Protein AF-0000000079817114 (afdb_homodimer)

Foldseek 3Di:
DPPDPPPPDPDPVVVVLVLLVLQVVLCVDPLLVLLLVVQVVHWDFLVVSCVVSVHDSVVVVVSQVSCVVSVAWDWDADPPPRPTITIHGPCVSVPCSDPDAFAAWLEEEEEEAAQAALRQLLQQLLVVPAPRHYDYAHQHHDPFHDPLRQVVCVVVPTDGDDPGHHHPVPDPDQTQEYEYQDDCCVPPNDDHPHHYHYHHQDDLVVVPDNVSSVVSNVVSNVVSVVRRVRYHYD/DPPDPPPPDPDPVVVVLVLLVLQVVLCVDPLLVLLLVVQVVHWDFLVVSCVVSVHDSVVVVVSQVSCVVSVAWDWDADPPPRPTITIHGPCVSVPCSDPDAFAAWLEEEEEEAAQAALRQLLQQLLVVPAPRHYYYAHQHHDPFHDPLRQVVCVVVPTDGDDPGHHHPVPDPDQTQEYEYQDDCCVPPNDDHPHHYHYHHQDDLVVVPDNVSSVVSNVVSNVVSVVRRVRYHYD

Sequence (468 aa):
MEPTPSTALPDPADASRADRARVHAALGDPIRLAIVEALLDSDLAPDEVAASLRMPPNGLAHHLKVLDQAGLVQRQRSHADGRRRYLVLDRSRLDGLIGARSWTASSVLFVCTANAARSQMAAAIWQSVSPVPATSAGHMPADAVPDATVALLRRHGLPEPADGPRGYADITTPPQLVVSVCDLAREAGPPFEAPRLHWSIPDPLADGRQEAFDHAFDELQRRIHALAPRVTAAMEPTPSTALPDPADASRADRARVHAALGDPIRLAIVEALLDSDLAPDEVAASLRMPPNGLAHHLKVLDQAGLVQRQRSHADGRRRYLVLDRSRLDGLIGARSWTASSVLFVCTANAARSQMAAAIWQSVSPVPATSAGHMPADAVPDATVALLRRHGLPEPADGPRGYADITTPPQLVVSVCDLAREAGPPFEAPRLHWSIPDPLADGRQEAFDHAFDELQRRIHALAPRVTAA

pLDDT: mean 92.28, std 11.08, range [29.98, 98.75]

Radius of gyration: 27.9 Å; Cα contacts (8 Å, |Δi|>4): 846; chains: 2; bounding box: 60×79×76 Å

Secondary structure (DSSP, 8-state):
-----------HHHHHHHHHHHHHHHHTSHHHHHHHHHHSS--B-HHHHHHHHT--HHHHHHHHHHHHHTTSEEEEE-SSSS--EEEEE-GGGGTT-S-PPPEE-S-EEEEESSSSSHHHHHHHHHHHH-SS-EEEEESS--SS--HHHHHHHHHTTPPPPSS---BGGG--S--SEEEE-SHHHHHHSPP-SS-EEE-----HHHH-SHHHHHHHHHHHHHHHHHHGGGEE--/-----------HHHHHHHHHHHHHHHHTSHHHHHHHHHHSS--B-HHHHHHHHT--HHHHHHHHHHHHHTTSEEEEE-SSSS--EEEEE-GGGGTT-S-PPPEE-S-EEEEESSSSSHHHHHHHHHHHH-SS-EEEEESS--SS--HHHHHHHHHTTPPPPSS---BGGG--S--SEEEE-SHHHHHHSPP-SS-EEE-----HHHH-SHHHHHHHHHHHHHHHHHHGGGEE--

Structure (mmCIF, N/CA/C/O backbone):
data_AF-0000000079817114-model_v1
#
loop_
_entity.id
_entity.type
_entity.pdbx_description
1 polymer 'Arsenical resistance operon repressor / Arsenate reductase'
#
loop_
_atom_site.group_PDB
_atom_site.id
_atom_site.type_symbol
_atom_site.label_atom_id
_atom_site.label_alt_id
_atom_site.label_comp_id
_atom_site.label_asym_id
_atom_site.label_entity_id
_atom_site.label_seq_id
_atom_site.pdbx_PDB_ins_code
_atom_site.Cartn_x
_atom_site.Cartn_y
_atom_site.Cartn_z
_atom_site.occupancy
_atom_site.B_iso_or_equiv
_atom_site.auth_seq_id
_atom_site.auth_comp_id
_atom_site.auth_asym_id
_atom_site.auth_atom_id
_atom_site.pdbx_PDB_model_num
ATOM 1 N N . MET A 1 1 ? 36.031 29.172 -17.688 1 34.25 1 MET A N 1
ATOM 2 C CA . MET A 1 1 ? 35.969 27.828 -17.141 1 34.25 1 MET A CA 1
ATOM 3 C C . MET A 1 1 ? 34.562 27.516 -16.625 1 34.25 1 MET A C 1
ATOM 5 O O . MET A 1 1 ? 34.094 28.156 -15.688 1 34.25 1 MET A O 1
ATOM 9 N N . GLU A 1 2 ? 33.688 26.938 -17.422 1 43.94 2 GLU A N 1
ATOM 10 C CA . GLU A 1 2 ? 32.281 26.625 -17.156 1 43.94 2 GLU A CA 1
ATOM 11 C C . GLU A 1 2 ? 32.156 25.672 -15.977 1 43.94 2 GLU A C 1
ATOM 13 O O . GLU A 1 2 ? 32.906 24.703 -15.867 1 43.94 2 GLU A O 1
ATOM 18 N N . PRO A 1 3 ? 31.594 26.125 -14.852 1 48 3 PRO A N 1
ATOM 19 C CA . PRO A 1 3 ? 31.547 25.219 -13.703 1 48 3 PRO A CA 1
ATOM 20 C C . PRO A 1 3 ? 31.047 23.812 -14.078 1 48 3 PRO A C 1
ATOM 22 O O . PRO A 1 3 ? 30.266 23.672 -15.016 1 48 3 PRO A O 1
ATOM 25 N N . THR A 1 4 ? 31.891 22.797 -14 1 43 4 THR A N 1
ATOM 26 C CA . THR A 1 4 ? 31.547 21.391 -14.227 1 43 4 THR A CA 1
ATOM 27 C C . THR A 1 4 ? 30.281 21.016 -13.461 1 43 4 THR A C 1
ATOM 29 O O . THR A 1 4 ? 30.156 21.312 -12.266 1 43 4 THR A O 1
ATOM 32 N N . PRO A 1 5 ? 29.156 20.766 -14.125 1 42.34 5 PRO A N 1
ATOM 33 C CA . PRO A 1 5 ? 27.969 20.297 -13.398 1 42.34 5 PRO A CA 1
ATOM 34 C C . PRO A 1 5 ? 28.297 19.25 -12.336 1 42.34 5 PRO A C 1
ATOM 36 O O . PRO A 1 5 ? 29.188 18.422 -12.531 1 42.34 5 PRO A O 1
ATOM 39 N N . SER A 1 6 ? 28.422 19.672 -11.078 1 44.09 6 SER A N 1
ATOM 40 C CA . SER A 1 6 ? 28.734 18.734 -10 1 44.09 6 SER A CA 1
ATOM 41 C C . SER A 1 6 ? 28.016 17.406 -10.203 1 44.09 6 SER A C 1
ATOM 43 O O . SER A 1 6 ? 26.812 17.375 -10.414 1 44.09 6 SER A O 1
ATOM 45 N N . THR A 1 7 ? 28.547 16.453 -10.852 1 43.25 7 THR A N 1
ATOM 46 C CA . THR A 1 7 ? 28.125 15.062 -11.016 1 43.25 7 THR A CA 1
ATOM 47 C C . THR A 1 7 ? 27.75 14.445 -9.664 1 43.25 7 THR A C 1
ATOM 49 O O . THR A 1 7 ? 28.391 13.484 -9.227 1 43.25 7 THR A O 1
ATOM 52 N N . ALA A 1 8 ? 27.406 15.312 -8.672 1 47.81 8 ALA A N 1
ATOM 53 C CA . ALA A 1 8 ? 27.156 14.734 -7.352 1 47.81 8 ALA A CA 1
ATOM 54 C C . ALA A 1 8 ? 26.141 13.602 -7.434 1 47.81 8 ALA A C 1
ATOM 56 O O . ALA A 1 8 ? 25.141 13.703 -8.141 1 47.81 8 ALA A O 1
ATOM 57 N N . LEU A 1 9 ? 26.562 12.43 -7.18 1 51.88 9 LEU A N 1
ATOM 58 C CA . LEU A 1 9 ? 25.719 11.242 -7.039 1 51.88 9 LEU A CA 1
ATOM 59 C C . LEU A 1 9 ? 24.422 11.586 -6.324 1 51.88 9 LEU A C 1
ATOM 61 O O . LEU A 1 9 ? 24.422 12.336 -5.348 1 51.88 9 LEU A O 1
ATOM 65 N N . PRO A 1 10 ? 23.359 11.367 -7.043 1 61.34 10 PRO A N 1
ATOM 66 C CA . PRO A 1 10 ? 22.078 11.68 -6.395 1 61.34 10 PRO A CA 1
ATOM 67 C C . PRO A 1 10 ? 22.016 11.172 -4.953 1 61.34 10 PRO A C 1
ATOM 69 O O . PRO A 1 10 ? 22.625 10.148 -4.629 1 61.34 10 PRO A O 1
ATOM 72 N N . ASP A 1 11 ? 21.578 11.945 -3.967 1 76.31 11 ASP A N 1
ATOM 73 C CA . ASP A 1 11 ? 21.234 11.547 -2.607 1 76.31 11 ASP A CA 1
ATOM 74 C C . ASP A 1 11 ? 20.484 10.219 -2.602 1 76.31 11 ASP A C 1
ATOM 76 O O . ASP A 1 11 ? 19.656 9.953 -3.484 1 76.31 11 ASP A O 1
ATOM 80 N N . PRO A 1 12 ? 21.062 9.172 -1.97 1 79.06 12 PRO A N 1
ATOM 81 C CA . PRO A 1 12 ? 20.438 7.852 -1.929 1 79.06 12 PRO A CA 1
ATOM 82 C C . PRO A 1 12 ? 18.906 7.926 -1.823 1 79.06 12 PRO A C 1
ATOM 84 O O . PRO A 1 12 ? 18.203 7.117 -2.428 1 79.06 12 PRO A O 1
ATOM 87 N N . ALA A 1 13 ? 18.438 8.844 -1.136 1 84 13 ALA A N 1
ATOM 88 C CA . ALA A 1 13 ? 17 9.016 -1.039 1 84 13 ALA A CA 1
ATOM 89 C C . ALA A 1 13 ? 16.391 9.406 -2.387 1 84 13 ALA A C 1
ATOM 91 O O . ALA A 1 13 ? 15.305 8.953 -2.744 1 84 13 ALA A O 1
ATOM 92 N N . ASP A 1 14 ? 17.141 10.141 -3.094 1 86.88 14 ASP A N 1
ATOM 93 C CA . ASP A 1 14 ? 16.672 10.57 -4.406 1 86.88 14 ASP A CA 1
ATOM 94 C C . ASP A 1 14 ? 16.703 9.406 -5.402 1 86.88 14 ASP A C 1
ATOM 96 O O . ASP A 1 14 ? 15.789 9.273 -6.227 1 86.88 14 ASP A O 1
ATOM 100 N N . ALA A 1 15 ? 17.719 8.602 -5.215 1 87.31 15 ALA A N 1
ATOM 101 C CA . ALA A 1 15 ? 17.812 7.453 -6.109 1 87.31 15 ALA A CA 1
ATOM 102 C C . ALA A 1 15 ? 16.688 6.461 -5.848 1 87.31 15 ALA A C 1
ATOM 104 O O . ALA A 1 15 ? 16.125 5.887 -6.785 1 87.31 15 ALA A O 1
ATOM 105 N N . SER A 1 16 ? 16.453 6.273 -4.621 1 93.75 16 SER A N 1
ATOM 106 C CA . SER A 1 16 ? 15.352 5.387 -4.246 1 93.75 16 SER A CA 1
ATOM 107 C C . SER A 1 16 ? 14.016 5.918 -4.758 1 93.75 16 SER A C 1
ATOM 109 O O . SER A 1 16 ? 13.203 5.16 -5.293 1 93.75 16 SER A O 1
ATOM 111 N N . ARG A 1 17 ? 13.859 7.211 -4.664 1 96 17 ARG A N 1
ATOM 112 C CA . ARG A 1 17 ? 12.617 7.816 -5.133 1 96 17 ARG A CA 1
ATOM 113 C C . ARG A 1 17 ? 12.492 7.719 -6.648 1 96 17 ARG A C 1
ATOM 115 O O . ARG A 1 17 ? 11.414 7.449 -7.172 1 96 17 ARG A O 1
ATOM 122 N N . ALA A 1 18 ? 13.617 7.949 -7.332 1 97.19 18 ALA A N 1
ATOM 123 C CA . ALA A 1 18 ? 13.602 7.828 -8.789 1 97.19 18 ALA A CA 1
ATOM 124 C C . ALA A 1 18 ? 13.234 6.414 -9.219 1 97.19 18 ALA A C 1
ATOM 126 O O . ALA A 1 18 ? 12.5 6.227 -10.195 1 97.19 18 ALA A O 1
ATOM 127 N N . ASP A 1 19 ? 13.734 5.488 -8.523 1 97.56 19 ASP A N 1
ATOM 128 C CA . ASP A 1 19 ? 13.422 4.098 -8.828 1 97.56 19 ASP A CA 1
ATOM 129 C C . ASP A 1 19 ? 11.938 3.805 -8.586 1 97.56 19 ASP A C 1
ATOM 131 O O . ASP A 1 19 ? 11.289 3.166 -9.414 1 97.56 19 ASP A O 1
ATOM 135 N N . ARG A 1 20 ? 11.398 4.246 -7.434 1 98 20 ARG A N 1
ATOM 136 C CA . ARG A 1 20 ? 9.977 4.074 -7.152 1 98 20 ARG A CA 1
ATOM 137 C C . ARG A 1 20 ? 9.125 4.781 -8.203 1 98 20 ARG A C 1
ATOM 139 O O . ARG A 1 20 ? 8.102 4.25 -8.633 1 98 20 ARG A O 1
ATOM 146 N N . ALA A 1 21 ? 9.57 5.957 -8.641 1 98.5 21 ALA A N 1
ATOM 147 C CA . ALA A 1 21 ? 8.844 6.691 -9.68 1 98.5 21 ALA A CA 1
ATOM 148 C C . ALA A 1 21 ? 8.82 5.906 -10.984 1 98.5 21 ALA A C 1
ATOM 150 O O . ALA A 1 21 ? 7.816 5.922 -11.703 1 98.5 21 ALA A O 1
ATOM 151 N N . ARG A 1 22 ? 9.906 5.23 -11.258 1 98.25 22 ARG A N 1
ATOM 152 C CA . ARG A 1 22 ? 9.961 4.41 -12.469 1 98.25 22 ARG A CA 1
ATOM 153 C C . ARG A 1 22 ? 8.922 3.293 -12.414 1 98.25 22 ARG A C 1
ATOM 155 O O . ARG A 1 22 ? 8.297 2.973 -13.43 1 98.25 22 ARG A O 1
ATOM 162 N N . VAL A 1 23 ? 8.758 2.689 -11.289 1 98.69 23 VAL A N 1
ATOM 163 C CA . VAL A 1 23 ? 7.75 1.649 -11.109 1 98.69 23 VAL A CA 1
ATOM 164 C C . VAL A 1 23 ? 6.355 2.24 -11.32 1 98.69 23 VAL A C 1
ATOM 166 O O . VAL A 1 23 ? 5.543 1.686 -12.062 1 98.69 23 VAL A O 1
ATOM 169 N N . HIS A 1 24 ? 6.125 3.416 -10.695 1 98.75 24 HIS A N 1
ATOM 170 C CA . HIS A 1 24 ? 4.855 4.094 -10.922 1 98.75 24 HIS A CA 1
ATOM 171 C C . HIS A 1 24 ? 4.625 4.359 -12.406 1 98.75 24 HIS A C 1
ATOM 173 O O . HIS A 1 24 ? 3.529 4.129 -12.914 1 98.75 24 HIS A O 1
ATOM 179 N N . ALA A 1 25 ? 5.625 4.828 -13.086 1 98.69 25 ALA A N 1
ATOM 180 C CA . ALA A 1 25 ? 5.5 5.152 -14.5 1 98.69 25 ALA A CA 1
ATOM 181 C C . ALA A 1 25 ? 5.117 3.918 -15.312 1 98.69 25 ALA A C 1
ATOM 183 O O . ALA A 1 25 ? 4.27 3.992 -16.203 1 98.69 25 ALA A O 1
ATOM 184 N N . ALA A 1 26 ? 5.754 2.834 -14.977 1 98.69 26 ALA A N 1
ATOM 185 C CA . ALA A 1 26 ? 5.453 1.585 -15.672 1 98.69 26 ALA A CA 1
ATOM 186 C C . ALA A 1 26 ? 4 1.172 -15.453 1 98.69 26 ALA A C 1
ATOM 188 O O . ALA A 1 26 ? 3.359 0.635 -16.359 1 98.69 26 ALA A O 1
ATOM 189 N N . LEU A 1 27 ? 3.455 1.465 -14.312 1 98.62 27 LEU A N 1
ATOM 190 C CA . LEU A 1 27 ? 2.1 1.068 -13.953 1 98.62 27 LEU A CA 1
ATOM 191 C C . LEU A 1 27 ? 1.086 2.109 -14.414 1 98.62 27 LEU A C 1
ATOM 193 O O . LEU A 1 27 ? -0.123 1.916 -14.266 1 98.62 27 LEU A O 1
ATOM 197 N N . GLY A 1 28 ? 1.614 3.232 -14.984 1 98.56 28 GLY A N 1
ATOM 198 C CA . GLY A 1 28 ? 0.757 4.336 -15.391 1 98.56 28 GLY A CA 1
ATOM 199 C C . GLY A 1 28 ? -0.031 4.043 -16.656 1 98.56 28 GLY A C 1
ATOM 200 O O . GLY A 1 28 ? -0.75 4.91 -17.156 1 98.56 28 GLY A O 1
ATOM 201 N N . ASP A 1 29 ? 0.068 2.883 -17.219 1 97.75 29 ASP A N 1
ATOM 202 C CA . ASP A 1 29 ? -0.69 2.371 -18.359 1 97.75 29 ASP A CA 1
ATOM 203 C C . ASP A 1 29 ? -1.675 1.289 -17.906 1 97.75 29 ASP A C 1
ATOM 205 O O . ASP A 1 29 ? -1.288 0.32 -17.25 1 97.75 29 ASP A O 1
ATOM 209 N N . PRO A 1 30 ? -2.977 1.499 -18.312 1 96.88 30 PRO A N 1
ATOM 210 C CA . PRO A 1 30 ? -3.982 0.558 -17.812 1 96.88 30 PRO A CA 1
ATOM 211 C C . PRO A 1 30 ? -3.711 -0.881 -18.25 1 96.88 30 PRO A C 1
ATOM 213 O O . PRO A 1 30 ? -4.043 -1.821 -17.531 1 96.88 30 PRO A O 1
ATOM 216 N N . ILE A 1 31 ? -3.104 -1.099 -19.344 1 96.69 31 ILE A N 1
ATOM 217 C CA . ILE A 1 31 ? -2.803 -2.447 -19.812 1 96.69 31 ILE A CA 1
ATOM 218 C C . ILE A 1 31 ? -1.69 -3.055 -18.969 1 96.69 31 ILE A C 1
ATOM 220 O O . ILE A 1 31 ? -1.787 -4.207 -18.531 1 96.69 31 ILE A O 1
ATOM 224 N N . ARG A 1 32 ? -0.625 -2.316 -18.688 1 98 32 ARG A N 1
ATOM 225 C CA . ARG A 1 32 ? 0.464 -2.814 -17.844 1 98 32 ARG A CA 1
ATOM 226 C C . ARG A 1 32 ? -0.016 -3.082 -16.422 1 98 32 ARG A C 1
ATOM 228 O O . ARG A 1 32 ? 0.397 -4.059 -15.805 1 98 32 ARG A O 1
ATOM 235 N N . LEU A 1 33 ? -0.869 -2.156 -15.953 1 98.25 33 LEU A N 1
ATOM 236 C CA . LEU A 1 33 ? -1.457 -2.408 -14.641 1 98.25 33 LEU A CA 1
ATOM 237 C C . LEU A 1 33 ? -2.258 -3.705 -14.641 1 98.25 33 LEU A C 1
ATOM 239 O O . LEU A 1 33 ? -2.168 -4.496 -13.703 1 98.25 33 LEU A O 1
ATOM 243 N N . ALA A 1 34 ? -3.016 -3.965 -15.695 1 97.06 34 ALA A N 1
ATOM 244 C CA . ALA A 1 34 ? -3.795 -5.195 -15.82 1 97.06 34 ALA A CA 1
ATOM 245 C C . ALA A 1 34 ? -2.883 -6.418 -15.867 1 97.06 34 ALA A C 1
ATOM 247 O O . ALA A 1 34 ? -3.203 -7.457 -15.289 1 97.06 34 ALA A O 1
ATOM 248 N N . ILE A 1 35 ? -1.796 -6.312 -16.578 1 97.5 35 ILE A N 1
ATOM 249 C CA . ILE A 1 35 ? -0.834 -7.406 -16.672 1 97.5 35 ILE A CA 1
ATOM 250 C C . ILE A 1 35 ? -0.304 -7.746 -15.281 1 97.5 35 ILE A C 1
ATOM 252 O O . ILE A 1 35 ? -0.299 -8.914 -14.875 1 97.5 35 ILE A O 1
ATOM 256 N N . VAL A 1 36 ? 0.147 -6.703 -14.562 1 98.38 36 VAL A N 1
ATOM 257 C CA . VAL A 1 36 ? 0.704 -6.891 -13.227 1 98.38 36 VAL A CA 1
ATOM 258 C C . VAL A 1 36 ? -0.349 -7.512 -12.312 1 98.38 36 VAL A C 1
ATOM 260 O O . VAL A 1 36 ? -0.052 -8.438 -11.555 1 98.38 36 VAL A O 1
ATOM 263 N N . GLU A 1 37 ? -1.59 -7.016 -12.406 1 97.12 37 GLU A N 1
ATOM 264 C CA . GLU A 1 37 ? -2.668 -7.547 -11.578 1 97.12 37 GLU A CA 1
ATOM 265 C C . GLU A 1 37 ? -2.943 -9.016 -11.906 1 97.12 37 GLU A C 1
ATOM 267 O O . GLU A 1 37 ? -3.242 -9.805 -11.008 1 97.12 37 GLU A O 1
ATOM 272 N N . ALA A 1 38 ? -2.822 -9.406 -13.148 1 96 38 ALA A N 1
ATOM 273 C CA . ALA A 1 38 ? -3.008 -10.797 -13.562 1 96 38 ALA A CA 1
ATOM 274 C C . ALA A 1 38 ? -1.907 -11.688 -12.992 1 96 38 ALA A C 1
ATOM 276 O O . ALA A 1 38 ? -2.133 -12.875 -12.727 1 96 38 ALA A O 1
ATOM 277 N N . LEU A 1 39 ? -0.749 -11.117 -12.766 1 97.69 39 LEU A N 1
ATOM 278 C CA . LEU A 1 39 ? 0.419 -11.883 -12.352 1 97.69 39 LEU A CA 1
ATOM 279 C C . LEU A 1 39 ? 0.56 -11.898 -10.836 1 97.69 39 LEU A C 1
ATOM 281 O O . LEU A 1 39 ? 1.451 -12.555 -10.297 1 97.69 39 LEU A O 1
ATOM 285 N N . LEU A 1 40 ? -0.309 -11.172 -10.109 1 96.81 40 LEU A N 1
ATOM 286 C CA . LEU A 1 40 ? -0.177 -11.031 -8.664 1 96.81 40 LEU A CA 1
ATOM 287 C C . LEU A 1 40 ? -0.201 -12.391 -7.977 1 96.81 40 LEU A C 1
ATOM 289 O O . LEU A 1 40 ? 0.588 -12.648 -7.062 1 96.81 40 LEU A O 1
ATOM 293 N N . ASP A 1 41 ? -1.086 -13.297 -8.508 1 96.44 41 ASP A N 1
ATOM 294 C CA . ASP A 1 41 ? -1.287 -14.547 -7.777 1 96.44 41 ASP A CA 1
ATOM 295 C C . ASP A 1 41 ? -0.755 -15.734 -8.57 1 96.44 41 ASP A C 1
ATOM 297 O O . ASP A 1 41 ? -0.726 -16.859 -8.07 1 96.44 41 ASP A O 1
ATOM 301 N N . SER A 1 42 ? -0.305 -15.516 -9.852 1 97.56 42 SER A N 1
ATOM 302 C CA . SER A 1 42 ? 0.033 -16.641 -10.711 1 97.56 42 SER A CA 1
ATOM 303 C C . SER A 1 42 ? 1.108 -16.266 -11.727 1 97.56 42 SER A C 1
ATOM 305 O O . SER A 1 42 ? 1.073 -15.164 -12.289 1 97.56 42 SER A O 1
ATOM 307 N N . ASP A 1 43 ? 2.082 -17.156 -11.844 1 98 43 ASP A N 1
ATOM 308 C CA . ASP A 1 43 ? 2.961 -17.062 -13.008 1 98 43 ASP A CA 1
ATOM 309 C C . ASP A 1 43 ? 2.242 -17.516 -14.281 1 98 43 ASP A C 1
ATOM 311 O O . ASP A 1 43 ? 1.566 -18.547 -14.281 1 98 43 ASP A O 1
ATOM 315 N N . LEU A 1 44 ? 2.338 -16.734 -15.305 1 97.12 44 LEU A N 1
ATOM 316 C CA . LEU A 1 44 ? 1.605 -17.031 -16.531 1 97.12 44 LEU A CA 1
ATOM 317 C C . LEU A 1 44 ? 2.527 -16.953 -17.75 1 97.12 44 LEU A C 1
ATOM 319 O O . LEU A 1 44 ? 3.467 -16.156 -17.766 1 97.12 44 LEU A O 1
ATOM 323 N N . ALA A 1 45 ? 2.258 -17.797 -18.688 1 95.38 45 ALA A N 1
ATOM 324 C CA . ALA A 1 45 ? 2.908 -17.625 -19.984 1 95.38 45 ALA A CA 1
ATOM 325 C C . ALA A 1 45 ? 2.357 -16.406 -20.719 1 95.38 45 ALA A C 1
ATOM 327 O O . ALA A 1 45 ? 1.22 -15.992 -20.484 1 95.38 45 ALA A O 1
ATOM 328 N N . PRO A 1 46 ? 3.205 -15.758 -21.594 1 94.94 46 PRO A N 1
ATOM 329 C CA . PRO A 1 46 ? 2.75 -14.57 -22.328 1 94.94 46 PRO A CA 1
ATOM 330 C C . PRO A 1 46 ? 1.428 -14.797 -23.047 1 94.94 46 PRO A C 1
ATOM 332 O O . PRO A 1 46 ? 0.575 -13.906 -23.078 1 94.94 46 PRO A O 1
ATOM 335 N N . ASP A 1 47 ? 1.221 -16 -23.609 1 92.94 47 ASP A N 1
ATOM 336 C CA . ASP A 1 47 ? -0.016 -16.281 -24.344 1 92.94 47 ASP A CA 1
ATOM 337 C C . ASP A 1 47 ? -1.209 -16.344 -23.391 1 92.94 47 ASP A C 1
ATOM 339 O O . ASP A 1 47 ? -2.326 -15.977 -23.766 1 92.94 47 ASP A O 1
ATOM 343 N N . GLU A 1 48 ? -1.021 -16.766 -22.172 1 93.88 48 GLU A N 1
ATOM 344 C CA . GLU A 1 48 ? -2.08 -16.781 -21.172 1 93.88 48 GLU A CA 1
ATOM 345 C C . GLU A 1 48 ? -2.463 -15.367 -20.75 1 93.88 48 GLU A C 1
ATOM 347 O O . GLU A 1 48 ? -3.643 -15.07 -20.547 1 93.88 48 GLU A O 1
ATOM 352 N N . VAL A 1 49 ? -1.447 -14.5 -20.562 1 95.69 49 VAL A N 1
ATOM 353 C 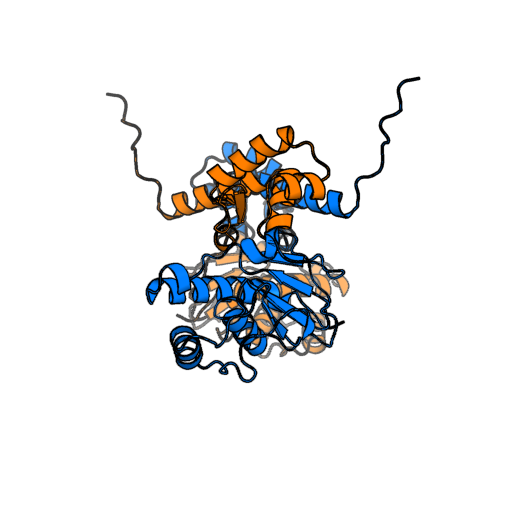CA . VAL A 1 49 ? -1.704 -13.102 -20.25 1 95.69 49 VAL A CA 1
ATOM 354 C C . VAL A 1 49 ? -2.5 -12.445 -21.375 1 95.69 49 VAL A C 1
ATOM 356 O O . VAL A 1 49 ? -3.494 -11.766 -21.125 1 95.69 49 VAL A O 1
ATOM 359 N N . ALA A 1 50 ? -2.082 -12.727 -22.609 1 94.25 50 ALA A N 1
ATOM 360 C CA . ALA A 1 50 ? -2.77 -12.172 -23.781 1 94.25 50 ALA A CA 1
ATOM 361 C C . ALA A 1 50 ? -4.23 -12.609 -23.812 1 94.25 50 ALA A C 1
ATOM 363 O O . ALA A 1 50 ? -5.121 -11.797 -24.062 1 94.25 50 ALA A O 1
ATOM 364 N N . ALA A 1 51 ? -4.473 -13.844 -23.516 1 91.75 51 ALA A N 1
ATOM 365 C CA . ALA A 1 51 ? -5.828 -14.391 -23.516 1 91.75 51 ALA A CA 1
ATOM 366 C C . ALA A 1 51 ? -6.676 -13.758 -22.422 1 91.75 51 ALA A C 1
ATOM 368 O O . ALA A 1 51 ? -7.832 -13.398 -22.656 1 91.75 51 ALA A O 1
ATOM 369 N N . SER A 1 52 ? -6.086 -13.578 -21.297 1 90.25 52 SER A N 1
ATOM 370 C CA . SER A 1 52 ? -6.809 -13.031 -20.156 1 90.25 52 SER A CA 1
ATOM 371 C C . SER A 1 52 ? -7.191 -11.57 -20.391 1 90.25 52 SER A C 1
ATOM 373 O O . SER A 1 52 ? -8.242 -11.117 -19.938 1 90.25 52 SER A O 1
ATOM 375 N N . LEU A 1 53 ? -6.375 -10.836 -21.094 1 90.81 53 LEU A N 1
ATOM 376 C CA . LEU A 1 53 ? -6.602 -9.414 -21.312 1 90.81 53 LEU A CA 1
ATOM 377 C C . LEU A 1 53 ? -7.234 -9.156 -22.672 1 90.81 53 LEU A C 1
ATOM 379 O O . LEU A 1 53 ? -7.484 -8.008 -23.031 1 90.81 53 LEU A O 1
ATOM 383 N N . ARG A 1 54 ? -7.512 -10.266 -23.406 1 90.12 54 ARG A N 1
ATOM 384 C CA . ARG A 1 54 ? -8.109 -10.172 -24.734 1 90.12 54 ARG A CA 1
ATOM 385 C C . ARG A 1 54 ? -7.328 -9.203 -25.625 1 90.12 54 ARG A C 1
ATOM 387 O O . ARG A 1 54 ? -7.914 -8.344 -26.281 1 90.12 54 ARG A O 1
ATOM 394 N N . MET A 1 55 ? -6.062 -9.344 -25.547 1 87 55 MET A N 1
ATOM 395 C CA . MET A 1 55 ? -5.16 -8.5 -26.328 1 87 55 MET A CA 1
ATOM 396 C C . MET A 1 55 ? -4.352 -9.344 -27.312 1 87 55 MET A C 1
ATOM 398 O O . MET A 1 55 ? -4.074 -10.516 -27.047 1 87 55 MET A O 1
ATOM 402 N N . PRO A 1 56 ? -4.023 -8.711 -28.438 1 84.56 56 PRO A N 1
ATOM 403 C CA . PRO A 1 56 ? -3.125 -9.414 -29.359 1 84.56 56 PRO A CA 1
ATOM 404 C C . PRO A 1 56 ? -1.714 -9.578 -28.797 1 84.56 56 PRO A C 1
ATOM 406 O O . PRO A 1 56 ? -1.245 -8.719 -28.047 1 84.56 56 PRO A O 1
ATOM 409 N N . PRO A 1 57 ? -1.077 -10.695 -29.156 1 76.75 57 PRO A N 1
ATOM 410 C CA . PRO A 1 57 ? 0.272 -10.953 -28.641 1 76.75 57 PRO A CA 1
ATOM 411 C C . PRO A 1 57 ? 1.257 -9.836 -28.984 1 76.75 57 PRO A C 1
ATOM 413 O O . PRO A 1 57 ? 2.105 -9.492 -28.156 1 76.75 57 PRO A O 1
ATOM 416 N N . ASN A 1 58 ? 1.208 -9.273 -30.125 1 79.38 58 ASN A N 1
ATOM 417 C CA . ASN A 1 58 ? 2.145 -8.234 -30.547 1 79.38 58 ASN A CA 1
ATOM 418 C C . ASN A 1 58 ? 2.014 -6.988 -29.672 1 79.38 58 ASN A C 1
ATOM 420 O O . ASN A 1 58 ? 3.004 -6.301 -29.406 1 79.38 58 ASN A O 1
ATOM 424 N N . GLY A 1 59 ? 0.891 -6.75 -29.141 1 86.19 59 GLY A N 1
ATOM 425 C CA . GLY A 1 59 ? 0.682 -5.594 -28.281 1 86.19 59 GLY A CA 1
ATOM 426 C C . GLY A 1 59 ? 1.21 -5.785 -26.875 1 86.19 59 GLY A C 1
ATOM 427 O O . GLY A 1 59 ? 1.465 -4.812 -26.172 1 86.19 59 GLY A O 1
ATOM 428 N N . LEU A 1 60 ? 1.502 -7.012 -26.562 1 92.56 60 LEU A N 1
ATOM 429 C CA . LEU A 1 60 ? 1.92 -7.348 -25.203 1 92.56 60 LEU A CA 1
ATOM 430 C C . LEU A 1 60 ? 3.422 -7.145 -25.031 1 92.56 60 LEU A C 1
ATOM 432 O O . LEU A 1 60 ? 3.885 -6.801 -23.953 1 92.56 60 LEU A O 1
ATOM 436 N N . ALA A 1 61 ? 4.211 -7.336 -26.125 1 93.69 61 ALA A N 1
ATOM 437 C CA . ALA A 1 61 ? 5.668 -7.355 -26.062 1 93.69 61 ALA A CA 1
ATOM 438 C C . ALA A 1 61 ? 6.211 -6.027 -25.547 1 93.69 61 ALA A C 1
ATOM 440 O O . ALA A 1 61 ? 7.098 -6.004 -24.688 1 93.69 61 ALA A O 1
ATOM 441 N N . HIS A 1 62 ? 5.668 -4.965 -26.031 1 95.19 62 HIS A N 1
ATOM 442 C CA . HIS A 1 62 ? 6.125 -3.646 -25.609 1 95.19 62 HIS A CA 1
ATOM 443 C C . HIS A 1 62 ? 5.84 -3.412 -24.141 1 95.19 62 HIS A C 1
ATOM 445 O O . HIS A 1 62 ? 6.695 -2.896 -23.406 1 95.19 62 HIS A O 1
ATOM 451 N N . HIS A 1 63 ? 4.664 -3.787 -23.688 1 97.25 63 HIS A N 1
ATOM 452 C CA . HIS A 1 63 ? 4.293 -3.623 -22.281 1 97.25 63 HIS A CA 1
ATOM 453 C C . HIS A 1 63 ? 5.184 -4.469 -21.375 1 97.25 63 HIS A C 1
ATOM 455 O O . HIS A 1 63 ? 5.633 -4 -20.328 1 97.25 63 HIS A O 1
ATOM 461 N N . LEU A 1 64 ? 5.445 -5.66 -21.797 1 97.44 64 LEU A N 1
ATOM 462 C CA . LEU A 1 64 ? 6.297 -6.551 -21.016 1 97.44 64 LEU A CA 1
ATOM 463 C C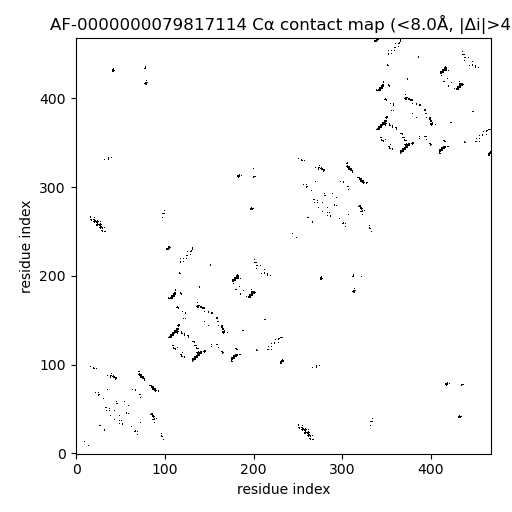 . LEU A 1 64 ? 7.723 -6.016 -20.938 1 97.44 64 LEU A C 1
ATOM 465 O O . LEU A 1 64 ? 8.391 -6.16 -19.922 1 97.44 64 LEU A O 1
ATOM 469 N N . LYS A 1 65 ? 8.18 -5.414 -22.031 1 97.06 65 LYS A N 1
ATOM 470 C CA . LYS A 1 65 ? 9.508 -4.801 -22.031 1 97.06 65 LYS A CA 1
ATOM 471 C C . LYS A 1 65 ? 9.594 -3.67 -21.016 1 97.06 65 LYS A C 1
ATOM 473 O O . LYS A 1 65 ? 10.562 -3.58 -20.266 1 97.06 65 LYS A O 1
ATOM 478 N N . VAL A 1 66 ? 8.602 -2.811 -20.969 1 97.81 66 VAL A N 1
ATOM 479 C CA . VAL A 1 66 ? 8.57 -1.696 -20.031 1 97.81 66 VAL A CA 1
ATOM 480 C C . VAL A 1 66 ? 8.539 -2.23 -18.594 1 97.81 66 VAL A C 1
ATOM 482 O O . VAL A 1 66 ? 9.266 -1.735 -17.734 1 97.81 66 VAL A O 1
ATOM 485 N N . LEU A 1 67 ? 7.727 -3.236 -18.344 1 98.62 67 LEU A N 1
ATOM 486 C CA . LEU A 1 67 ? 7.613 -3.83 -17.016 1 98.62 67 LEU A CA 1
ATOM 487 C C . LEU A 1 67 ? 8.914 -4.508 -16.609 1 98.62 67 LEU A C 1
ATOM 489 O O . LEU A 1 67 ? 9.305 -4.465 -15.445 1 98.62 67 LEU A O 1
ATOM 493 N N . ASP A 1 68 ? 9.586 -5.109 -17.562 1 98.25 68 ASP A N 1
ATOM 494 C CA . ASP A 1 68 ? 10.883 -5.723 -17.312 1 98.25 68 ASP A CA 1
ATOM 495 C C . ASP A 1 68 ? 11.93 -4.668 -16.969 1 98.25 68 ASP A C 1
ATOM 497 O O . ASP A 1 68 ? 12.688 -4.828 -16 1 98.25 68 ASP A O 1
ATOM 501 N N . GLN A 1 69 ? 11.977 -3.561 -17.688 1 97.81 69 GLN A N 1
ATOM 502 C CA . GLN A 1 69 ? 12.922 -2.477 -17.453 1 97.81 69 GLN A CA 1
ATOM 503 C C . GLN A 1 69 ? 12.719 -1.845 -16.078 1 97.81 69 GLN A C 1
ATOM 505 O O . GLN A 1 69 ? 13.68 -1.392 -15.453 1 97.81 69 GLN A O 1
ATOM 510 N N . ALA A 1 70 ? 11.492 -1.861 -15.609 1 98.12 70 ALA A N 1
ATOM 511 C CA . ALA A 1 70 ? 11.188 -1.314 -14.289 1 98.12 70 ALA A CA 1
ATOM 512 C C . ALA A 1 70 ? 11.461 -2.338 -13.195 1 98.12 70 ALA A C 1
ATOM 514 O O . ALA A 1 70 ? 11.281 -2.051 -12.008 1 98.12 70 ALA A O 1
ATOM 515 N N . GLY A 1 71 ? 11.875 -3.566 -13.586 1 97.94 71 GLY A N 1
ATOM 516 C CA . GLY A 1 71 ? 12.211 -4.609 -12.633 1 97.94 71 GLY A CA 1
ATOM 517 C C . GLY A 1 71 ? 10.992 -5.344 -12.094 1 97.94 71 GLY A C 1
ATOM 518 O O . GLY A 1 71 ? 11.086 -6.082 -11.117 1 97.94 71 GLY A O 1
ATOM 519 N N . LEU A 1 72 ? 9.805 -5.211 -12.688 1 98.5 72 LEU A N 1
ATOM 520 C CA . LEU A 1 72 ? 8.555 -5.742 -12.156 1 98.5 72 LEU A CA 1
ATOM 521 C C . LEU A 1 72 ? 8.328 -7.172 -12.641 1 98.5 72 LEU A C 1
ATOM 523 O O . LEU A 1 72 ? 7.891 -8.031 -11.867 1 98.5 72 LEU A O 1
ATOM 527 N N . VAL A 1 73 ? 8.562 -7.457 -13.922 1 98.56 73 VAL A N 1
ATOM 528 C CA . VAL A 1 73 ? 8.227 -8.75 -14.508 1 98.56 73 VAL A CA 1
ATOM 529 C C . VAL A 1 73 ? 9.453 -9.336 -15.195 1 98.56 73 VAL A C 1
ATOM 531 O O . VAL A 1 73 ? 10.133 -8.648 -15.961 1 98.56 73 VAL A O 1
ATOM 534 N N . GLN A 1 74 ? 9.719 -10.516 -14.938 1 97.38 74 GLN A N 1
ATOM 535 C CA . GLN A 1 74 ? 10.805 -11.234 -15.586 1 97.38 74 GLN A CA 1
ATOM 536 C C . GLN A 1 74 ? 10.297 -12.508 -16.266 1 97.38 74 GLN A C 1
ATOM 538 O O . GLN A 1 74 ? 9.258 -13.047 -15.875 1 97.38 74 GLN A O 1
ATOM 543 N N . ARG A 1 75 ? 11.039 -12.938 -17.25 1 96.06 75 ARG A N 1
ATOM 544 C CA . ARG A 1 75 ? 10.742 -14.203 -17.906 1 96.06 75 ARG A CA 1
ATOM 545 C C . ARG A 1 75 ? 11.641 -15.312 -17.391 1 96.06 75 ARG A C 1
ATOM 547 O O . ARG A 1 75 ? 12.836 -15.109 -17.188 1 96.06 75 ARG A O 1
ATOM 554 N N . GLN A 1 76 ? 11 -16.344 -17.094 1 94.69 76 GLN A N 1
ATOM 555 C CA . GLN A 1 76 ? 11.727 -17.531 -16.641 1 94.69 76 GLN A CA 1
ATOM 556 C C . GLN A 1 76 ? 11.391 -18.75 -17.484 1 94.69 76 GLN A C 1
ATOM 558 O O . GLN A 1 76 ? 10.219 -19 -17.766 1 94.69 76 GLN A O 1
ATOM 563 N N . ARG A 1 77 ? 12.438 -19.469 -17.891 1 93.94 77 ARG A N 1
ATOM 564 C CA . ARG A 1 77 ? 12.219 -20.688 -18.641 1 93.94 77 ARG A CA 1
ATOM 565 C C . ARG A 1 77 ? 11.586 -21.766 -17.766 1 93.94 77 ARG A C 1
ATOM 567 O O . ARG A 1 77 ? 11.969 -21.938 -16.609 1 93.94 77 ARG A O 1
ATOM 574 N N . SER A 1 78 ? 10.664 -22.438 -18.359 1 93.12 78 SER A N 1
ATOM 575 C CA . SER A 1 78 ? 10.023 -23.547 -17.641 1 93.12 78 SER A CA 1
ATOM 576 C C . SER A 1 78 ? 11.055 -24.578 -17.188 1 93.12 78 SER A C 1
ATOM 578 O O . SER A 1 78 ? 11.977 -24.906 -17.938 1 93.12 78 SER A O 1
ATOM 580 N N . HIS A 1 79 ? 10.891 -25 -15.93 1 86.94 79 HIS A N 1
ATOM 581 C CA . HIS A 1 79 ? 11.766 -26.016 -15.383 1 86.94 79 HIS A CA 1
ATOM 582 C C . HIS A 1 79 ? 11.32 -27.422 -15.812 1 86.94 79 HIS A C 1
ATOM 584 O O . HIS A 1 79 ? 11.977 -28.406 -15.484 1 86.94 79 HIS A O 1
ATOM 590 N N . ALA A 1 80 ? 10.203 -27.562 -16.547 1 86.5 80 ALA A N 1
ATOM 591 C CA . ALA A 1 80 ? 9.766 -28.844 -17.078 1 86.5 80 ALA A CA 1
ATOM 592 C C . ALA A 1 80 ? 10.586 -29.234 -18.312 1 86.5 80 ALA A C 1
ATOM 594 O O . ALA A 1 80 ? 11.695 -29.75 -18.188 1 86.5 80 ALA A O 1
ATOM 595 N N . ASP A 1 81 ? 10.094 -28.859 -19.531 1 80.38 81 ASP A N 1
ATOM 596 C CA . ASP A 1 81 ? 10.859 -29.203 -20.734 1 80.38 81 ASP A CA 1
ATOM 597 C C . ASP A 1 81 ? 11.492 -27.953 -21.344 1 80.38 81 ASP A C 1
ATOM 599 O O . ASP A 1 81 ? 12.125 -28.031 -22.391 1 80.38 81 ASP A O 1
ATOM 603 N N . GLY A 1 82 ? 11.391 -26.906 -20.688 1 81.56 82 GLY A N 1
ATOM 604 C CA . GLY A 1 82 ? 12.047 -25.656 -21.078 1 81.56 82 GLY A CA 1
ATOM 605 C C . GLY A 1 82 ? 11.43 -25.031 -22.312 1 81.56 82 GLY A C 1
ATOM 606 O O . GLY A 1 82 ? 11.906 -24 -22.797 1 81.56 82 GLY A O 1
ATOM 607 N N . ARG A 1 83 ? 10.391 -25.484 -22.812 1 83.88 83 ARG A N 1
ATOM 608 C CA . ARG A 1 83 ? 9.805 -24.984 -24.047 1 83.88 83 ARG A CA 1
ATOM 609 C C . ARG A 1 83 ? 8.938 -23.766 -23.797 1 83.88 83 ARG A C 1
ATOM 611 O O . ARG A 1 83 ? 8.75 -22.922 -24.688 1 83.88 83 ARG A O 1
ATOM 618 N N . ARG A 1 84 ? 8.492 -23.672 -22.625 1 91 84 ARG A N 1
ATOM 619 C CA . ARG A 1 84 ? 7.637 -22.547 -22.281 1 91 84 ARG A CA 1
ATOM 620 C C . ARG A 1 84 ? 8.383 -21.547 -21.391 1 91 84 ARG A C 1
ATOM 622 O O . ARG A 1 84 ? 9.414 -21.891 -20.797 1 91 84 ARG A O 1
ATOM 629 N N . ARG A 1 85 ? 7.98 -20.312 -21.438 1 94.94 85 ARG A N 1
ATOM 630 C CA . ARG A 1 85 ? 8.445 -19.266 -20.516 1 94.94 85 ARG A CA 1
ATOM 631 C C . ARG A 1 85 ? 7.301 -18.734 -19.672 1 94.94 85 ARG A C 1
ATOM 633 O O . ARG A 1 85 ? 6.172 -18.609 -20.156 1 94.94 85 ARG A O 1
ATOM 640 N N . TYR A 1 86 ? 7.668 -18.484 -18.469 1 97.19 86 TYR A N 1
ATOM 641 C CA . TYR A 1 86 ? 6.672 -17.906 -17.578 1 97.19 86 TYR A CA 1
ATOM 642 C C . TYR A 1 86 ? 7.074 -16.5 -17.141 1 97.19 86 TYR A C 1
ATOM 644 O O . TYR A 1 86 ? 8.25 -16.234 -16.891 1 97.19 86 TYR A O 1
ATOM 652 N N . LEU A 1 87 ? 6.066 -15.617 -17.125 1 97.94 87 LEU A N 1
ATOM 653 C CA . LEU A 1 87 ? 6.219 -14.289 -16.531 1 97.94 87 LEU A CA 1
ATOM 654 C C . LEU A 1 87 ? 6.082 -14.352 -15.016 1 97.94 87 LEU A C 1
ATOM 656 O O . LEU A 1 87 ? 5.086 -14.867 -14.5 1 97.94 87 LEU A O 1
ATOM 660 N N . VAL A 1 88 ? 7.098 -13.836 -14.367 1 98.06 88 VAL A N 1
ATOM 661 C CA . VAL A 1 88 ? 7.125 -13.836 -12.906 1 98.06 88 VAL A CA 1
ATOM 662 C C . VAL A 1 88 ? 7.191 -12.406 -12.391 1 98.06 88 VAL A C 1
ATOM 664 O O . VAL A 1 88 ? 8.055 -11.625 -12.812 1 98.06 88 VAL A O 1
ATOM 667 N N . LEU A 1 89 ? 6.273 -12.102 -11.508 1 98.19 89 LEU A N 1
ATOM 668 C CA . LEU A 1 89 ? 6.215 -10.773 -10.906 1 98.19 89 LEU A CA 1
ATOM 669 C C . LEU A 1 89 ? 7.129 -10.695 -9.688 1 98.19 89 LEU A C 1
ATOM 671 O O . LEU A 1 89 ? 7.133 -11.594 -8.852 1 98.19 89 LEU A O 1
ATOM 675 N N . ASP A 1 90 ? 7.938 -9.664 -9.656 1 97.38 90 ASP A N 1
ATOM 676 C CA . ASP A 1 90 ? 8.609 -9.336 -8.398 1 97.38 90 ASP A CA 1
ATOM 677 C C . ASP A 1 90 ? 7.707 -8.484 -7.504 1 97.38 90 ASP A C 1
ATOM 679 O O . ASP A 1 90 ? 7.734 -7.254 -7.578 1 97.38 90 ASP A O 1
ATOM 683 N N . ARG A 1 91 ? 7.031 -9.078 -6.609 1 94.88 91 ARG A N 1
ATOM 684 C CA . ARG A 1 91 ? 6.023 -8.43 -5.777 1 94.88 91 ARG A CA 1
ATOM 685 C C . ARG A 1 91 ? 6.664 -7.398 -4.855 1 94.88 91 ARG A C 1
ATOM 687 O O . ARG A 1 91 ? 6.012 -6.434 -4.441 1 94.88 91 ARG A O 1
ATOM 694 N N . SER A 1 92 ? 7.93 -7.66 -4.473 1 94.81 92 SER A N 1
ATOM 695 C CA . SER A 1 92 ? 8.586 -6.75 -3.545 1 94.81 92 SER A CA 1
ATOM 696 C C . SER A 1 92 ? 8.711 -5.348 -4.137 1 94.81 92 SER A C 1
ATOM 698 O O . SER A 1 92 ? 8.797 -4.363 -3.402 1 94.81 92 SER A O 1
ATOM 700 N N . ARG A 1 93 ? 8.664 -5.254 -5.477 1 96.69 93 ARG A N 1
ATOM 701 C CA . ARG A 1 93 ? 8.781 -3.979 -6.176 1 96.69 93 ARG A CA 1
ATOM 702 C C . ARG A 1 93 ? 7.512 -3.145 -6.012 1 96.69 93 ARG A C 1
ATOM 704 O O . ARG A 1 93 ? 7.508 -1.947 -6.305 1 96.69 93 ARG A O 1
ATOM 711 N N . LEU A 1 94 ? 6.441 -3.785 -5.586 1 96.62 94 LEU A N 1
ATOM 712 C CA . LEU A 1 94 ? 5.172 -3.09 -5.406 1 96.62 94 LEU A CA 1
ATOM 713 C C . LEU A 1 94 ? 5.047 -2.543 -3.988 1 96.62 94 LEU A C 1
ATOM 715 O O . LEU A 1 94 ? 4.113 -1.794 -3.689 1 96.62 94 LEU A O 1
ATOM 719 N N . ASP A 1 95 ? 5.961 -2.936 -3.125 1 92.94 95 ASP A N 1
ATOM 720 C CA . ASP A 1 95 ? 5.906 -2.523 -1.727 1 92.94 95 ASP A CA 1
ATOM 721 C C . ASP A 1 95 ? 6.551 -1.152 -1.532 1 92.94 95 ASP A C 1
ATOM 723 O O . ASP A 1 95 ? 7.582 -0.853 -2.143 1 92.94 95 ASP A O 1
ATOM 727 N N . GLY A 1 96 ? 5.969 -0.329 -0.749 1 93.12 96 GLY A N 1
ATOM 728 C CA . GLY A 1 96 ? 6.605 0.917 -0.354 1 93.12 96 GLY A CA 1
ATOM 729 C C . GLY A 1 96 ? 6.77 1.896 -1.501 1 93.12 96 GLY A C 1
ATOM 730 O O . GLY A 1 96 ? 7.785 2.586 -1.597 1 93.12 96 GLY A O 1
ATOM 731 N N . LEU A 1 97 ? 5.809 1.916 -2.395 1 96.12 97 LEU A N 1
ATOM 732 C CA . LEU A 1 97 ? 5.902 2.773 -3.57 1 96.12 97 LEU A CA 1
ATOM 733 C C . LEU A 1 97 ? 5.793 4.246 -3.18 1 96.12 97 LEU A C 1
ATOM 735 O O . LEU A 1 97 ? 6.227 5.125 -3.928 1 96.12 97 LEU A O 1
ATOM 739 N N . ILE A 1 98 ? 5.184 4.461 -2.057 1 95.88 98 ILE A N 1
ATOM 740 C CA . ILE A 1 98 ? 5.152 5.801 -1.479 1 95.88 98 ILE A CA 1
ATOM 741 C C . ILE A 1 98 ? 6 5.836 -0.21 1 95.88 98 ILE A C 1
ATOM 743 O O . ILE A 1 98 ? 5.746 5.09 0.738 1 95.88 98 ILE A O 1
ATOM 747 N N . GLY A 1 99 ? 6.984 6.625 -0.186 1 94.12 99 GLY A N 1
ATOM 748 C CA . GLY A 1 99 ? 7.867 6.707 0.964 1 94.12 99 GLY A CA 1
ATOM 749 C C . GLY A 1 99 ? 7.332 7.605 2.066 1 94.12 99 GLY A C 1
ATOM 750 O O . GLY A 1 99 ? 7.562 8.812 2.055 1 94.12 99 GLY A O 1
ATOM 751 N N . ALA A 1 100 ? 6.676 6.969 2.969 1 92.56 100 ALA A N 1
ATOM 752 C CA . ALA A 1 100 ? 6.172 7.711 4.121 1 92.56 100 ALA A CA 1
ATOM 753 C C . ALA A 1 100 ? 7.258 7.883 5.18 1 92.56 100 ALA A C 1
ATOM 755 O O . ALA A 1 100 ? 8.008 6.949 5.469 1 92.56 100 ALA A O 1
ATOM 756 N N . ARG A 1 101 ? 7.309 9.047 5.73 1 91.88 101 ARG A N 1
ATOM 757 C CA . ARG A 1 101 ? 8.297 9.359 6.754 1 91.88 101 ARG A CA 1
ATOM 758 C C . ARG A 1 101 ? 7.836 8.875 8.125 1 91.88 101 ARG A C 1
ATOM 760 O O . ARG A 1 101 ? 6.652 8.969 8.461 1 91.88 101 ARG A O 1
ATOM 767 N N . SER A 1 102 ? 8.797 8.391 8.875 1 95.69 102 SER A N 1
ATOM 768 C CA . SER A 1 102 ? 8.562 8.125 10.289 1 95.69 102 SER A CA 1
ATOM 769 C C . SER A 1 102 ? 9.055 9.273 11.164 1 95.69 102 SER A C 1
ATOM 771 O O . SER A 1 102 ? 10.023 9.953 10.812 1 95.69 102 SER A O 1
ATOM 773 N N . TRP A 1 103 ? 8.32 9.445 12.273 1 95.81 103 TRP A N 1
ATOM 774 C CA . TRP A 1 103 ? 8.648 10.516 13.211 1 95.81 103 TRP A CA 1
ATOM 775 C C . TRP A 1 103 ? 9.039 9.953 14.57 1 95.81 103 TRP A C 1
ATOM 777 O O . TRP A 1 103 ? 8.484 8.945 15.016 1 95.81 103 TRP A O 1
ATOM 787 N N . THR A 1 104 ? 10.016 10.578 15.141 1 95.88 104 THR A N 1
ATOM 788 C CA . THR A 1 104 ? 10.344 10.297 16.531 1 95.88 104 THR A CA 1
ATOM 789 C C . THR A 1 104 ? 10 11.492 17.422 1 95.88 104 THR A C 1
ATOM 791 O O . THR A 1 104 ? 10.477 12.602 17.188 1 95.88 104 THR A O 1
ATOM 794 N N . ALA A 1 105 ? 9.148 11.289 18.406 1 96.56 105 ALA A N 1
ATOM 795 C CA . ALA A 1 105 ? 8.688 12.359 19.297 1 96.56 105 ALA A CA 1
ATOM 796 C C . ALA A 1 105 ? 8.219 11.805 20.641 1 96.56 105 ALA A C 1
ATOM 798 O O . ALA A 1 105 ? 7.445 10.844 20.672 1 96.56 105 ALA A O 1
ATOM 799 N N . SER A 1 106 ? 8.648 12.43 21.688 1 95.06 106 SER A N 1
ATOM 800 C CA . SER A 1 106 ? 8.219 12.008 23.016 1 95.06 106 SER A CA 1
ATOM 801 C C . SER A 1 106 ? 6.852 12.578 23.375 1 95.06 106 SER A C 1
ATOM 803 O O . SER A 1 106 ? 6.203 12.125 24.312 1 95.06 106 SER A O 1
ATOM 805 N N . SER A 1 107 ? 6.488 13.586 22.594 1 95.81 107 SER A N 1
ATOM 806 C CA . SER A 1 107 ? 5.176 14.188 22.797 1 95.81 107 SER A CA 1
ATOM 807 C C . SER A 1 107 ? 4.719 14.953 21.547 1 95.81 107 SER A C 1
ATOM 809 O O . SER A 1 107 ? 5.547 15.398 20.75 1 95.81 107 SER A O 1
ATOM 811 N N . VAL A 1 108 ? 3.389 15.031 21.453 1 97.31 108 VAL A N 1
ATOM 812 C CA . VAL A 1 108 ? 2.785 15.766 20.344 1 97.31 108 VAL A CA 1
ATOM 813 C C . VAL A 1 108 ? 1.918 16.906 20.891 1 97.31 108 VAL A C 1
ATOM 815 O O . VAL A 1 108 ? 1.184 16.719 21.859 1 97.31 108 VAL A O 1
ATOM 818 N N . LEU A 1 109 ? 2.033 18.047 20.297 1 97.19 109 LEU A N 1
ATOM 819 C CA . LEU A 1 109 ? 1.211 19.203 20.641 1 97.19 109 LEU A CA 1
ATOM 820 C C . LEU A 1 109 ? 0.283 19.578 19.484 1 97.19 109 LEU A C 1
ATOM 822 O O . LEU A 1 109 ? 0.746 19.875 18.391 1 97.19 109 LEU A O 1
ATOM 826 N N . PHE A 1 110 ? -1.023 19.516 19.75 1 97.94 110 PHE A N 1
ATOM 827 C CA . PHE A 1 110 ? -1.999 19.969 18.766 1 97.94 110 PHE A CA 1
ATOM 828 C C . PHE A 1 110 ? -2.408 21.422 19.047 1 97.94 110 PHE A C 1
ATOM 830 O O . PHE A 1 110 ? -2.812 21.734 20.172 1 97.94 110 PHE A O 1
ATOM 837 N N . VAL A 1 111 ? -2.334 22.281 17.984 1 97.44 111 VAL A N 1
ATOM 838 C CA . VAL A 1 111 ? -2.59 23.688 18.266 1 97.44 111 VAL A CA 1
ATOM 839 C C . VAL A 1 111 ? -3.67 24.203 17.312 1 97.44 111 VAL A C 1
ATOM 841 O O . VAL A 1 111 ? -3.715 23.828 16.141 1 97.44 111 VAL A O 1
ATOM 844 N N . CYS A 1 112 ? -4.547 24.969 17.797 1 97.19 112 CYS A N 1
ATOM 845 C CA . CYS A 1 112 ? -5.48 25.781 17.016 1 97.19 112 CYS A CA 1
ATOM 846 C C . CYS A 1 112 ? -5.594 27.188 17.609 1 97.19 112 CYS A C 1
ATOM 848 O O . CYS A 1 112 ? -4.719 27.625 18.359 1 97.19 112 CYS A O 1
ATOM 850 N N . THR A 1 113 ? -6.57 27.906 17.156 1 94.88 113 THR A N 1
ATOM 851 C CA . THR A 1 113 ? -6.625 29.297 17.562 1 94.88 113 THR A CA 1
ATOM 852 C C . THR A 1 113 ? -7.062 29.406 19.016 1 94.88 113 THR A C 1
ATOM 854 O O . THR A 1 113 ? -6.336 29.969 19.859 1 94.88 113 THR A O 1
ATOM 857 N N . ALA A 1 114 ? -8.156 28.781 19.422 1 96.31 114 ALA A N 1
ATOM 858 C CA . ALA A 1 114 ? -8.766 29.062 20.719 1 96.31 114 ALA A CA 1
ATOM 859 C C . ALA A 1 114 ? -8.602 27.875 21.672 1 96.31 114 ALA A C 1
ATOM 861 O O . ALA A 1 114 ? -8.984 27.953 22.844 1 96.31 114 ALA A O 1
ATOM 862 N N . ASN A 1 115 ? -8.039 26.719 21.125 1 97.38 115 ASN A N 1
ATOM 863 C CA . ASN A 1 115 ? -7.992 25.5 21.922 1 97.38 115 ASN A CA 1
ATOM 864 C C . ASN A 1 115 ? -9.367 25.141 22.469 1 97.38 115 ASN A C 1
ATOM 866 O O . ASN A 1 115 ? -9.508 24.781 23.641 1 97.38 115 ASN A O 1
ATOM 870 N N . ALA A 1 116 ? -10.352 25.188 21.594 1 96.44 116 ALA A N 1
ATOM 871 C CA . ALA A 1 116 ? -11.734 25.031 22.047 1 96.44 116 ALA A CA 1
ATOM 872 C C . ALA A 1 116 ? -12.414 23.859 21.328 1 96.44 116 ALA A C 1
ATOM 874 O O . ALA A 1 116 ? -13.359 23.266 21.859 1 96.44 116 ALA A O 1
ATOM 875 N N . ALA A 1 117 ? -11.961 23.547 20.094 1 96.44 117 ALA A N 1
ATOM 876 C CA . ALA A 1 117 ? -12.648 22.484 19.375 1 96.44 117 ALA A CA 1
ATOM 877 C C . ALA A 1 117 ? -11.656 21.547 18.688 1 96.44 117 ALA A C 1
ATOM 879 O O . ALA A 1 117 ? -11.336 20.469 19.219 1 96.44 117 ALA A O 1
ATOM 880 N N . ARG A 1 118 ? -11 21.984 17.594 1 97.25 118 ARG A N 1
ATOM 881 C CA . ARG A 1 118 ? -10.195 21.109 16.734 1 97.25 118 ARG A CA 1
ATOM 882 C C . ARG A 1 118 ? -9.008 20.547 17.5 1 97.25 118 ARG A C 1
ATOM 884 O O . ARG A 1 118 ? -8.742 19.344 17.438 1 97.25 118 ARG A O 1
ATOM 891 N N . SER A 1 119 ? -8.273 21.438 18.203 1 97.94 119 SER A N 1
ATOM 892 C CA . SER A 1 119 ? -7.09 20.953 18.906 1 97.94 119 SER A CA 1
ATOM 893 C C . SER A 1 119 ? -7.469 20.047 20.078 1 97.94 119 SER A C 1
ATOM 895 O O . SER A 1 119 ? -6.77 19.094 20.375 1 97.94 119 SER A O 1
ATOM 897 N N . GLN A 1 120 ? -8.562 20.344 20.766 1 97.38 120 GLN A N 1
ATOM 898 C CA . GLN A 1 120 ? -9.078 19.484 21.812 1 97.38 120 GLN A CA 1
ATOM 899 C C . GLN A 1 120 ? -9.453 18.109 21.266 1 97.38 120 GLN A C 1
ATOM 901 O O . GLN A 1 120 ? -9.078 17.078 21.844 1 97.38 120 GLN A O 1
ATOM 906 N N . MET A 1 121 ? -10.203 18.125 20.141 1 97.75 121 MET A N 1
ATOM 907 C CA . MET A 1 121 ? -10.594 16.875 19.484 1 97.75 121 MET A CA 1
ATOM 908 C C . MET A 1 121 ? -9.359 16.062 19.078 1 97.75 121 MET A C 1
ATOM 910 O O . MET A 1 121 ? -9.297 14.867 19.328 1 97.75 121 MET A O 1
ATOM 914 N N . ALA A 1 122 ? -8.391 16.734 18.5 1 98.44 122 ALA A N 1
ATOM 915 C CA . ALA A 1 122 ? -7.195 16.078 18 1 98.44 122 ALA A CA 1
ATOM 916 C C . ALA A 1 122 ? -6.43 15.391 19.125 1 98.44 122 ALA A C 1
ATOM 918 O O . ALA A 1 122 ? -6.035 14.227 19 1 98.44 122 ALA A O 1
ATOM 919 N N . ALA A 1 123 ? -6.23 16.094 20.219 1 97.31 123 ALA A N 1
ATOM 920 C CA . ALA A 1 123 ? -5.508 15.516 21.344 1 97.31 123 ALA A CA 1
ATOM 921 C C . ALA A 1 123 ? -6.234 14.289 21.891 1 97.31 123 ALA A C 1
ATOM 923 O O . ALA A 1 123 ? -5.605 13.273 22.203 1 97.31 123 ALA A O 1
ATOM 924 N N . ALA A 1 124 ? -7.527 14.359 22 1 97.56 124 ALA A N 1
ATOM 925 C CA . ALA A 1 124 ? -8.328 13.25 22.531 1 97.56 124 ALA A CA 1
ATOM 926 C C . ALA A 1 124 ? -8.25 12.039 21.609 1 97.56 124 ALA A C 1
ATOM 928 O O . ALA A 1 124 ? -8.055 10.914 22.078 1 97.56 124 ALA A O 1
ATOM 929 N N . ILE A 1 125 ? -8.438 12.289 20.297 1 98.31 125 ILE A N 1
ATOM 930 C CA . ILE A 1 125 ? -8.367 11.203 19.328 1 98.31 125 ILE A CA 1
ATOM 931 C C . ILE A 1 125 ? -6.984 10.555 19.375 1 98.31 125 ILE A C 1
ATOM 933 O O . ILE A 1 125 ? -6.867 9.328 19.422 1 98.31 125 ILE A O 1
ATOM 937 N N . TRP A 1 126 ? -5.969 11.344 19.406 1 98.12 126 TRP A N 1
ATOM 938 C CA . TRP A 1 126 ? -4.594 10.859 19.422 1 98.12 126 TRP A CA 1
ATOM 939 C C . TRP A 1 126 ? -4.355 9.945 20.625 1 98.12 126 TRP A C 1
ATOM 941 O O . TRP A 1 126 ? -3.787 8.859 20.484 1 98.12 126 TRP A O 1
ATOM 951 N N . GLN A 1 127 ? -4.746 10.352 21.75 1 95.94 127 GLN A N 1
ATOM 952 C CA . GLN A 1 127 ? -4.512 9.602 22.969 1 95.94 127 GLN A CA 1
ATOM 953 C C . GLN A 1 127 ? -5.184 8.234 22.922 1 95.94 127 GLN A C 1
ATOM 955 O O . GLN A 1 127 ? -4.75 7.301 23.609 1 95.94 127 GLN A O 1
ATOM 960 N N . SER A 1 128 ? -6.199 8.086 22.141 1 97.12 128 SER A N 1
ATOM 961 C CA . SER A 1 128 ? -6.926 6.828 22.062 1 97.12 128 SER A CA 1
ATOM 962 C C . SER A 1 128 ? -6.211 5.84 21.141 1 97.12 128 SER A C 1
ATOM 964 O O . SER A 1 128 ? -6.516 4.645 21.141 1 97.12 128 SER A O 1
ATOM 966 N N . VAL A 1 129 ? -5.234 6.285 20.375 1 97.62 129 VAL A N 1
ATOM 967 C CA . VAL A 1 129 ? -4.707 5.375 19.375 1 97.62 129 VAL A CA 1
ATOM 968 C C . VAL A 1 129 ? -3.186 5.309 19.484 1 97.62 129 VAL A C 1
ATOM 970 O O . VAL A 1 129 ? -2.547 4.477 18.828 1 97.62 129 VAL A O 1
ATOM 973 N N . SER A 1 130 ? -2.594 6.164 20.25 1 97.81 130 SER A N 1
ATOM 974 C CA . SER A 1 130 ? -1.139 6.215 20.328 1 97.81 130 SER A CA 1
ATOM 975 C C . SER A 1 130 ? -0.665 6.238 21.781 1 97.81 130 SER A C 1
ATOM 977 O O . SER A 1 130 ? -1.267 6.906 22.625 1 97.81 130 SER A O 1
ATOM 979 N N . PRO A 1 131 ? 0.448 5.598 22.062 1 96.81 131 PRO A N 1
ATOM 980 C CA . PRO A 1 131 ? 1.026 5.691 23.406 1 96.81 131 PRO A CA 1
ATOM 981 C C . PRO A 1 131 ? 1.833 6.973 23.609 1 96.81 131 PRO A C 1
ATOM 983 O O . PRO A 1 131 ? 2.197 7.301 24.75 1 96.81 131 PRO A O 1
ATOM 986 N N . VAL A 1 132 ? 2.256 7.676 22.562 1 96.81 132 VAL A N 1
ATOM 987 C CA . VAL A 1 132 ? 2.959 8.953 22.672 1 96.81 132 VAL A CA 1
ATOM 988 C C . VAL A 1 132 ? 2.021 10.016 23.234 1 96.81 132 VAL A C 1
ATOM 990 O O . VAL A 1 132 ? 0.951 10.266 22.672 1 96.81 132 VAL A O 1
ATOM 993 N N . PRO A 1 133 ? 2.377 10.625 24.312 1 95.31 133 PRO A N 1
ATOM 994 C CA . PRO A 1 133 ? 1.476 11.602 24.922 1 95.31 133 PRO A CA 1
ATOM 995 C C . PRO A 1 133 ? 1.189 12.797 24.016 1 95.31 133 PRO A C 1
ATOM 997 O O . PRO A 1 133 ? 2.033 13.164 23.188 1 95.31 133 PRO A O 1
ATOM 1000 N N . ALA A 1 134 ? -0.002 13.352 24.203 1 95.69 134 ALA A N 1
ATOM 1001 C CA . ALA A 1 134 ? -0.391 14.531 23.438 1 95.69 134 ALA A CA 1
ATOM 1002 C C . ALA A 1 134 ? -1.066 15.57 24.328 1 95.69 134 ALA A C 1
ATOM 1004 O O . ALA A 1 134 ? -1.722 15.211 25.312 1 95.69 134 ALA A O 1
ATOM 1005 N N . THR A 1 135 ? -0.869 16.781 24.047 1 95 135 THR A N 1
ATOM 1006 C CA . THR A 1 135 ? -1.552 17.922 24.656 1 95 135 THR A CA 1
ATOM 1007 C C . THR A 1 135 ? -2.049 18.891 23.578 1 95 135 THR A C 1
ATOM 1009 O O . THR A 1 135 ? -1.802 18.688 22.391 1 95 135 THR A O 1
ATOM 1012 N N . SER A 1 136 ? -2.854 19.844 24 1 96.38 136 SER A N 1
ATOM 1013 C CA . SER A 1 136 ? -3.336 20.844 23.062 1 96.38 136 SER A CA 1
ATOM 1014 C C . SER A 1 136 ? -3.23 22.25 23.656 1 96.38 136 SER A C 1
ATOM 1016 O O . SER A 1 136 ? -3.145 22.406 24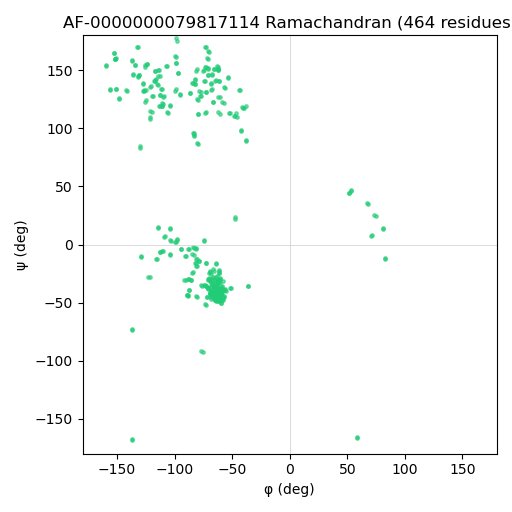.875 1 96.38 136 SER A O 1
ATOM 1018 N N . ALA A 1 137 ? -3.123 23.188 22.734 1 96.44 137 ALA A N 1
ATOM 1019 C CA . ALA A 1 137 ? -3.037 24.594 23.125 1 96.44 137 ALA A CA 1
ATOM 1020 C C . ALA A 1 137 ? -3.59 25.5 22.031 1 96.44 137 ALA A C 1
ATOM 1022 O O . ALA A 1 137 ? -3.807 25.062 20.906 1 96.44 137 ALA A O 1
ATOM 1023 N N . GLY A 1 138 ? -3.84 26.734 22.453 1 96.12 138 GLY A N 1
ATOM 1024 C CA . GLY A 1 138 ? -4.312 27.719 21.5 1 96.12 138 GLY A CA 1
ATOM 1025 C C . GLY A 1 138 ? -3.461 28.984 21.469 1 96.12 138 GLY A C 1
ATOM 1026 O O . GLY A 1 138 ? -2.82 29.328 22.453 1 96.12 138 GLY A O 1
ATOM 1027 N N . HIS A 1 139 ? -3.525 29.578 20.281 1 93.25 139 HIS A N 1
ATOM 1028 C CA . HIS A 1 139 ? -2.859 30.859 20.109 1 93.25 139 HIS A CA 1
ATOM 1029 C C . HIS A 1 139 ? -3.535 31.953 20.938 1 93.25 139 HIS A C 1
ATOM 1031 O O . HIS A 1 139 ? -2.861 32.781 21.562 1 93.25 139 HIS A O 1
ATOM 1037 N N . MET A 1 140 ? -4.836 31.984 20.922 1 94.44 140 MET A N 1
ATOM 1038 C CA . MET A 1 140 ? -5.715 32.844 21.719 1 94.44 140 MET A CA 1
ATOM 1039 C C . MET A 1 140 ? -6.801 32.031 22.406 1 94.44 140 MET A C 1
ATOM 1041 O O . MET A 1 140 ? -7.961 32.031 21.984 1 94.44 140 MET A O 1
ATOM 1045 N N . PRO A 1 141 ? -6.48 31.438 23.547 1 96.31 141 PRO A N 1
ATOM 1046 C CA . PRO A 1 141 ? -7.379 30.453 24.172 1 96.31 141 PRO A CA 1
ATOM 1047 C C . PRO A 1 141 ? -8.734 31.062 24.547 1 96.31 141 PRO A C 1
ATOM 1049 O O . PRO A 1 141 ? -8.797 32.219 24.969 1 96.31 141 PRO A O 1
ATOM 1052 N N . ALA A 1 142 ? -9.734 30.297 24.328 1 96.5 142 ALA A N 1
ATOM 1053 C CA . ALA A 1 142 ? -11.086 30.656 24.766 1 96.5 142 ALA A CA 1
ATOM 1054 C C . ALA A 1 142 ? -11.227 30.516 26.281 1 96.5 142 ALA A C 1
ATOM 1056 O O . ALA A 1 142 ? -10.312 30.047 26.953 1 96.5 142 ALA A O 1
ATOM 1057 N N . ASP A 1 143 ? -12.336 31.016 26.688 1 95.19 143 ASP A N 1
ATOM 1058 C CA . ASP A 1 143 ? -12.586 30.969 28.125 1 95.19 143 ASP A CA 1
ATOM 1059 C C . ASP A 1 143 ? -12.945 29.547 28.578 1 95.19 143 ASP A C 1
ATOM 1061 O O . ASP A 1 143 ? -12.641 29.141 29.703 1 95.19 143 ASP A O 1
ATOM 1065 N N . ALA A 1 144 ? -13.648 28.844 27.688 1 95.62 144 ALA A N 1
ATOM 1066 C CA . ALA A 1 144 ? -14.102 27.484 28 1 95.62 144 ALA A CA 1
ATOM 1067 C C . ALA A 1 144 ? -14.242 26.656 26.719 1 95.62 144 ALA A C 1
ATOM 1069 O O . ALA A 1 144 ? -14.344 27.203 25.625 1 95.62 144 ALA A O 1
ATOM 1070 N N . VAL A 1 145 ? -14.234 25.344 26.906 1 96.56 145 VAL A N 1
ATOM 1071 C CA . VAL A 1 145 ? -14.555 24.453 25.797 1 96.56 145 VAL A CA 1
ATOM 1072 C C . VAL A 1 145 ? -16.062 24.422 25.578 1 96.56 145 VAL A C 1
ATOM 1074 O O . VAL A 1 145 ? -16.828 24.156 26.5 1 96.56 145 VAL A O 1
ATOM 1077 N N . PRO A 1 146 ? -16.453 24.656 24.375 1 95.31 146 PRO A N 1
ATOM 1078 C CA . PRO A 1 146 ? -17.891 24.688 24.078 1 95.31 146 PRO A CA 1
ATOM 1079 C C . PRO A 1 146 ? -18.578 23.359 24.344 1 95.31 146 PRO A C 1
ATOM 1081 O O . PRO A 1 146 ? -17.969 22.297 24.141 1 95.31 146 PRO A O 1
ATOM 1084 N N . ASP A 1 147 ? -19.844 23.406 24.641 1 94.81 147 ASP A N 1
ATOM 1085 C CA . ASP A 1 147 ? -20.656 22.203 24.906 1 94.81 147 ASP A CA 1
ATOM 1086 C C . ASP A 1 147 ? -20.672 21.297 23.688 1 94.81 147 ASP A C 1
ATOM 1088 O O . ASP A 1 147 ? -20.703 20.062 23.828 1 94.81 147 ASP A O 1
ATOM 1092 N N . ALA A 1 148 ? -20.719 21.906 22.562 1 95.38 148 ALA A N 1
ATOM 1093 C CA . ALA A 1 148 ? -20.766 21.125 21.328 1 95.38 148 ALA A CA 1
ATOM 1094 C C . ALA A 1 148 ? -19.547 20.234 21.203 1 95.38 148 ALA A C 1
ATOM 1096 O O . ALA A 1 148 ? -19.656 19.078 20.766 1 95.38 148 ALA A O 1
ATOM 1097 N N . THR A 1 149 ? -18.391 20.734 21.609 1 96.62 149 THR A N 1
ATOM 1098 C CA . THR A 1 149 ? -17.156 19.953 21.578 1 96.62 149 THR A CA 1
ATOM 1099 C C . THR A 1 149 ? -17.219 18.828 22.594 1 96.62 149 THR A C 1
ATOM 1101 O O . THR A 1 149 ? -16.891 17.688 22.281 1 96.62 149 THR A O 1
ATOM 1104 N N . VAL A 1 150 ? -17.656 19.125 23.766 1 96.44 150 VAL A N 1
ATOM 1105 C CA . VAL A 1 150 ? -17.75 18.156 24.844 1 96.44 150 VAL A CA 1
ATOM 1106 C C . VAL A 1 150 ? -18.719 17.031 24.438 1 96.44 150 VAL A C 1
ATOM 1108 O O . VAL A 1 150 ? -18.406 15.852 24.578 1 96.44 150 VAL A O 1
ATOM 1111 N N . ALA A 1 151 ? -19.859 17.406 23.859 1 95.75 151 ALA A N 1
ATOM 1112 C CA . ALA A 1 151 ? -20.875 16.453 23.438 1 95.75 151 ALA A CA 1
ATOM 1113 C C . ALA A 1 151 ? -20.328 15.523 22.344 1 95.75 151 ALA A C 1
ATOM 1115 O O . ALA A 1 151 ? -20.609 14.328 22.344 1 95.75 151 ALA A O 1
ATOM 1116 N N . LEU A 1 152 ? -19.609 16.125 21.438 1 96.88 152 LEU A N 1
ATOM 1117 C CA . LEU A 1 152 ? -19.016 15.344 20.344 1 96.88 152 LEU A CA 1
ATOM 1118 C C . LEU A 1 152 ? -18.047 14.305 20.891 1 96.88 152 LEU A C 1
ATOM 1120 O O . LEU A 1 152 ? -18.094 13.141 20.484 1 96.88 152 LEU A O 1
ATOM 1124 N N . LEU A 1 153 ? -17.172 14.688 21.797 1 97.06 153 LEU A N 1
ATOM 1125 C CA . LEU A 1 153 ? -16.203 13.773 22.391 1 97.06 153 LEU A CA 1
ATOM 1126 C C . LEU A 1 153 ? -16.906 12.656 23.156 1 97.06 153 LEU A C 1
ATOM 1128 O O . LEU A 1 153 ? -16.547 11.484 23.031 1 97.06 153 LEU A O 1
ATOM 1132 N N . ARG A 1 154 ? -17.906 12.992 23.844 1 96.25 154 ARG A N 1
ATOM 1133 C CA . ARG A 1 154 ? -18.672 12.023 24.609 1 96.25 154 ARG A CA 1
ATOM 1134 C C . ARG A 1 154 ? -19.328 11 23.688 1 96.25 154 ARG A C 1
ATOM 1136 O O . ARG A 1 154 ? -19.297 9.797 23.953 1 96.25 154 ARG A O 1
ATOM 1143 N N . ARG A 1 155 ? -19.906 11.461 22.625 1 96.38 155 ARG A N 1
ATOM 1144 C CA . ARG A 1 155 ? -20.578 10.602 21.641 1 96.38 155 ARG A CA 1
ATOM 1145 C C . ARG A 1 155 ? -19.625 9.57 21.062 1 96.38 155 ARG A C 1
ATOM 1147 O O . ARG A 1 155 ? -20.047 8.469 20.703 1 96.38 155 ARG A O 1
ATOM 1154 N N . HIS A 1 156 ? -18.406 9.953 20.984 1 97.25 156 HIS A N 1
ATOM 1155 C CA . HIS A 1 156 ? -17.422 9.055 20.375 1 97.25 156 HIS A CA 1
ATOM 1156 C C . HIS A 1 156 ? -16.656 8.289 21.453 1 97.25 156 HIS A C 1
ATOM 1158 O O . HIS A 1 156 ? -15.656 7.625 21.141 1 97.25 156 HIS A O 1
ATOM 1164 N N . GLY A 1 157 ? -17.047 8.477 22.734 1 97.5 157 GLY A N 1
ATOM 1165 C CA . GLY A 1 157 ? -16.438 7.738 23.828 1 97.5 157 GLY A CA 1
ATOM 1166 C C . GLY A 1 157 ? -15.047 8.219 24.188 1 97.5 157 GLY A C 1
ATOM 1167 O O . GLY A 1 157 ? -14.219 7.445 24.672 1 97.5 157 GLY A O 1
ATOM 1168 N N . LEU A 1 158 ? -14.75 9.398 23.906 1 97.56 158 LEU A N 1
ATOM 1169 C CA . LEU A 1 158 ? -13.438 9.969 24.188 1 97.56 158 LEU A CA 1
ATOM 1170 C C . LEU A 1 158 ? -13.469 10.797 25.469 1 97.56 158 LEU A C 1
ATOM 1172 O O . LEU A 1 158 ? -14.523 11.281 25.875 1 97.56 158 LEU A O 1
ATOM 1176 N N . PRO A 1 159 ? -12.312 10.945 26.078 1 92.94 159 PRO A N 1
ATOM 1177 C CA . PRO A 1 159 ? -12.281 11.727 27.312 1 92.94 159 PRO A CA 1
ATOM 1178 C C . PRO A 1 159 ? -12.625 13.195 27.094 1 92.94 159 PRO A C 1
ATOM 1180 O O . PRO A 1 159 ? -12.234 13.781 26.078 1 92.94 159 PRO A O 1
ATOM 1183 N N . GLU A 1 160 ? -13.32 13.68 27.984 1 90.75 160 GLU A N 1
ATOM 1184 C CA . GLU A 1 160 ? -13.625 15.109 27.969 1 90.75 160 GLU A CA 1
ATOM 1185 C C . GLU A 1 160 ? -12.406 15.93 28.406 1 90.75 160 GLU A C 1
ATOM 1187 O O . GLU A 1 160 ? -11.57 15.453 29.172 1 90.75 160 GLU A O 1
ATOM 1192 N N . PRO A 1 161 ? -12.367 17.172 27.812 1 87.75 161 PRO A N 1
ATOM 1193 C CA . PRO A 1 161 ? -11.258 18.016 28.25 1 87.75 161 PRO A CA 1
ATOM 1194 C C . PRO A 1 161 ? -11.297 18.312 29.75 1 87.75 161 PRO A C 1
ATOM 1196 O O . PRO A 1 161 ? -12.328 18.734 30.281 1 87.75 161 PRO A O 1
ATOM 1199 N N . ALA A 1 162 ? -10.18 18.047 30.453 1 78.31 162 ALA A N 1
ATOM 1200 C CA . ALA A 1 162 ? -10.133 18.203 31.906 1 78.31 162 ALA A CA 1
ATOM 1201 C C . ALA A 1 162 ? -9.711 19.625 32.281 1 78.31 162 ALA A C 1
ATOM 1203 O O . ALA A 1 162 ? -10.227 20.188 33.25 1 78.31 162 ALA A O 1
ATOM 1204 N N . ASP A 1 163 ? -8.711 20.281 31.672 1 80 163 ASP A N 1
ATOM 1205 C CA . ASP A 1 163 ? -8.078 21.516 32.125 1 80 163 ASP A CA 1
ATOM 1206 C C . ASP A 1 163 ? -8.57 22.703 31.281 1 80 163 ASP A C 1
ATOM 1208 O O . ASP A 1 163 ? -8.188 23.844 31.547 1 80 163 ASP A O 1
ATOM 1212 N N . GLY A 1 164 ? -9.672 22.578 30.484 1 88.81 164 GLY A N 1
ATOM 1213 C CA . GLY A 1 164 ? -10.141 23.656 29.641 1 88.81 164 GLY A CA 1
ATOM 1214 C C . GLY A 1 164 ? -9.102 24.125 28.641 1 88.81 164 GLY A C 1
ATOM 1215 O O . GLY A 1 164 ? -8.008 23.547 28.547 1 88.81 164 GLY A O 1
ATOM 1216 N N . PRO A 1 165 ? -9.375 25.359 27.984 1 97 165 PRO A N 1
ATOM 1217 C CA . PRO A 1 165 ? -8.445 25.906 27 1 97 165 PRO A CA 1
ATOM 1218 C C . PRO A 1 165 ? -7.188 26.484 27.625 1 97 165 PRO A C 1
ATOM 1220 O O . PRO A 1 165 ? -7.262 27.109 28.703 1 97 165 PRO A O 1
ATOM 1223 N N . ARG A 1 166 ? -6.066 26.297 27.031 1 95.12 166 ARG A N 1
ATOM 1224 C CA . ARG A 1 166 ? -4.785 26.781 27.531 1 95.12 166 ARG A CA 1
ATOM 1225 C C . ARG A 1 166 ? -3.949 27.375 26.406 1 95.12 166 ARG A C 1
ATOM 1227 O O . ARG A 1 166 ? -4.184 27.094 25.234 1 95.12 166 ARG A O 1
ATOM 1234 N N . GLY A 1 167 ? -3.002 28.219 26.812 1 95.12 167 GLY A N 1
ATOM 1235 C CA . GLY A 1 167 ? -2.105 28.828 25.844 1 95.12 167 GLY A CA 1
ATOM 1236 C C . GLY A 1 167 ? -0.759 28.141 25.75 1 95.12 167 GLY A C 1
ATOM 1237 O O . GLY A 1 167 ? -0.515 27.156 26.453 1 95.12 167 GLY A O 1
ATOM 1238 N N . TYR A 1 168 ? 0.071 28.625 24.844 1 91.56 168 TYR A N 1
ATOM 1239 C CA . TYR A 1 168 ? 1.389 28.047 24.594 1 91.56 168 TYR A CA 1
ATOM 1240 C C . TYR A 1 168 ? 2.258 28.141 25.844 1 91.56 168 TYR A C 1
ATOM 1242 O O . TYR A 1 168 ? 3.061 27.25 26.125 1 91.56 168 TYR A O 1
ATOM 1250 N N . ALA A 1 169 ? 2.039 29.188 26.562 1 89.75 169 ALA A N 1
ATOM 1251 C CA . ALA A 1 169 ? 2.832 29.438 27.766 1 89.75 169 ALA A CA 1
ATOM 1252 C C . ALA A 1 169 ? 2.557 28.391 28.844 1 89.75 169 ALA A C 1
ATOM 1254 O O . ALA A 1 169 ? 3.363 28.203 29.75 1 89.75 169 ALA A O 1
ATOM 1255 N N . ASP A 1 170 ? 1.441 27.734 28.75 1 90.44 170 ASP A N 1
ATOM 1256 C CA . ASP A 1 170 ? 1.029 26.766 29.75 1 90.44 170 ASP A CA 1
ATOM 1257 C C . ASP A 1 170 ? 1.647 25.391 29.469 1 90.44 170 ASP A C 1
ATOM 1259 O O . ASP A 1 170 ? 1.521 24.469 30.281 1 90.44 170 ASP A O 1
ATOM 1263 N N . ILE A 1 171 ? 2.283 25.281 28.312 1 87.19 171 ILE A N 1
ATOM 1264 C CA . ILE A 1 171 ? 2.91 24 27.953 1 87.19 171 ILE A CA 1
ATOM 1265 C C . ILE A 1 171 ? 4.254 23.875 28.672 1 87.19 171 ILE A C 1
ATOM 1267 O O . ILE A 1 171 ? 5.199 24.609 28.359 1 87.19 171 ILE A O 1
ATOM 1271 N N . THR A 1 172 ? 4.418 23 29.594 1 84.38 172 THR A N 1
ATOM 1272 C CA . THR A 1 172 ? 5.578 22.891 30.469 1 84.38 172 THR A CA 1
ATOM 1273 C C . THR A 1 172 ? 6.633 21.984 29.875 1 84.38 172 THR A C 1
ATOM 1275 O O . THR A 1 172 ? 7.82 22.094 30.172 1 84.38 172 THR A O 1
ATOM 1278 N N . THR A 1 173 ? 6.266 21.047 29.141 1 85.5 173 THR A N 1
ATOM 1279 C CA . THR A 1 173 ? 7.188 20.141 28.453 1 85.5 173 THR A CA 1
ATOM 1280 C C . THR A 1 173 ? 7.281 20.469 26.969 1 85.5 173 THR A C 1
ATOM 1282 O O . THR A 1 173 ? 6.27 20.469 26.266 1 85.5 173 THR A O 1
ATOM 1285 N N . PRO A 1 174 ? 8.492 20.797 26.57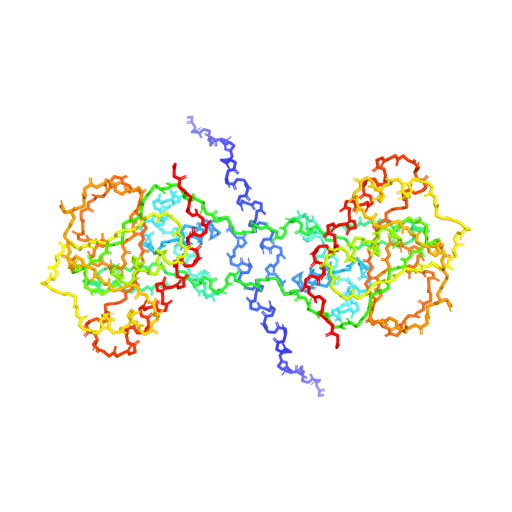8 1 87 174 PRO A N 1
ATOM 1286 C CA . PRO A 1 174 ? 8.625 21.125 25.156 1 87 174 PRO A CA 1
ATOM 1287 C C . PRO A 1 174 ? 8.164 20 24.234 1 87 174 PRO A C 1
ATOM 1289 O O . PRO A 1 174 ? 8.633 18.859 24.375 1 87 174 PRO A O 1
ATOM 1292 N N . PRO A 1 175 ? 7.207 20.344 23.406 1 87.69 175 PRO A N 1
ATOM 1293 C CA . PRO A 1 175 ? 6.777 19.297 22.469 1 87.69 175 PRO A CA 1
ATOM 1294 C C . PRO A 1 175 ? 7.863 18.906 21.469 1 87.69 175 PRO A C 1
ATOM 1296 O O . PRO A 1 175 ? 8.719 19.734 21.141 1 87.69 175 PRO A O 1
ATOM 1299 N N . GLN A 1 176 ? 7.812 17.641 21.031 1 93.44 176 GLN A N 1
ATOM 1300 C CA . GLN A 1 176 ? 8.797 17.188 20.062 1 93.44 176 GLN A CA 1
ATOM 1301 C C . GLN A 1 176 ? 8.188 17.094 18.672 1 93.44 176 GLN A C 1
ATOM 1303 O O . GLN A 1 176 ? 8.906 16.891 17.688 1 93.44 176 GLN A O 1
ATOM 1308 N N . LEU A 1 177 ? 6.898 17.234 18.562 1 97.31 177 LEU A N 1
ATOM 1309 C CA . LEU A 1 177 ? 6.156 17.344 17.312 1 97.31 177 LEU A CA 1
ATOM 1310 C C . LEU A 1 177 ? 4.922 18.219 17.484 1 97.31 177 LEU A C 1
ATOM 1312 O O . LEU A 1 177 ? 4.156 18.047 18.438 1 97.31 177 LEU A O 1
ATOM 1316 N N . VAL A 1 178 ? 4.836 19.219 16.656 1 97.75 178 VAL A N 1
ATOM 1317 C CA . VAL A 1 178 ? 3.703 20.125 16.719 1 97.75 178 VAL A CA 1
ATOM 1318 C C . VAL A 1 178 ? 2.818 19.953 15.492 1 97.75 178 VAL A C 1
ATOM 1320 O O . VAL A 1 178 ? 3.318 19.859 14.367 1 97.75 178 VAL A O 1
ATOM 1323 N N . VAL A 1 179 ? 1.496 19.859 15.672 1 98.5 179 VAL A N 1
ATOM 1324 C CA . VAL A 1 179 ? 0.535 19.797 14.578 1 98.5 179 VAL A CA 1
ATOM 1325 C C . VAL A 1 179 ? -0.454 20.953 14.695 1 98.5 179 VAL A C 1
ATOM 1327 O O . VAL A 1 179 ? -1.296 20.984 15.594 1 98.5 179 VAL A O 1
ATOM 1330 N N . SER A 1 180 ? -0.337 21.922 13.805 1 97.94 180 SER A N 1
ATOM 1331 C CA . SER A 1 180 ? -1.375 22.938 13.719 1 97.94 180 SER A CA 1
ATOM 1332 C C . SER A 1 180 ? -2.607 22.422 12.984 1 97.94 180 SER A C 1
ATOM 1334 O O . SER A 1 180 ? -2.5 21.875 11.883 1 97.94 180 SER A O 1
ATOM 1336 N N . VAL A 1 181 ? -3.838 22.625 13.562 1 98.25 181 VAL A N 1
ATOM 1337 C CA . VAL A 1 181 ? -5.039 22.031 12.992 1 98.25 181 VAL A CA 1
ATOM 1338 C C . VAL A 1 181 ? -5.969 23.125 12.477 1 98.25 181 VAL A C 1
ATOM 1340 O O . VAL A 1 181 ? -7.156 22.891 12.258 1 98.25 181 VAL A O 1
ATOM 1343 N N . CYS A 1 182 ? -5.465 24.312 12.344 1 95.69 182 CYS A N 1
ATOM 1344 C CA . CYS A 1 182 ? -6.156 25.406 11.648 1 95.69 182 CYS A CA 1
ATOM 1345 C C . CYS A 1 182 ? -5.16 26.391 11.047 1 95.69 182 CYS A C 1
ATOM 1347 O O . CYS A 1 182 ? -4.031 26.5 11.523 1 95.69 182 CYS A O 1
ATOM 1349 N N . ASP A 1 183 ? -5.664 27.125 10.086 1 95.88 183 ASP A N 1
ATOM 1350 C CA . ASP A 1 183 ? -4.789 27.984 9.297 1 95.88 183 ASP A CA 1
ATOM 1351 C C . ASP A 1 183 ? -4.301 29.188 10.117 1 95.88 183 ASP A C 1
ATOM 1353 O O . ASP A 1 183 ? -3.141 29.578 10.016 1 95.88 183 ASP A O 1
ATOM 1357 N N . LEU A 1 184 ? -5.117 29.703 10.93 1 93.69 184 LEU A N 1
ATOM 1358 C CA . LEU A 1 184 ? -4.742 30.875 11.719 1 93.69 184 LEU A CA 1
ATOM 1359 C C . LEU A 1 184 ? -3.611 30.547 12.688 1 93.69 184 LEU A C 1
ATOM 1361 O O . LEU A 1 184 ? -2.666 31.312 12.836 1 93.69 184 LEU A O 1
ATOM 1365 N N . ALA A 1 185 ? -3.717 29.422 13.352 1 94 185 ALA A N 1
ATOM 1366 C CA . ALA A 1 185 ? -2.646 29 14.25 1 94 185 ALA A CA 1
ATOM 1367 C C . ALA A 1 185 ? -1.335 28.812 13.5 1 94 185 ALA A C 1
ATOM 1369 O O . ALA A 1 185 ? -0.262 29.141 14.008 1 94 185 ALA A O 1
ATOM 1370 N N . ARG A 1 186 ? -1.427 28.266 12.312 1 94.06 186 ARG A N 1
ATOM 1371 C CA . ARG A 1 186 ? -0.253 28.062 11.469 1 94.06 186 ARG A CA 1
ATOM 1372 C C . ARG A 1 186 ? 0.358 29.391 11.047 1 94.06 186 ARG A C 1
ATOM 1374 O O . ARG A 1 186 ? 1.577 29.562 11.102 1 94.06 186 ARG A O 1
ATOM 1381 N N . GLU A 1 187 ? -0.467 30.391 10.68 1 94.06 187 GLU A N 1
ATOM 1382 C CA . GLU A 1 187 ? -0.029 31.625 10.031 1 94.06 187 GLU A CA 1
ATOM 1383 C C . GLU A 1 187 ? 0.352 32.688 11.062 1 94.06 187 GLU A C 1
ATOM 1385 O O . GLU A 1 187 ? 1.236 33.5 10.82 1 94.06 187 GLU A O 1
ATOM 1390 N N . ALA A 1 188 ? -0.298 32.625 12.211 1 90.69 188 ALA A N 1
ATOM 1391 C CA . ALA A 1 188 ? -0.127 33.719 13.18 1 90.69 188 ALA A CA 1
ATOM 1392 C C . ALA A 1 188 ? 0.534 33.188 14.453 1 90.69 188 ALA A C 1
ATOM 1394 O O . ALA A 1 188 ? 0.912 34 15.32 1 90.69 188 ALA A O 1
ATOM 1395 N N . GLY A 1 189 ? 0.602 31.891 14.594 1 87.5 189 GLY A N 1
ATOM 1396 C CA . GLY A 1 189 ? 1.196 31.344 15.805 1 87.5 189 GLY A CA 1
ATOM 1397 C C . GLY A 1 189 ? 2.697 31.547 15.875 1 87.5 189 GLY A C 1
ATOM 1398 O O . GLY A 1 189 ? 3.332 31.875 14.875 1 87.5 189 GLY A O 1
ATOM 1399 N N . PRO A 1 190 ? 3.23 31.344 17 1 87.88 190 PRO A N 1
ATOM 1400 C CA . PRO A 1 190 ? 4.676 31.484 17.188 1 87.88 190 PRO A CA 1
ATOM 1401 C C . PRO A 1 190 ? 5.469 30.359 16.5 1 87.88 190 PRO A C 1
ATOM 1403 O O . PRO A 1 190 ? 4.906 29.312 16.172 1 87.88 190 PRO A O 1
ATOM 1406 N N . PRO A 1 191 ? 6.754 30.641 16.266 1 88 191 PRO A N 1
ATOM 1407 C CA . PRO A 1 191 ? 7.605 29.547 15.805 1 88 191 PRO A CA 1
ATOM 1408 C C . PRO A 1 191 ? 7.883 28.516 16.891 1 88 191 PRO A C 1
ATOM 1410 O O . PRO A 1 191 ? 7.879 28.844 18.078 1 88 191 PRO A O 1
ATOM 1413 N N . PHE A 1 192 ? 7.988 27.266 16.453 1 89.81 192 PHE A N 1
ATOM 1414 C CA . PHE A 1 192 ? 8.391 26.188 17.344 1 89.81 192 PHE A CA 1
ATOM 1415 C C . PHE A 1 192 ? 9.75 25.625 16.922 1 89.81 192 PHE A C 1
ATOM 1417 O O . PHE A 1 192 ? 10.109 25.656 15.75 1 89.81 192 PHE A O 1
ATOM 1424 N N . GLU A 1 193 ? 10.547 25.219 17.953 1 89.62 193 GLU A N 1
ATOM 1425 C CA . GLU A 1 193 ? 11.797 24.531 17.641 1 89.62 193 GLU A CA 1
ATOM 1426 C C . GLU A 1 193 ? 11.539 23.125 17.094 1 89.62 193 GLU A C 1
ATOM 1428 O O . GLU A 1 193 ? 12.289 22.641 16.234 1 89.62 193 GLU A O 1
ATOM 1433 N N . ALA A 1 194 ? 10.445 22.562 17.531 1 93.5 194 ALA A N 1
ATOM 1434 C CA . ALA A 1 194 ? 10.047 21.234 17.094 1 93.5 194 ALA A CA 1
ATOM 1435 C C . ALA A 1 194 ? 9.531 21.25 15.656 1 93.5 194 ALA A C 1
ATOM 1437 O O . ALA A 1 194 ? 9.047 22.281 15.18 1 93.5 194 ALA A O 1
ATOM 1438 N N . PRO A 1 195 ? 9.68 20.094 14.953 1 95.06 195 PRO A N 1
ATOM 1439 C CA . PRO A 1 195 ? 9 20 13.656 1 95.06 195 PRO A CA 1
ATOM 1440 C C . PRO A 1 195 ? 7.504 20.297 13.758 1 95.06 195 PRO A C 1
ATOM 1442 O O . PRO A 1 195 ? 6.859 19.922 14.742 1 95.06 195 PRO A O 1
ATOM 1445 N N . ARG A 1 196 ? 7.078 20.938 12.695 1 96 196 ARG A N 1
ATOM 1446 C CA . ARG A 1 196 ? 5.68 21.359 12.695 1 96 196 ARG A CA 1
ATOM 1447 C C . ARG A 1 196 ? 4.961 20.844 11.453 1 96 196 ARG A C 1
ATOM 1449 O O . ARG A 1 196 ? 5.422 21.047 10.328 1 96 196 ARG A O 1
ATOM 1456 N N . LEU A 1 197 ? 3.895 20.094 11.68 1 97.75 197 LEU A N 1
ATOM 1457 C CA . LEU A 1 197 ? 2.943 19.719 10.641 1 97.75 197 LEU A CA 1
ATOM 1458 C C . LEU A 1 197 ? 1.718 20.625 10.664 1 97.75 197 LEU A C 1
ATOM 1460 O O . LEU A 1 197 ? 1.476 21.328 11.648 1 97.75 197 LEU A O 1
ATOM 1464 N N . HIS A 1 198 ? 0.975 20.625 9.539 1 97.94 198 HIS A N 1
ATOM 1465 C CA . HIS A 1 198 ? -0.199 21.484 9.469 1 97.94 198 HIS A CA 1
ATOM 1466 C C . HIS A 1 198 ? -1.351 20.797 8.75 1 97.94 198 HIS A C 1
ATOM 1468 O O . HIS A 1 198 ? -1.154 20.188 7.691 1 97.94 198 HIS A O 1
ATOM 1474 N N . TRP A 1 199 ? -2.477 20.875 9.359 1 98.31 199 TRP A N 1
ATOM 1475 C CA . TRP A 1 199 ? -3.725 20.406 8.766 1 98.31 199 TRP A CA 1
ATOM 1476 C C . TRP A 1 199 ? -4.727 21.562 8.641 1 98.31 199 TRP A C 1
ATOM 1478 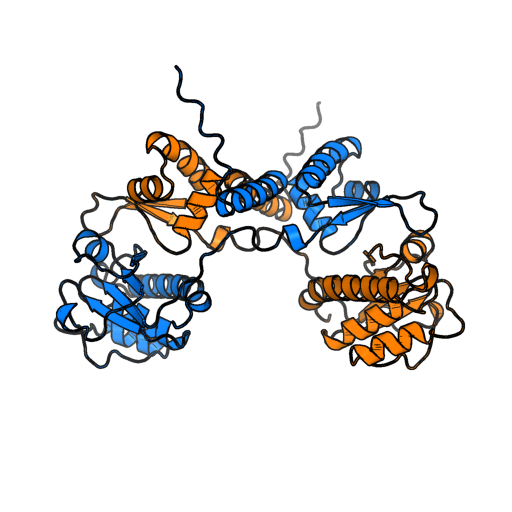O O . TRP A 1 199 ? -5.188 22.094 9.648 1 98.31 199 TRP A O 1
ATOM 1488 N N . SER A 1 200 ? -5.066 21.938 7.398 1 97.06 200 SER A N 1
ATOM 1489 C CA . SER A 1 200 ? -6.012 23.016 7.129 1 97.06 200 SER A CA 1
ATOM 1490 C C . SER A 1 200 ? -7.453 22.547 7.277 1 97.06 200 SER A C 1
ATOM 1492 O O . SER A 1 200 ? -8.086 22.141 6.301 1 97.06 200 SER A O 1
ATOM 1494 N N . ILE A 1 201 ? -7.953 22.609 8.492 1 96.81 201 ILE A N 1
ATOM 1495 C CA . ILE A 1 201 ? -9.305 22.156 8.812 1 96.81 201 ILE A CA 1
ATOM 1496 C C . ILE A 1 201 ? -10.172 23.359 9.195 1 96.81 201 ILE A C 1
ATOM 1498 O O . ILE A 1 201 ? -9.797 24.141 10.07 1 96.81 201 ILE A O 1
ATOM 1502 N N . PRO A 1 202 ? -11.32 23.469 8.562 1 94.06 202 PRO A N 1
ATOM 1503 C CA . PRO A 1 202 ? -12.195 24.594 8.875 1 94.06 202 PRO A CA 1
ATOM 1504 C C . PRO A 1 202 ? -12.68 24.594 10.32 1 94.06 202 PRO A C 1
ATOM 1506 O O . PRO A 1 202 ? -12.812 23.516 10.93 1 94.06 202 PRO A O 1
ATOM 1509 N N . ASP A 1 203 ? -12.93 25.766 10.828 1 93.44 203 ASP A N 1
ATOM 1510 C CA . ASP A 1 203 ? -13.43 25.922 12.188 1 93.44 203 ASP A CA 1
ATOM 1511 C C . ASP A 1 203 ? -14.898 25.516 12.281 1 93.44 203 ASP A C 1
ATOM 1513 O O . ASP A 1 203 ? -15.773 26.172 11.711 1 93.44 203 ASP A O 1
ATOM 1517 N N . PRO A 1 204 ? -15.102 24.453 13 1 95.12 204 PRO A N 1
ATOM 1518 C CA . PRO A 1 204 ? -16.5 24.047 13.109 1 95.12 204 PRO A CA 1
ATOM 1519 C C . PRO A 1 204 ? -17.344 25.031 13.93 1 95.12 204 PRO A C 1
ATOM 1521 O O . PRO A 1 204 ? -18.562 25.078 13.789 1 95.12 204 PRO A O 1
ATOM 1524 N N . LEU A 1 205 ? -16.734 25.75 14.797 1 92.75 205 LEU A N 1
ATOM 1525 C CA . LEU A 1 205 ? -17.453 26.703 15.648 1 92.75 205 LEU A CA 1
ATOM 1526 C C . LEU A 1 205 ? -17.953 27.875 14.828 1 92.75 205 LEU A C 1
ATOM 1528 O O . LEU A 1 205 ? -18.938 28.531 15.211 1 92.75 205 LEU A O 1
ATOM 1532 N N . ALA A 1 206 ? -17.25 28.234 13.711 1 88.12 206 ALA A N 1
ATOM 1533 C CA . ALA A 1 206 ? -17.703 29.297 12.828 1 88.12 206 ALA A CA 1
ATOM 1534 C C . ALA A 1 206 ? -19.016 28.953 12.164 1 88.12 206 ALA A C 1
ATOM 1536 O O . ALA A 1 206 ? -19.891 29.812 12 1 88.12 206 ALA A O 1
ATOM 1537 N N . ASP A 1 207 ? -19.188 27.734 11.789 1 83.81 207 ASP A N 1
ATOM 1538 C CA . ASP A 1 207 ? -20.422 27.25 11.188 1 83.81 207 ASP A CA 1
ATOM 1539 C C . ASP A 1 207 ? -21.469 26.938 12.25 1 83.81 207 ASP A C 1
ATOM 1541 O O . ASP A 1 207 ? -22.641 27.297 12.094 1 83.81 207 ASP A O 1
ATOM 1545 N N . GLY A 1 208 ? -21.078 26.281 13.312 1 85.88 208 GLY A N 1
ATOM 1546 C CA . GLY A 1 208 ? -21.906 26.031 14.469 1 85.88 208 GLY A CA 1
ATOM 1547 C C . GLY A 1 208 ? -22.828 24.828 14.289 1 85.88 208 GLY A C 1
ATOM 1548 O O . GLY A 1 208 ? -23.531 24.438 15.227 1 85.88 208 GLY A O 1
ATOM 1549 N N . ARG A 1 209 ? -22.984 24.266 13.031 1 89.56 209 ARG A N 1
ATOM 1550 C CA . ARG A 1 209 ? -23.828 23.109 12.781 1 89.56 209 ARG A CA 1
ATOM 1551 C C . ARG A 1 209 ? -23.109 21.812 13.133 1 89.56 209 ARG A C 1
ATOM 1553 O O . ARG A 1 209 ? -21.891 21.734 13.047 1 89.56 209 ARG A O 1
ATOM 1560 N N . GLN A 1 210 ? -23.891 20.906 13.516 1 93.06 210 GLN A N 1
ATOM 1561 C CA . GLN A 1 210 ? -23.375 19.609 13.898 1 93.06 210 GLN A CA 1
ATOM 1562 C C . GLN A 1 210 ? -22.562 18.984 12.766 1 93.06 210 GLN A C 1
ATOM 1564 O O . GLN A 1 210 ? -21.562 18.312 13.016 1 93.06 210 GLN A O 1
ATOM 1569 N N . GLU A 1 211 ? -23.047 19.203 11.641 1 95.38 211 GLU A N 1
ATOM 1570 C CA . GLU A 1 211 ? -22.359 18.641 10.477 1 95.38 211 GLU A CA 1
ATOM 1571 C C . GLU A 1 211 ? -20.922 19.141 10.383 1 95.38 211 GLU A C 1
ATOM 1573 O O . GLU A 1 211 ? -20.031 18.391 9.977 1 95.38 211 GLU A O 1
ATOM 1578 N N . ALA A 1 212 ? -20.703 20.359 10.734 1 95.81 212 ALA A N 1
ATOM 1579 C CA . ALA A 1 212 ? -19.359 20.938 10.695 1 95.81 212 ALA A CA 1
ATOM 1580 C C . ALA A 1 212 ? -18.453 20.297 11.734 1 95.81 212 ALA A C 1
ATOM 1582 O O . ALA A 1 212 ? -17.281 20.047 11.469 1 95.81 212 ALA A O 1
ATOM 1583 N N . PHE A 1 213 ? -19.016 20.047 12.875 1 96.56 213 PHE A N 1
ATOM 1584 C CA . PHE A 1 213 ? -18.266 19.359 13.922 1 96.56 213 PHE A CA 1
ATOM 1585 C C . PHE A 1 213 ? -17.938 17.938 13.508 1 96.56 213 PHE A C 1
ATOM 1587 O O . PHE A 1 213 ? -16.797 17.484 13.688 1 96.56 213 PHE A O 1
ATOM 1594 N N . ASP A 1 214 ? -18.938 17.312 12.898 1 97.12 214 ASP A N 1
ATOM 1595 C CA . ASP A 1 214 ? -18.719 15.945 12.438 1 97.12 214 ASP A CA 1
ATOM 1596 C C . ASP A 1 214 ? -17.641 15.891 11.367 1 97.12 214 ASP A C 1
ATOM 1598 O O . ASP A 1 214 ? -16.781 15 11.375 1 97.12 214 ASP A O 1
ATOM 1602 N N . HIS A 1 215 ? -17.688 16.828 10.508 1 96.69 215 HIS A N 1
ATOM 1603 C CA . HIS A 1 215 ? -16.703 16.875 9.438 1 96.69 215 HIS A CA 1
ATOM 1604 C C . HIS A 1 215 ? -15.297 17.094 10 1 96.69 215 HIS A C 1
ATOM 1606 O O . HIS A 1 215 ? -14.352 16.406 9.594 1 96.69 215 HIS A O 1
ATOM 1612 N N . ALA A 1 216 ? -15.141 18.016 10.891 1 97.44 216 ALA A N 1
ATOM 1613 C CA . ALA A 1 216 ? -13.852 18.281 11.523 1 97.44 216 ALA A CA 1
ATOM 1614 C C . ALA A 1 216 ? -13.344 17.031 12.25 1 97.44 216 ALA A C 1
ATOM 1616 O O . ALA A 1 216 ? -12.172 16.672 12.125 1 97.44 216 ALA A O 1
ATOM 1617 N N . PHE A 1 217 ? -14.266 16.391 12.906 1 98.25 217 PHE A N 1
ATOM 1618 C CA . PHE A 1 217 ? -13.914 15.18 13.648 1 98.25 217 PHE A CA 1
ATOM 1619 C C . PHE A 1 217 ? -13.43 14.086 12.703 1 98.25 217 PHE A C 1
ATOM 1621 O O . PHE A 1 217 ? -12.383 13.477 12.938 1 98.25 217 PHE A O 1
ATOM 1628 N N . ASP A 1 218 ? -14.148 13.898 11.648 1 97.81 218 ASP A N 1
ATOM 1629 C CA . ASP A 1 218 ? -13.812 12.859 10.68 1 97.81 218 ASP A CA 1
ATOM 1630 C C . ASP A 1 218 ? -12.453 13.125 10.031 1 97.81 218 ASP A C 1
ATOM 1632 O O . ASP A 1 218 ? -11.656 12.211 9.859 1 97.81 218 ASP A O 1
ATOM 1636 N N . GLU A 1 219 ? -12.25 14.367 9.711 1 97.5 219 GLU A N 1
ATOM 1637 C CA . GLU A 1 219 ? -10.992 14.742 9.086 1 97.5 219 GLU A CA 1
ATOM 1638 C C . GLU A 1 219 ? -9.812 14.547 10.039 1 97.5 219 GLU A C 1
ATOM 1640 O O . GLU A 1 219 ? -8.781 13.992 9.664 1 97.5 219 GLU A O 1
ATOM 1645 N N . LEU A 1 220 ? -9.977 14.953 11.242 1 98.44 220 LEU A N 1
ATOM 1646 C CA . LEU A 1 220 ? -8.945 14.773 12.258 1 98.44 220 LEU A CA 1
ATOM 1647 C C . LEU A 1 220 ? -8.664 13.289 12.484 1 98.44 220 LEU A C 1
ATOM 1649 O O . LEU A 1 220 ? -7.504 12.875 12.547 1 98.44 220 LEU A O 1
ATOM 1653 N N . GLN A 1 221 ? -9.719 12.555 12.578 1 98.25 221 GLN A N 1
ATOM 1654 C CA . GLN A 1 221 ? -9.578 11.125 12.836 1 98.25 221 GLN A CA 1
ATOM 1655 C C . GLN A 1 221 ? -8.797 10.445 11.711 1 98.25 221 GLN A C 1
ATOM 1657 O O . GLN A 1 221 ? -7.875 9.664 11.977 1 98.25 221 GLN A O 1
ATOM 1662 N N . ARG A 1 222 ? -9.188 10.734 10.531 1 97.38 222 ARG A N 1
ATOM 1663 C CA . ARG A 1 222 ? -8.516 10.141 9.383 1 97.38 222 ARG A CA 1
ATOM 1664 C C . ARG A 1 222 ? -7.027 10.477 9.383 1 97.38 222 ARG A C 1
ATOM 1666 O O . ARG A 1 222 ? -6.184 9.602 9.203 1 97.38 222 ARG A O 1
ATOM 1673 N N . ARG A 1 223 ? -6.707 11.688 9.617 1 98.19 223 ARG A N 1
ATOM 1674 C CA . ARG A 1 223 ? -5.324 12.148 9.555 1 98.19 223 ARG A CA 1
ATOM 1675 C C . ARG A 1 223 ? -4.512 11.609 10.727 1 98.19 223 ARG A C 1
ATOM 1677 O O . ARG A 1 223 ? -3.352 11.227 10.555 1 98.19 223 ARG A O 1
ATOM 1684 N N . ILE A 1 224 ? -5.078 11.523 11.836 1 98.5 224 ILE A N 1
ATOM 1685 C CA . ILE A 1 224 ? -4.387 11.016 13.016 1 98.5 224 ILE A CA 1
ATOM 1686 C C . ILE A 1 224 ? -4.129 9.523 12.867 1 98.5 224 ILE A C 1
ATOM 1688 O O . ILE A 1 224 ? -3.039 9.039 13.18 1 98.5 224 ILE A O 1
ATOM 1692 N N . HIS A 1 225 ? -5.117 8.812 12.359 1 97.62 225 HIS A N 1
ATOM 1693 C CA . HIS A 1 225 ? -4.938 7.383 12.156 1 97.62 225 HIS A CA 1
ATOM 1694 C C . HIS A 1 225 ? -3.822 7.105 11.148 1 97.62 225 HIS A C 1
ATOM 1696 O O . HIS A 1 225 ? -3.127 6.094 11.25 1 97.62 225 HIS A O 1
ATOM 1702 N N . ALA A 1 226 ? -3.658 7.98 10.234 1 96.81 226 ALA A N 1
ATOM 1703 C CA . ALA A 1 226 ? -2.6 7.82 9.234 1 96.81 226 ALA A CA 1
ATOM 1704 C C . ALA A 1 226 ? -1.236 8.164 9.828 1 96.81 226 ALA A C 1
ATOM 1706 O O . ALA A 1 226 ? -0.229 7.543 9.484 1 96.81 226 ALA A O 1
ATOM 1707 N N . LEU A 1 227 ? -1.13 9.125 10.711 1 97.81 227 LEU A N 1
ATOM 1708 C CA . LEU A 1 227 ? 0.127 9.656 11.227 1 97.81 227 LEU A CA 1
ATOM 1709 C C . LEU A 1 227 ? 0.602 8.859 12.438 1 97.81 227 LEU A C 1
ATOM 1711 O O . LEU A 1 227 ? 1.79 8.547 12.555 1 97.81 227 LEU A O 1
ATOM 1715 N N . ALA A 1 228 ? -0.264 8.422 13.336 1 98 228 ALA A N 1
ATOM 1716 C CA . ALA A 1 228 ? 0.049 7.91 14.664 1 98 228 ALA A CA 1
ATOM 1717 C C . ALA A 1 228 ? 0.957 6.688 14.586 1 98 228 ALA A C 1
ATOM 1719 O O . ALA A 1 228 ? 1.954 6.598 15.305 1 98 228 ALA A O 1
ATOM 1720 N N . PRO A 1 229 ? 0.67 5.707 13.633 1 96.81 229 PRO A N 1
ATOM 1721 C CA . PRO A 1 229 ? 1.518 4.516 13.578 1 96.81 229 PRO A CA 1
ATOM 1722 C C . PRO A 1 229 ? 2.959 4.832 13.188 1 96.81 229 PRO A C 1
ATOM 1724 O O . PRO A 1 229 ? 3.85 3.998 13.367 1 96.81 229 PRO A O 1
ATOM 1727 N N . ARG A 1 230 ? 3.234 5.957 12.656 1 96.94 230 ARG A N 1
ATOM 1728 C CA . ARG A 1 230 ? 4.562 6.305 12.164 1 96.94 230 ARG A CA 1
ATOM 1729 C C . ARG A 1 230 ? 5.277 7.242 13.125 1 96.94 230 ARG A C 1
ATOM 1731 O O . ARG A 1 230 ? 6.336 7.785 12.805 1 96.94 230 ARG A O 1
ATOM 1738 N N . VAL A 1 231 ? 4.664 7.559 14.281 1 97.25 231 VAL A N 1
ATOM 1739 C CA . VAL A 1 231 ? 5.289 8.359 15.32 1 97.25 231 VAL A CA 1
ATOM 1740 C C . VAL A 1 231 ? 5.688 7.469 16.5 1 97.25 231 VAL A C 1
ATOM 1742 O O . VAL A 1 231 ? 4.828 6.875 17.156 1 97.25 231 VAL A O 1
ATOM 1745 N N . THR A 1 232 ? 6.93 7.328 16.734 1 94.5 232 THR A N 1
ATOM 1746 C CA . THR A 1 232 ? 7.438 6.496 17.812 1 94.5 232 THR A CA 1
ATOM 1747 C C . THR A 1 232 ? 8.125 7.348 18.875 1 94.5 232 THR A C 1
ATOM 1749 O O . THR A 1 232 ? 8.688 8.398 18.562 1 94.5 232 THR A O 1
ATOM 1752 N N . ALA A 1 233 ? 8.055 6.852 20.094 1 88.94 233 ALA A N 1
ATOM 1753 C CA . ALA A 1 233 ? 8.625 7.598 21.219 1 88.94 233 ALA A CA 1
ATOM 1754 C C . ALA A 1 233 ? 10.148 7.645 21.125 1 88.94 233 ALA A C 1
ATOM 1756 O O . ALA A 1 233 ? 10.781 6.66 20.734 1 88.94 233 ALA A O 1
ATOM 1757 N N . ALA A 1 234 ? 10.641 8.883 21.328 1 74.56 234 ALA A N 1
ATOM 1758 C CA . ALA A 1 234 ? 12.086 9.07 21.391 1 74.56 234 ALA A CA 1
ATOM 1759 C C . ALA A 1 234 ? 12.688 8.32 22.578 1 74.56 234 ALA A C 1
ATOM 1761 O O . ALA A 1 234 ? 12.031 8.164 23.625 1 74.56 234 ALA A O 1
ATOM 1762 N N . MET B 1 1 ? -21.734 0.427 -44.938 1 29.98 1 MET B N 1
ATOM 1763 C CA . MET B 1 1 ? -22.109 0.833 -43.594 1 29.98 1 MET B CA 1
ATOM 1764 C C . MET B 1 1 ? -21.062 0.376 -42.562 1 29.98 1 MET B C 1
ATOM 1766 O O . MET B 1 1 ? -20.844 -0.825 -42.406 1 29.98 1 MET B O 1
ATOM 1770 N N . GLU B 1 2 ? -20.047 1.141 -42.25 1 40.5 2 GLU B N 1
ATOM 1771 C CA . GLU B 1 2 ? -18.875 0.865 -41.438 1 40.5 2 GLU B CA 1
ATOM 1772 C C . GLU B 1 2 ? -19.297 0.546 -40 1 40.5 2 GLU B C 1
ATOM 1774 O O . GLU B 1 2 ? -20.172 1.208 -39.438 1 40.5 2 GLU B O 1
ATOM 1779 N N . PRO B 1 3 ? -19.109 -0.663 -39.5 1 46.38 3 PRO B N 1
ATOM 1780 C CA . PRO B 1 3 ? -19.609 -0.977 -38.156 1 46.38 3 PRO B CA 1
ATOM 1781 C C . PRO B 1 3 ? -19.234 0.088 -37.125 1 46.38 3 PRO B C 1
ATOM 1783 O O . PRO B 1 3 ? -18.203 0.742 -37.25 1 46.38 3 PRO B O 1
ATOM 1786 N N . THR B 1 4 ? -20.172 0.853 -36.625 1 41.59 4 THR B N 1
ATOM 1787 C CA . THR B 1 4 ? -20 1.849 -35.562 1 41.59 4 THR B CA 1
ATOM 1788 C C . THR B 1 4 ? -19.188 1.277 -34.406 1 41.59 4 THR B C 1
ATOM 1790 O O . THR B 1 4 ? -19.469 0.167 -33.938 1 41.59 4 THR B O 1
ATOM 1793 N N . PRO B 1 5 ? -17.938 1.721 -34.188 1 42.25 5 PRO B N 1
ATOM 1794 C CA . PRO B 1 5 ? -17.203 1.235 -33.031 1 42.25 5 PRO B CA 1
ATOM 1795 C C . PRO B 1 5 ? -18.047 1.151 -31.766 1 42.25 5 PRO B C 1
ATOM 1797 O O . PRO B 1 5 ? -18.906 2.016 -31.547 1 42.25 5 PRO B O 1
ATOM 1800 N N . SER B 1 6 ? -18.547 -0.012 -31.422 1 43.09 6 SER B N 1
ATOM 1801 C CA . SER B 1 6 ? -19.375 -0.189 -30.234 1 43.09 6 SER B CA 1
ATOM 1802 C C . SER B 1 6 ? -18.875 0.677 -29.078 1 43.09 6 SER B C 1
ATOM 1804 O O . SER B 1 6 ? -17.703 0.639 -28.719 1 43.09 6 SER B O 1
ATOM 1806 N N . THR B 1 7 ? -19.266 1.872 -28.891 1 43.31 7 THR B N 1
ATOM 1807 C CA . THR B 1 7 ? -19.047 2.812 -27.797 1 43.31 7 THR B CA 1
ATOM 1808 C C . THR B 1 7 ? -19.297 2.146 -26.438 1 43.31 7 THR B C 1
ATOM 1810 O O . THR B 1 7 ? -20.266 2.48 -25.766 1 43.31 7 THR B O 1
ATOM 1813 N N . ALA B 1 8 ? -19.188 0.805 -26.375 1 48.75 8 ALA B N 1
ATOM 1814 C CA . ALA B 1 8 ? -19.531 0.138 -25.125 1 48.75 8 ALA B CA 1
ATOM 1815 C C . ALA B 1 8 ? -18.797 0.762 -23.938 1 48.75 8 ALA B C 1
ATOM 1817 O O . ALA B 1 8 ? -17.609 1.077 -24.047 1 48.75 8 ALA B O 1
ATOM 1818 N N . LEU B 1 9 ? -19.5 1.366 -23.078 1 51.66 9 LEU B N 1
ATOM 1819 C CA . LEU B 1 9 ? -19 1.876 -21.797 1 51.66 9 LEU B CA 1
ATOM 1820 C C . LEU B 1 9 ? -18.016 0.903 -21.172 1 51.66 9 LEU B C 1
ATOM 1822 O O . LEU B 1 9 ? -18.234 -0.309 -21.172 1 51.66 9 LEU B O 1
ATOM 1826 N N . PRO B 1 10 ? -16.812 1.416 -21.047 1 61.19 10 PRO B N 1
ATOM 1827 C CA . PRO B 1 10 ? -15.82 0.515 -20.438 1 61.19 10 PRO B CA 1
ATOM 1828 C C . PRO B 1 10 ? -16.359 -0.24 -19.234 1 61.19 10 PRO B C 1
ATOM 1830 O O . PRO B 1 10 ? -17.219 0.277 -18.516 1 61.19 10 PRO B O 1
ATOM 1833 N N . ASP B 1 11 ? -16.172 -1.535 -19.094 1 76.19 11 ASP B N 1
ATOM 1834 C CA . ASP B 1 11 ? -16.422 -2.357 -17.906 1 76.19 11 ASP B CA 1
ATOM 1835 C C . ASP B 1 11 ? -15.961 -1.639 -16.641 1 76.19 11 ASP B C 1
ATOM 1837 O O . ASP B 1 11 ? -14.938 -0.95 -16.656 1 76.19 11 ASP B O 1
ATOM 1841 N N . PRO B 1 12 ? -16.906 -1.346 -15.711 1 78.62 12 PRO B N 1
ATOM 1842 C CA . PRO B 1 12 ? -16.562 -0.639 -14.477 1 78.62 12 PRO B CA 1
ATOM 1843 C C . PRO B 1 12 ? -15.195 -1.028 -13.93 1 78.62 12 PRO B C 1
ATOM 1845 O O . PRO B 1 12 ? -14.469 -0.179 -13.406 1 78.62 12 PRO B O 1
ATOM 1848 N N . ALA B 1 13 ? -14.852 -2.209 -14.07 1 83.75 13 ALA B N 1
ATOM 1849 C CA . ALA B 1 13 ? -13.531 -2.637 -13.625 1 83.75 13 ALA B CA 1
ATOM 1850 C C . ALA B 1 13 ? -12.43 -1.981 -14.461 1 83.75 13 ALA B C 1
ATOM 1852 O O . ALA B 1 13 ? -11.383 -1.609 -13.93 1 83.75 13 ALA B O 1
ATOM 1853 N N . ASP B 1 14 ? -12.742 -1.801 -15.664 1 86.56 14 ASP B N 1
ATOM 1854 C CA . ASP B 1 14 ? -11.766 -1.171 -16.547 1 86.56 14 ASP B CA 1
ATOM 1855 C C . ASP B 1 14 ? -11.633 0.32 -16.25 1 86.56 14 ASP B C 1
ATOM 1857 O O . ASP B 1 14 ? -10.531 0.87 -16.281 1 86.56 14 ASP B O 1
ATOM 1861 N N . ALA B 1 15 ? -12.773 0.873 -15.898 1 86.81 15 ALA B N 1
ATOM 1862 C CA . ALA B 1 15 ? -12.742 2.295 -15.57 1 86.81 15 ALA B CA 1
ATOM 1863 C C . ALA B 1 15 ? -11.969 2.543 -14.281 1 86.81 15 ALA B C 1
ATOM 1865 O O . ALA B 1 15 ? -11.219 3.516 -14.172 1 86.81 15 ALA B O 1
ATOM 1866 N N . SER B 1 16 ? -12.219 1.711 -13.367 1 93.75 16 SER B N 1
ATOM 1867 C CA . SER B 1 16 ? -11.492 1.812 -12.109 1 93.75 16 SER B CA 1
ATOM 1868 C C . SER B 1 16 ? -9.992 1.622 -12.32 1 93.75 16 SER B C 1
ATOM 1870 O O . SER B 1 16 ? -9.188 2.369 -11.766 1 93.75 16 SER B O 1
ATOM 1872 N N . ARG B 1 17 ? -9.656 0.69 -13.18 1 95.94 17 ARG B N 1
ATOM 1873 C CA . ARG B 1 17 ? -8.242 0.437 -13.453 1 95.94 17 ARG B CA 1
ATOM 1874 C C . ARG B 1 17 ? -7.605 1.613 -14.188 1 95.94 17 ARG B C 1
ATOM 1876 O O . ARG B 1 17 ? -6.469 1.989 -13.891 1 95.94 17 ARG B O 1
ATOM 1883 N N . ALA B 1 18 ? -8.359 2.18 -15.141 1 97.12 18 ALA B N 1
ATOM 1884 C CA . ALA B 1 18 ? -7.844 3.344 -15.859 1 97.12 18 ALA B CA 1
ATOM 1885 C C . ALA B 1 18 ? -7.594 4.508 -14.906 1 97.12 18 ALA B C 1
ATOM 1887 O O . ALA B 1 18 ? -6.605 5.234 -15.047 1 97.12 18 ALA B O 1
ATOM 1888 N N . ASP B 1 19 ? -8.469 4.668 -14.008 1 97.56 19 ASP B N 1
ATOM 1889 C CA . ASP B 1 19 ? -8.305 5.734 -13.031 1 97.56 19 ASP B CA 1
ATOM 1890 C C . ASP B 1 19 ? -7.086 5.492 -12.141 1 97.56 19 ASP B C 1
ATOM 1892 O O . ASP B 1 19 ? -6.301 6.406 -11.891 1 97.56 19 ASP B O 1
ATOM 1896 N N . ARG B 1 20 ? -6.926 4.25 -11.633 1 97.94 20 ARG B N 1
ATOM 1897 C CA . ARG B 1 20 ? -5.75 3.908 -10.836 1 97.94 20 ARG B CA 1
ATOM 1898 C C . ARG B 1 20 ? -4.473 4.09 -11.648 1 97.94 20 ARG B C 1
ATOM 1900 O O . ARG B 1 20 ? -3.467 4.578 -11.125 1 97.94 20 ARG B O 1
ATOM 1907 N N . ALA B 1 21 ? -4.52 3.742 -12.938 1 98.5 21 ALA B N 1
ATOM 1908 C CA . ALA B 1 21 ? -3.361 3.922 -13.812 1 98.5 21 ALA B CA 1
ATOM 1909 C C . ALA B 1 21 ? -3.002 5.398 -13.945 1 98.5 21 ALA B C 1
ATOM 1911 O O . ALA B 1 21 ? -1.823 5.754 -14 1 98.5 21 ALA B O 1
ATOM 1912 N N . ARG B 1 22 ? -4.016 6.227 -13.977 1 98.25 22 ARG B N 1
ATOM 1913 C CA . ARG B 1 22 ? -3.775 7.664 -14.062 1 98.25 22 ARG B CA 1
ATOM 1914 C C . ARG B 1 22 ? -3.035 8.164 -12.828 1 98.25 22 ARG B C 1
ATOM 1916 O O . ARG B 1 22 ? -2.154 9.023 -12.93 1 98.25 22 ARG B O 1
ATOM 1923 N N . VAL B 1 23 ? -3.389 7.68 -11.688 1 98.69 23 VAL B N 1
ATOM 1924 C CA . VAL B 1 23 ? -2.705 8.039 -10.453 1 98.69 23 VAL B CA 1
ATOM 1925 C C . VAL B 1 23 ? -1.251 7.578 -10.516 1 98.69 23 VAL B C 1
ATOM 1927 O O . VAL B 1 23 ? -0.334 8.352 -10.227 1 98.69 23 VAL B O 1
ATOM 1930 N N . HIS B 1 24 ? -1.058 6.312 -10.961 1 98.75 24 HIS B N 1
ATOM 1931 C CA . HIS B 1 24 ? 0.306 5.828 -11.133 1 98.75 24 HIS B CA 1
ATOM 1932 C C . HIS B 1 24 ? 1.091 6.727 -12.086 1 98.75 24 HIS B C 1
ATOM 1934 O O . HIS B 1 24 ? 2.244 7.07 -11.812 1 98.75 24 HIS B O 1
ATOM 1940 N N . ALA B 1 25 ? 0.498 7.105 -13.172 1 98.75 25 ALA B N 1
ATOM 1941 C CA . ALA B 1 25 ? 1.173 7.938 -14.164 1 98.75 25 ALA B CA 1
ATOM 1942 C C . ALA B 1 25 ? 1.603 9.273 -13.555 1 98.75 25 ALA B C 1
ATOM 1944 O O . ALA B 1 25 ? 2.715 9.742 -13.805 1 98.75 25 ALA B O 1
ATOM 1945 N N . ALA B 1 26 ? 0.708 9.82 -12.781 1 98.69 26 ALA B N 1
ATOM 1946 C CA . ALA B 1 26 ? 1.02 11.094 -12.133 1 98.69 26 ALA B CA 1
ATOM 1947 C C . ALA B 1 26 ? 2.205 10.945 -11.18 1 98.69 26 ALA B C 1
ATOM 1949 O O . ALA B 1 26 ? 3.027 11.859 -11.062 1 98.69 26 ALA B O 1
ATOM 1950 N N . LEU B 1 27 ? 2.346 9.812 -10.562 1 98.62 27 LEU B N 1
ATOM 1951 C CA . LEU B 1 27 ? 3.393 9.562 -9.578 1 98.62 27 LEU B CA 1
ATOM 1952 C C . LEU B 1 27 ? 4.668 9.07 -10.25 1 98.62 27 LEU B C 1
ATOM 1954 O O . LEU B 1 27 ? 5.688 8.875 -9.594 1 98.62 27 LEU B O 1
ATOM 1958 N N . GLY B 1 28 ? 4.582 8.867 -11.602 1 98.56 28 GLY B N 1
ATOM 1959 C CA . GLY B 1 28 ? 5.703 8.312 -12.344 1 98.56 28 GLY B CA 1
ATOM 1960 C C . GLY B 1 28 ? 6.828 9.312 -12.555 1 98.56 28 GLY B C 1
ATOM 1961 O O . GLY B 1 28 ? 7.812 9.008 -13.234 1 98.56 28 GLY B O 1
ATOM 1962 N N . ASP B 1 29 ? 6.746 10.492 -12.031 1 97.81 29 ASP B N 1
ATOM 1963 C CA . ASP B 1 29 ? 7.758 11.539 -12.016 1 97.81 29 ASP B CA 1
ATOM 1964 C C . ASP B 1 29 ? 8.32 11.742 -10.609 1 97.81 29 ASP B C 1
ATOM 1966 O O . ASP B 1 29 ? 7.562 11.938 -9.656 1 97.81 29 ASP B O 1
ATOM 1970 N N . PRO B 1 30 ? 9.688 11.68 -10.539 1 96.94 30 PRO B N 1
ATOM 1971 C CA . PRO B 1 30 ? 10.273 11.742 -9.195 1 96.94 30 PRO B CA 1
ATOM 1972 C C . PRO B 1 30 ? 9.93 13.031 -8.461 1 96.94 30 PRO B C 1
ATOM 1974 O O . PRO B 1 30 ? 9.812 13.039 -7.23 1 96.94 30 PRO B O 1
ATOM 1977 N N . ILE B 1 31 ? 9.734 14.102 -9.125 1 96.75 31 ILE B N 1
ATOM 1978 C CA . ILE B 1 31 ? 9.398 15.367 -8.484 1 96.75 31 ILE B CA 1
ATOM 1979 C C . ILE B 1 31 ? 7.965 15.312 -7.949 1 96.75 31 ILE B C 1
ATOM 1981 O O . ILE B 1 31 ? 7.703 15.719 -6.816 1 96.75 31 ILE B O 1
ATOM 1985 N N . ARG B 1 32 ? 7.008 14.812 -8.734 1 98.06 32 ARG B N 1
ATOM 1986 C CA . ARG B 1 32 ? 5.625 14.695 -8.281 1 98.06 32 ARG B CA 1
ATOM 1987 C C . ARG B 1 32 ? 5.512 13.719 -7.113 1 98.06 32 ARG B C 1
ATOM 1989 O O . ARG B 1 32 ? 4.742 13.953 -6.18 1 98.06 32 ARG B O 1
ATOM 1996 N N . LEU B 1 33 ? 6.285 12.617 -7.23 1 98.25 33 LEU B N 1
ATOM 1997 C CA . LEU B 1 33 ? 6.312 11.703 -6.098 1 98.25 33 LEU B CA 1
ATOM 1998 C C . LEU B 1 33 ? 6.828 12.398 -4.844 1 98.25 33 LEU B C 1
ATOM 2000 O O . LEU B 1 33 ? 6.273 12.219 -3.756 1 98.25 33 LEU B O 1
ATOM 2004 N N . ALA B 1 34 ? 7.855 13.219 -4.965 1 97.12 34 ALA B N 1
ATOM 2005 C CA . ALA B 1 34 ? 8.406 13.977 -3.838 1 97.12 34 ALA B CA 1
ATOM 2006 C C . ALA B 1 34 ? 7.375 14.945 -3.275 1 97.12 34 ALA B C 1
ATOM 2008 O O . ALA B 1 34 ? 7.281 15.125 -2.059 1 97.12 34 ALA B O 1
ATOM 2009 N N . ILE B 1 35 ? 6.648 15.602 -4.141 1 97.5 35 ILE B N 1
ATOM 2010 C CA . ILE B 1 35 ? 5.609 16.531 -3.717 1 97.5 35 ILE B CA 1
ATOM 2011 C C . ILE B 1 35 ? 4.566 15.805 -2.875 1 97.5 35 ILE B C 1
ATOM 2013 O O . ILE B 1 35 ? 4.219 16.25 -1.78 1 97.5 35 ILE B O 1
ATOM 2017 N N . VAL B 1 36 ? 4.078 14.672 -3.424 1 98.38 36 VAL B N 1
ATOM 2018 C CA . VAL B 1 36 ? 3.057 13.891 -2.732 1 98.38 36 VAL B CA 1
ATOM 2019 C C . VAL B 1 36 ? 3.588 13.43 -1.379 1 98.38 36 VAL B C 1
ATOM 2021 O O . VAL B 1 36 ? 2.887 13.508 -0.368 1 98.38 36 VAL B O 1
ATOM 2024 N N . GLU B 1 37 ? 4.852 12.969 -1.355 1 97.19 37 GLU B N 1
ATOM 2025 C CA . GLU B 1 37 ? 5.453 12.508 -0.108 1 97.19 37 GLU B CA 1
ATOM 2026 C C . GLU B 1 37 ? 5.57 13.648 0.901 1 97.19 37 GLU B C 1
ATOM 2028 O O . GLU B 1 37 ? 5.395 13.438 2.104 1 97.19 37 GLU B O 1
ATOM 2033 N N . ALA B 1 38 ? 5.832 14.852 0.467 1 96.06 38 ALA B N 1
ATOM 2034 C CA . ALA B 1 38 ? 5.91 16.031 1.34 1 96.06 38 ALA B CA 1
ATOM 2035 C C . ALA B 1 38 ? 4.543 16.359 1.931 1 96.06 38 ALA B C 1
ATOM 2037 O O . ALA B 1 38 ? 4.453 16.891 3.043 1 96.06 38 ALA B O 1
ATOM 2038 N N . LEU B 1 39 ? 3.492 16.016 1.21 1 97.69 39 LEU B N 1
ATOM 2039 C CA . LEU B 1 39 ? 2.141 16.406 1.6 1 97.69 39 LEU B CA 1
ATOM 2040 C C . LEU B 1 39 ? 1.468 15.297 2.406 1 97.69 39 LEU B C 1
ATOM 2042 O O . LEU B 1 39 ? 0.345 15.469 2.885 1 97.69 39 LEU B O 1
ATOM 2046 N N . LEU B 1 40 ? 2.125 14.141 2.586 1 96.88 40 LEU B N 1
ATOM 2047 C CA . LEU B 1 40 ? 1.514 12.992 3.242 1 96.88 40 LEU B CA 1
ATOM 2048 C C . LEU B 1 40 ? 1.057 13.352 4.652 1 96.88 40 LEU B C 1
ATOM 2050 O O . LEU B 1 40 ? -0.035 12.961 5.074 1 96.88 40 LEU B O 1
ATOM 2054 N N . ASP B 1 41 ? 1.897 14.172 5.348 1 96.5 41 ASP B N 1
ATOM 2055 C CA . ASP B 1 41 ? 1.606 14.398 6.762 1 96.5 41 ASP B CA 1
ATOM 2056 C C . ASP B 1 41 ? 1.198 15.852 7.012 1 96.5 41 ASP B C 1
ATOM 2058 O O . ASP B 1 41 ? 0.798 16.203 8.125 1 96.5 41 ASP B O 1
ATOM 2062 N N . SER B 1 42 ? 1.282 16.734 5.973 1 97.62 42 SER B N 1
ATOM 2063 C CA . SER B 1 42 ? 1.087 18.172 6.207 1 97.62 42 SER B CA 1
ATOM 2064 C C . SER B 1 42 ? 0.529 18.859 4.969 1 97.62 42 SER B C 1
ATOM 2066 O O . SER B 1 42 ? 0.956 18.578 3.848 1 97.62 42 SER B O 1
ATOM 2068 N N . ASP B 1 43 ? -0.483 19.688 5.223 1 98.06 43 ASP B N 1
ATOM 2069 C CA . ASP B 1 43 ? -0.857 20.656 4.188 1 98.06 43 ASP B CA 1
ATOM 2070 C C . ASP B 1 43 ? 0.18 21.766 4.074 1 98.06 43 ASP B C 1
ATOM 2072 O O . ASP B 1 43 ? 0.621 22.312 5.082 1 98.06 43 ASP B O 1
ATOM 2076 N N . LEU B 1 44 ? 0.594 22.047 2.879 1 97.12 44 LEU B N 1
ATOM 2077 C CA . LEU B 1 44 ? 1.656 23.031 2.672 1 97.12 44 LEU B CA 1
ATOM 2078 C C . LEU B 1 44 ? 1.26 24.047 1.604 1 97.12 44 LEU B C 1
ATOM 2080 O O . LEU B 1 44 ? 0.542 23.703 0.659 1 97.12 44 LEU B O 1
ATOM 2084 N N . ALA B 1 45 ? 1.701 25.25 1.802 1 95.38 45 ALA B N 1
ATOM 2085 C CA . ALA B 1 45 ? 1.597 26.219 0.714 1 95.38 45 ALA B CA 1
ATOM 2086 C C . ALA B 1 45 ? 2.576 25.891 -0.409 1 95.38 45 ALA B C 1
ATOM 2088 O O . ALA B 1 45 ? 3.605 25.25 -0.177 1 95.38 45 ALA B O 1
ATOM 2089 N N . PRO B 1 46 ? 2.227 26.281 -1.689 1 94.94 46 PRO B N 1
ATOM 2090 C CA . PRO B 1 46 ? 3.109 25.984 -2.82 1 94.94 46 PRO B CA 1
ATOM 2091 C C . PRO B 1 46 ? 4.543 26.438 -2.584 1 94.94 46 PRO B C 1
ATOM 2093 O O . PRO B 1 46 ? 5.492 25.75 -2.961 1 94.94 46 PRO B O 1
ATOM 2096 N N . ASP B 1 47 ? 4.719 27.609 -1.922 1 92.94 47 ASP B N 1
ATOM 2097 C CA . ASP B 1 47 ? 6.066 28.109 -1.68 1 92.94 47 ASP B CA 1
ATOM 2098 C C . ASP B 1 47 ? 6.812 27.234 -0.672 1 92.94 47 ASP B C 1
ATOM 2100 O O . ASP B 1 47 ? 8.031 27.094 -0.75 1 92.94 47 ASP B O 1
ATOM 2104 N N . GLU B 1 48 ? 6.133 26.625 0.257 1 93.88 48 GLU B N 1
ATOM 2105 C CA . GLU B 1 48 ? 6.742 25.703 1.212 1 93.88 48 GLU B CA 1
ATOM 2106 C C . GLU B 1 48 ? 7.188 24.422 0.529 1 93.88 48 GLU B C 1
ATOM 2108 O O . GLU B 1 48 ? 8.258 23.891 0.837 1 93.88 48 GLU B O 1
ATOM 2113 N N . VAL B 1 49 ? 6.348 23.906 -0.385 1 95.69 49 VAL B N 1
ATOM 2114 C CA . VAL B 1 49 ? 6.711 22.719 -1.157 1 95.69 49 VAL B CA 1
ATOM 2115 C C . VAL B 1 49 ? 7.961 23.016 -1.989 1 95.69 49 VAL B C 1
ATOM 2117 O O . VAL B 1 49 ? 8.898 22.219 -2.004 1 95.69 49 VAL B O 1
ATOM 2120 N N . ALA B 1 50 ? 7.965 24.188 -2.621 1 94.25 50 ALA B N 1
ATOM 2121 C CA . ALA B 1 50 ? 9.109 24.578 -3.439 1 94.25 50 ALA B CA 1
ATOM 2122 C C . ALA B 1 50 ? 10.383 24.641 -2.607 1 94.25 50 ALA B C 1
ATOM 2124 O O . ALA B 1 50 ? 11.438 24.156 -3.039 1 94.25 50 ALA B O 1
ATOM 2125 N N . ALA B 1 51 ? 10.289 25.172 -1.435 1 91.81 51 ALA B N 1
ATOM 2126 C CA . ALA B 1 51 ? 11.438 25.297 -0.542 1 91.81 51 ALA B CA 1
ATOM 2127 C C . ALA B 1 51 ? 11.93 23.922 -0.098 1 91.81 51 ALA B C 1
ATOM 2129 O O . ALA B 1 51 ? 13.133 23.656 -0.078 1 91.81 51 ALA B O 1
ATOM 2130 N N . SER B 1 52 ? 11.023 23.062 0.177 1 90.38 52 SER B N 1
ATOM 2131 C CA . SER B 1 52 ? 11.375 21.734 0.664 1 90.38 52 SER B CA 1
ATOM 2132 C C . SER B 1 52 ? 12.062 20.906 -0.42 1 90.38 52 SER B C 1
ATOM 2134 O O . SER B 1 52 ? 12.938 20.094 -0.126 1 90.38 52 SER B O 1
ATOM 2136 N N . LEU B 1 53 ? 11.695 21.109 -1.65 1 90.94 53 LEU B N 1
ATOM 2137 C CA . LEU B 1 53 ? 12.219 20.312 -2.752 1 90.94 53 LEU B CA 1
ATOM 2138 C C . LEU B 1 53 ? 13.336 21.062 -3.482 1 90.94 53 LEU B C 1
ATOM 2140 O O . LEU B 1 53 ? 13.891 20.547 -4.457 1 90.94 53 LEU B O 1
ATOM 2144 N N . ARG B 1 54 ? 13.648 22.266 -2.967 1 90.25 54 ARG B N 1
ATOM 2145 C CA . ARG B 1 54 ? 14.688 23.109 -3.566 1 90.25 54 ARG B CA 1
ATOM 2146 C C . ARG B 1 54 ? 14.453 23.281 -5.062 1 90.25 54 ARG B C 1
ATOM 2148 O O . ARG B 1 54 ? 15.367 23.125 -5.867 1 90.25 54 ARG B O 1
ATOM 2155 N N . MET B 1 55 ? 13.234 23.531 -5.375 1 87.19 55 MET B N 1
ATOM 2156 C CA . MET B 1 55 ? 12.828 23.734 -6.762 1 87.19 55 MET B CA 1
ATOM 2157 C C . MET B 1 55 ? 12.281 25.141 -6.969 1 87.19 55 MET B C 1
ATOM 2159 O O . MET B 1 55 ? 11.734 25.75 -6.043 1 87.19 55 MET B O 1
ATOM 2163 N N . PRO B 1 56 ? 12.492 25.656 -8.203 1 84.69 56 PRO B N 1
ATOM 2164 C CA . PRO B 1 56 ? 11.859 26.953 -8.5 1 84.69 56 PRO B CA 1
ATOM 2165 C C . PRO B 1 56 ? 10.336 26.859 -8.57 1 84.69 56 PRO B C 1
ATOM 2167 O O . PRO B 1 56 ? 9.797 25.828 -8.961 1 84.69 56 PRO B O 1
ATOM 2170 N N . PRO B 1 57 ? 9.68 27.953 -8.133 1 76.62 57 PRO B N 1
ATOM 2171 C CA . PRO B 1 57 ? 8.219 27.969 -8.133 1 76.62 57 PRO B CA 1
ATOM 2172 C C . PRO B 1 57 ? 7.629 27.672 -9.516 1 76.62 57 PRO B C 1
ATOM 2174 O O . PRO B 1 57 ? 6.621 26.969 -9.617 1 76.62 57 PRO B O 1
ATOM 2177 N N . ASN B 1 58 ? 8.18 28.172 -10.555 1 79.31 58 ASN B N 1
ATOM 2178 C CA . ASN B 1 58 ? 7.652 27.969 -11.898 1 79.31 58 ASN B CA 1
ATOM 2179 C C . ASN B 1 58 ? 7.691 26.5 -12.305 1 79.31 58 ASN B C 1
ATOM 2181 O O . ASN B 1 58 ? 6.816 26.031 -13.031 1 79.31 58 ASN B O 1
ATOM 2185 N N . GLY B 1 59 ? 8.57 25.766 -11.781 1 86.31 59 GLY B N 1
ATOM 2186 C CA . GLY B 1 59 ? 8.68 24.359 -12.102 1 86.31 59 GLY B CA 1
ATOM 2187 C C . GLY B 1 59 ? 7.66 23.5 -11.375 1 86.31 59 GLY B C 1
ATOM 2188 O O . GLY B 1 59 ? 7.355 22.391 -11.797 1 86.31 59 GLY B O 1
ATOM 2189 N N . LEU B 1 60 ? 7.047 24.094 -10.383 1 92.62 60 LEU B N 1
ATOM 2190 C CA . LEU B 1 60 ? 6.121 23.359 -9.531 1 92.62 60 LEU B CA 1
ATOM 2191 C C . LEU B 1 60 ? 4.719 23.344 -10.133 1 92.62 60 LEU B C 1
ATOM 2193 O O . LEU B 1 60 ? 3.961 22.391 -9.945 1 92.62 60 LEU B O 1
ATOM 2197 N N . ALA B 1 61 ? 4.371 24.422 -10.891 1 93.75 61 ALA B N 1
ATOM 2198 C CA . ALA B 1 61 ? 3.002 24.641 -11.352 1 93.75 61 ALA B CA 1
ATOM 2199 C C . ALA B 1 61 ? 2.543 23.484 -12.25 1 93.75 61 ALA B C 1
ATOM 2201 O O . ALA B 1 61 ? 1.429 22.984 -12.094 1 93.75 61 ALA B O 1
ATOM 2202 N N . HIS B 1 62 ? 3.395 23.094 -13.125 1 95.31 62 HIS B N 1
ATOM 2203 C CA . HIS B 1 62 ? 3.047 22 -14.031 1 95.31 62 HIS B CA 1
ATOM 2204 C C . HIS B 1 62 ? 2.818 20.703 -13.273 1 95.31 62 HIS B C 1
ATOM 2206 O O . HIS B 1 62 ? 1.86 19.969 -13.555 1 95.31 62 HIS B O 1
ATOM 2212 N N . HIS B 1 63 ? 3.672 20.391 -12.328 1 97.31 63 HIS B N 1
ATOM 2213 C CA . HIS B 1 63 ? 3.539 19.188 -11.531 1 97.31 63 HIS B CA 1
ATOM 2214 C C . HIS B 1 63 ? 2.256 19.203 -10.703 1 97.31 63 HIS B C 1
ATOM 2216 O O . HIS B 1 63 ? 1.547 18.203 -10.633 1 97.31 63 HIS B O 1
ATOM 2222 N N . LEU B 1 64 ? 1.96 20.328 -10.148 1 97.5 64 LEU B N 1
ATOM 2223 C CA . LEU B 1 64 ? 0.747 20.469 -9.344 1 97.5 64 LEU B CA 1
ATOM 2224 C C . LEU B 1 64 ? -0.496 20.312 -10.219 1 97.5 64 LEU B C 1
ATOM 2226 O O . LEU B 1 64 ? -1.504 19.75 -9.773 1 97.5 64 LEU B O 1
ATOM 2230 N N . LYS B 1 65 ? -0.418 20.812 -11.438 1 97.12 65 LYS B N 1
ATOM 2231 C CA . LYS B 1 65 ? -1.527 20.641 -12.375 1 97.12 65 LYS B CA 1
ATOM 2232 C C . LYS B 1 65 ? -1.778 19.172 -12.672 1 97.12 65 LYS B C 1
ATOM 2234 O O . LYS B 1 65 ? -2.924 18.719 -12.664 1 97.12 65 LYS B O 1
ATOM 2239 N N . VAL B 1 66 ? -0.74 18.422 -12.938 1 97.81 66 VAL B N 1
ATOM 2240 C CA . VAL B 1 66 ? -0.854 16.984 -13.227 1 97.81 66 VAL B CA 1
ATOM 2241 C C . VAL B 1 66 ? -1.434 16.266 -12.016 1 97.81 66 VAL B C 1
ATOM 2243 O O . VAL B 1 66 ? -2.324 15.422 -12.164 1 97.81 66 VAL B O 1
ATOM 2246 N N . LEU B 1 67 ? -0.949 16.578 -10.828 1 98.62 67 LEU B N 1
ATOM 2247 C CA . LEU B 1 67 ? -1.42 15.945 -9.602 1 98.62 67 LEU B CA 1
ATOM 2248 C C . LEU B 1 67 ? -2.879 16.297 -9.336 1 98.62 67 LEU B C 1
ATOM 2250 O O . LEU B 1 67 ? -3.646 15.469 -8.852 1 98.62 67 LEU B O 1
ATOM 2254 N N . ASP B 1 68 ? -3.254 17.5 -9.656 1 98.31 68 ASP B N 1
ATOM 2255 C CA . ASP B 1 68 ? -4.641 17.938 -9.531 1 98.31 68 ASP B CA 1
ATOM 2256 C C . ASP B 1 68 ? -5.547 17.172 -10.492 1 98.31 68 ASP B C 1
ATOM 2258 O O . ASP B 1 68 ? -6.609 16.688 -10.109 1 98.31 68 ASP B O 1
ATOM 2262 N N . GLN B 1 69 ? -5.129 17.016 -11.742 1 97.81 69 GLN B N 1
ATOM 2263 C CA . GLN B 1 69 ? -5.898 16.312 -12.766 1 97.81 69 GLN B CA 1
ATOM 2264 C C . GLN B 1 69 ? -6.094 14.844 -12.391 1 97.81 69 GLN B C 1
ATOM 2266 O O . GLN B 1 69 ? -7.117 14.25 -12.719 1 97.81 69 GLN B O 1
ATOM 2271 N N . ALA B 1 70 ? -5.148 14.289 -11.68 1 98.19 70 ALA B N 1
ATOM 2272 C CA . ALA B 1 70 ? -5.242 12.906 -11.234 1 98.19 70 ALA B CA 1
ATOM 2273 C C . ALA B 1 70 ? -6.062 12.789 -9.953 1 98.19 70 ALA B C 1
ATOM 2275 O O . ALA B 1 70 ? -6.27 11.688 -9.438 1 98.19 70 ALA B O 1
ATOM 2276 N N . GLY B 1 71 ? -6.508 13.938 -9.398 1 98 71 GLY B N 1
ATOM 2277 C CA . GLY B 1 71 ? -7.336 13.953 -8.203 1 98 71 GLY B CA 1
ATOM 2278 C C . GLY B 1 71 ? -6.535 13.812 -6.922 1 98 71 GLY B C 1
ATOM 2279 O O . GLY B 1 71 ? -7.102 13.578 -5.852 1 98 71 GLY B O 1
ATOM 2280 N N . LEU B 1 72 ? -5.215 13.961 -6.93 1 98.5 72 LEU B N 1
ATOM 2281 C CA . LEU B 1 72 ? -4.348 13.695 -5.785 1 98.5 72 LEU B CA 1
ATOM 2282 C C . LEU B 1 72 ? -4.211 14.93 -4.91 1 98.5 72 LEU B C 1
ATOM 2284 O O . LEU B 1 72 ? -4.234 14.836 -3.68 1 98.5 72 LEU B O 1
ATOM 2288 N N . VAL B 1 73 ? -4.023 16.109 -5.5 1 98.56 73 VAL B N 1
ATOM 2289 C CA . VAL B 1 73 ? -3.727 17.312 -4.742 1 98.56 73 VAL B CA 1
ATOM 2290 C C . VAL B 1 73 ? -4.707 18.422 -5.129 1 98.56 73 VAL B C 1
ATOM 2292 O O . VAL B 1 73 ? -4.945 18.656 -6.316 1 98.56 73 VAL B O 1
ATOM 2295 N N . GLN B 1 74 ? -5.242 19.031 -4.199 1 97.38 74 GLN B N 1
ATOM 2296 C CA . GLN B 1 74 ? -6.133 20.172 -4.414 1 97.38 74 GLN B CA 1
ATOM 2297 C C . GLN B 1 74 ? -5.641 21.406 -3.656 1 97.38 74 GLN B C 1
ATOM 2299 O O . GLN B 1 74 ? -4.922 21.281 -2.66 1 97.38 74 GLN B O 1
ATOM 2304 N N . ARG B 1 75 ? -6.035 22.547 -4.16 1 96.12 75 ARG B N 1
ATOM 2305 C CA . ARG B 1 75 ? -5.746 23.797 -3.477 1 96.12 75 ARG B CA 1
ATOM 2306 C C . ARG B 1 75 ? -6.945 24.266 -2.664 1 96.12 75 ARG B C 1
ATOM 2308 O O . ARG B 1 75 ? -8.086 24.188 -3.127 1 96.12 75 ARG B O 1
ATOM 2315 N N . GLN B 1 76 ? -6.641 24.625 -1.508 1 94.81 76 GLN B N 1
ATOM 2316 C CA . GLN B 1 76 ? -7.672 25.156 -0.624 1 94.81 76 GLN B CA 1
ATOM 2317 C C . GLN B 1 76 ? -7.27 26.516 -0.061 1 94.81 76 GLN B C 1
ATOM 2319 O O . GLN B 1 76 ? -6.137 26.688 0.386 1 94.81 76 GLN B O 1
ATOM 2324 N N . ARG B 1 77 ? -8.227 27.453 -0.139 1 94.12 77 ARG B N 1
ATOM 2325 C CA . ARG B 1 77 ? -7.969 28.766 0.435 1 94.12 77 ARG B CA 1
ATOM 2326 C C . ARG B 1 77 ? -7.879 28.703 1.955 1 94.12 77 ARG B C 1
ATOM 2328 O O . ARG B 1 77 ? -8.68 28.016 2.598 1 94.12 77 ARG B O 1
ATOM 2335 N N . SER B 1 78 ? -6.945 29.406 2.457 1 93.31 78 SER B N 1
ATOM 2336 C CA . SER B 1 78 ? -6.805 29.484 3.908 1 93.31 78 SER B CA 1
ATOM 2337 C C . SER B 1 78 ? -8.086 29.984 4.566 1 93.31 78 SER B C 1
ATOM 2339 O O . SER B 1 78 ? -8.734 30.906 4.062 1 93.31 78 SER B O 1
ATOM 2341 N N . HIS B 1 79 ? -8.445 29.281 5.652 1 87.31 79 HIS B N 1
ATOM 2342 C CA . HIS B 1 79 ? -9.625 29.688 6.41 1 87.31 79 HIS B CA 1
ATOM 2343 C C . HIS B 1 79 ? -9.305 30.828 7.363 1 87.31 79 HIS B C 1
ATOM 2345 O O . HIS B 1 79 ? -10.195 31.328 8.062 1 87.31 79 HIS B O 1
ATOM 2351 N N . ALA B 1 80 ? -8.039 31.266 7.465 1 87.06 80 ALA B N 1
ATOM 2352 C CA . ALA B 1 80 ? -7.668 32.438 8.273 1 87.06 80 ALA B CA 1
ATOM 2353 C C . ALA B 1 80 ? -8.055 33.719 7.578 1 87.06 80 ALA B C 1
ATOM 2355 O O . ALA B 1 80 ? -9.211 34.156 7.637 1 87.06 80 ALA B O 1
ATOM 2356 N N . ASP B 1 81 ? -7.121 34.312 6.793 1 80.38 81 ASP B N 1
ATOM 2357 C CA . ASP B 1 81 ? -7.465 35.562 6.094 1 80.38 81 ASP B CA 1
ATOM 2358 C C . ASP B 1 81 ? -7.605 35.312 4.594 1 80.38 81 ASP B C 1
ATOM 2360 O O . ASP B 1 81 ? -7.84 36.25 3.826 1 80.38 81 ASP B O 1
ATOM 2364 N N . GLY B 1 82 ? -7.547 34.156 4.215 1 81.94 82 GLY B N 1
ATOM 2365 C CA . GLY B 1 82 ? -7.789 33.75 2.836 1 81.94 82 GLY B CA 1
ATOM 2366 C C . GLY B 1 82 ? -6.668 34.156 1.896 1 81.94 82 GLY B C 1
ATOM 2367 O O . GLY B 1 82 ? -6.758 33.938 0.685 1 81.94 82 GLY B O 1
ATOM 2368 N N . ARG B 1 83 ? -5.621 34.625 2.324 1 84.25 83 ARG B N 1
ATOM 2369 C CA . ARG B 1 83 ? -4.551 35.156 1.475 1 84.25 83 ARG B CA 1
ATOM 2370 C C . ARG B 1 83 ? -3.629 34.031 1.02 1 84.25 83 ARG B C 1
ATOM 2372 O O 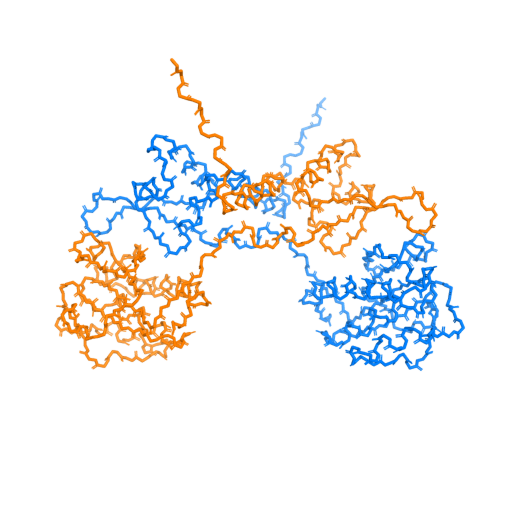. ARG B 1 83 ? -2.988 34.125 -0.03 1 84.25 83 ARG B O 1
ATOM 2379 N N . ARG B 1 84 ? -3.621 33.031 1.764 1 91.19 84 ARG B N 1
ATOM 2380 C CA . ARG B 1 84 ? -2.771 31.875 1.427 1 91.19 84 ARG B CA 1
ATOM 2381 C C . ARG B 1 84 ? -3.605 30.719 0.913 1 91.19 84 ARG B C 1
ATOM 2383 O O . ARG B 1 84 ? -4.816 30.656 1.132 1 91.19 84 ARG B O 1
ATOM 2390 N N . ARG B 1 85 ? -3.01 29.875 0.102 1 95 85 ARG B N 1
ATOM 2391 C CA . ARG B 1 85 ? -3.582 28.609 -0.335 1 95 85 ARG B CA 1
ATOM 2392 C C . ARG B 1 85 ? -2.74 27.438 0.148 1 95 85 ARG B C 1
ATOM 2394 O O . ARG B 1 85 ? -1.511 27.516 0.184 1 95 85 ARG B O 1
ATOM 2401 N N . TYR B 1 86 ? -3.459 26.453 0.511 1 97.25 86 TYR B N 1
ATOM 2402 C CA . TYR B 1 86 ? -2.77 25.234 0.943 1 97.25 86 TYR B CA 1
ATOM 2403 C C . TYR B 1 86 ? -3.047 24.078 -0.011 1 97.25 86 TYR B C 1
ATOM 2405 O O . TYR B 1 86 ? -4.172 23.922 -0.49 1 97.25 86 TYR B O 1
ATOM 2413 N N . LEU B 1 87 ? -1.976 23.328 -0.31 1 97.94 87 LEU B N 1
ATOM 2414 C CA . LEU B 1 87 ? -2.096 22.062 -1.026 1 97.94 87 LEU B CA 1
ATOM 2415 C C . LEU B 1 87 ? -2.521 20.938 -0.083 1 97.94 87 LEU B C 1
ATOM 2417 O O . LEU B 1 87 ? -1.882 20.719 0.948 1 97.94 87 LEU B O 1
ATOM 2421 N N . VAL B 1 88 ? -3.604 20.312 -0.463 1 98.12 88 VAL B N 1
ATOM 2422 C CA . VAL B 1 88 ? -4.148 19.219 0.345 1 98.12 88 VAL B CA 1
ATOM 2423 C C . VAL B 1 88 ? -4.152 17.922 -0.462 1 98.12 88 VAL B C 1
ATOM 2425 O O . VAL B 1 88 ? -4.652 17.891 -1.589 1 98.12 88 VAL B O 1
ATOM 2428 N N . LEU B 1 89 ? -3.57 16.906 0.14 1 98.25 89 LEU B N 1
ATOM 2429 C CA . LEU B 1 89 ? -3.504 15.594 -0.493 1 98.25 89 LEU B CA 1
ATOM 2430 C C . LEU B 1 89 ? -4.762 14.789 -0.194 1 98.25 89 LEU B C 1
ATOM 2432 O O . LEU B 1 89 ? -5.215 14.734 0.953 1 98.25 89 LEU B O 1
ATOM 2436 N N . ASP B 1 90 ? -5.348 14.25 -1.227 1 97.38 90 ASP B N 1
ATOM 2437 C CA . ASP B 1 90 ? -6.352 13.211 -1.009 1 97.38 90 ASP B CA 1
ATOM 2438 C C . ASP B 1 90 ? -5.695 11.844 -0.823 1 97.38 90 ASP B C 1
ATOM 2440 O O . ASP B 1 90 ? -5.488 11.117 -1.794 1 97.38 90 ASP B O 1
ATOM 2444 N N . ARG B 1 91 ? -5.484 11.445 0.363 1 94.88 91 ARG B N 1
ATOM 2445 C CA . ARG B 1 91 ? -4.746 10.227 0.7 1 94.88 91 ARG B CA 1
ATOM 2446 C C . ARG B 1 91 ? -5.484 8.984 0.22 1 94.88 91 ARG B C 1
ATOM 2448 O O . ARG B 1 91 ? -4.867 7.949 -0.034 1 94.88 91 ARG B O 1
ATOM 2455 N N . SER B 1 92 ? -6.828 9.086 0.184 1 94.81 92 SER B N 1
ATOM 2456 C CA . SER B 1 92 ? -7.609 7.914 -0.212 1 94.81 92 SER B CA 1
ATOM 2457 C C . SER B 1 92 ? -7.273 7.48 -1.634 1 94.81 92 SER B C 1
ATOM 2459 O O . SER B 1 92 ? -7.449 6.316 -1.991 1 94.81 92 SER B O 1
ATOM 2461 N N . ARG B 1 93 ? -6.738 8.414 -2.441 1 96.69 93 ARG B N 1
ATOM 2462 C CA . ARG B 1 93 ? -6.383 8.141 -3.83 1 96.69 93 ARG B CA 1
ATOM 2463 C C . ARG B 1 93 ? -5.133 7.266 -3.91 1 96.69 93 ARG B C 1
ATOM 2465 O O . ARG B 1 93 ? -4.82 6.719 -4.969 1 96.69 93 ARG B O 1
ATOM 2472 N N . LEU B 1 94 ? -4.406 7.176 -2.816 1 96.62 94 LEU B N 1
ATOM 2473 C CA . LEU B 1 94 ? -3.182 6.383 -2.787 1 96.62 94 LEU B CA 1
ATOM 2474 C C . LEU B 1 94 ? -3.475 4.945 -2.367 1 96.62 94 LEU B C 1
ATOM 2476 O O . LEU B 1 94 ? -2.594 4.086 -2.43 1 96.62 94 LEU B O 1
ATOM 2480 N N . ASP B 1 95 ? -4.688 4.707 -1.916 1 92.94 95 ASP B N 1
ATOM 2481 C CA . ASP B 1 95 ? -5.062 3.385 -1.426 1 92.94 95 ASP B CA 1
ATOM 2482 C C . ASP B 1 95 ? -5.492 2.475 -2.574 1 92.94 95 ASP B C 1
ATOM 2484 O O . ASP B 1 95 ? -6.168 2.918 -3.506 1 92.94 95 ASP B O 1
ATOM 2488 N N . GLY B 1 96 ? -5.102 1.264 -2.541 1 93.12 96 GLY B N 1
ATOM 2489 C CA . GLY B 1 96 ? -5.621 0.282 -3.482 1 93.12 96 GLY B CA 1
ATOM 2490 C C . GLY B 1 96 ? -5.184 0.54 -4.914 1 93.12 96 GLY B C 1
ATOM 2491 O O . GLY B 1 96 ? -5.961 0.341 -5.848 1 93.12 96 GLY B O 1
ATOM 2492 N N . LEU B 1 97 ? -3.98 1.034 -5.082 1 96.19 97 LEU B N 1
ATOM 2493 C CA . LEU B 1 97 ? -3.496 1.374 -6.414 1 96.19 97 LEU B CA 1
ATOM 2494 C C . LEU B 1 97 ? -3.277 0.118 -7.25 1 96.19 97 LEU B C 1
ATOM 2496 O O . LEU B 1 97 ? -3.256 0.182 -8.484 1 96.19 97 LEU B O 1
ATOM 2500 N N . ILE B 1 98 ? -3.088 -0.962 -6.562 1 95.94 98 ILE B N 1
ATOM 2501 C CA . ILE B 1 98 ? -3.031 -2.26 -7.223 1 95.94 98 ILE B CA 1
ATOM 2502 C C . ILE B 1 98 ? -4.262 -3.084 -6.852 1 95.94 98 ILE B C 1
ATOM 2504 O O . ILE B 1 98 ? -4.5 -3.354 -5.672 1 95.94 98 ILE B O 1
ATOM 2508 N N . GLY B 1 99 ? -5.027 -3.43 -7.781 1 94.19 99 GLY B N 1
ATOM 2509 C CA . GLY B 1 99 ? -6.242 -4.184 -7.523 1 94.19 99 GLY B CA 1
ATOM 2510 C C . GLY B 1 99 ? -6 -5.676 -7.387 1 94.19 99 GLY B C 1
ATOM 2511 O O . GLY B 1 99 ? -6.012 -6.406 -8.375 1 94.19 99 GLY B O 1
ATOM 2512 N N . ALA B 1 100 ? -5.824 -6.074 -6.176 1 92.69 100 ALA B N 1
ATOM 2513 C CA . ALA B 1 100 ? -5.648 -7.5 -5.902 1 92.69 100 ALA B CA 1
ATOM 2514 C C . ALA B 1 100 ? -6.996 -8.211 -5.832 1 92.69 100 ALA B C 1
ATOM 2516 O O . ALA B 1 100 ? -7.949 -7.699 -5.238 1 92.69 100 ALA B O 1
ATOM 2517 N N . ARG B 1 101 ? -7.047 -9.359 -6.414 1 92 101 ARG B N 1
ATOM 2518 C CA . ARG B 1 101 ? -8.266 -10.156 -6.43 1 92 101 ARG B CA 1
ATOM 2519 C C . ARG B 1 101 ? -8.422 -10.945 -5.133 1 92 101 ARG B C 1
ATOM 2521 O O . ARG B 1 101 ? -7.445 -11.469 -4.594 1 92 101 ARG B O 1
ATOM 2528 N N . SER B 1 102 ? -9.656 -11.031 -4.688 1 95.75 102 SER B N 1
ATOM 2529 C CA . SER B 1 102 ? -9.992 -11.953 -3.609 1 95.75 102 SER B CA 1
ATOM 2530 C C . SER B 1 102 ? -10.562 -13.258 -4.152 1 95.75 102 SER B C 1
ATOM 2532 O O . SER B 1 102 ? -11.211 -13.266 -5.207 1 95.75 102 SER B O 1
ATOM 2534 N N . TRP B 1 103 ? -10.258 -14.328 -3.391 1 95.88 103 TRP B N 1
ATOM 2535 C CA . TRP B 1 103 ? -10.719 -15.656 -3.787 1 95.88 103 TRP B CA 1
ATOM 2536 C C . TRP B 1 103 ? -11.664 -16.25 -2.742 1 95.88 103 TRP B C 1
ATOM 2538 O O . TRP B 1 103 ? -11.484 -16.031 -1.542 1 95.88 103 TRP B O 1
ATOM 2548 N N . THR B 1 104 ? -12.656 -16.891 -3.236 1 95.94 104 THR B N 1
ATOM 2549 C CA . THR B 1 104 ? -13.508 -17.703 -2.363 1 95.94 104 THR B CA 1
ATOM 2550 C C . THR B 1 104 ? -13.305 -19.188 -2.633 1 95.94 104 THR B C 1
ATOM 2552 O O . THR B 1 104 ? -13.484 -19.641 -3.762 1 95.94 104 THR B O 1
ATOM 2555 N N . ALA B 1 105 ? -12.906 -19.953 -1.631 1 96.56 105 ALA B N 1
ATOM 2556 C CA . ALA B 1 105 ? -12.625 -21.375 -1.771 1 96.56 105 ALA B CA 1
ATOM 2557 C C . ALA B 1 105 ? -12.773 -22.094 -0.435 1 96.56 105 ALA B C 1
ATOM 2559 O O . ALA B 1 105 ? -12.234 -21.656 0.582 1 96.56 105 ALA B O 1
ATOM 2560 N N . SER B 1 106 ? -13.461 -23.203 -0.459 1 95.06 106 SER B N 1
ATOM 2561 C CA . SER B 1 106 ? -13.617 -24 0.754 1 95.06 106 SER B CA 1
ATOM 2562 C C . SER B 1 106 ? -12.391 -24.875 1.012 1 95.06 106 SER B C 1
ATOM 2564 O O . SER B 1 106 ? -12.219 -25.406 2.113 1 95.06 106 SER B O 1
ATOM 2566 N N . SER B 1 107 ? -11.609 -25 -0.051 1 95.81 107 SER B N 1
ATOM 2567 C CA . SER B 1 107 ? -10.375 -25.766 0.08 1 95.81 107 SER B CA 1
ATOM 2568 C C . SER B 1 107 ? -9.383 -25.406 -1.021 1 95.81 107 SER B C 1
ATOM 2570 O O . SER B 1 107 ? -9.773 -24.969 -2.102 1 95.81 107 SER B O 1
ATOM 2572 N N . VAL B 1 108 ? -8.109 -25.625 -0.665 1 97.31 108 VAL B N 1
ATOM 2573 C CA . VAL B 1 108 ? -7.035 -25.359 -1.616 1 97.31 108 VAL B CA 1
ATOM 2574 C C . VAL B 1 108 ? -6.238 -26.641 -1.854 1 97.31 108 VAL B C 1
ATOM 2576 O O . VAL B 1 108 ? -5.945 -27.391 -0.911 1 97.31 108 VAL B O 1
ATOM 2579 N N . LEU B 1 109 ? -5.93 -26.938 -3.082 1 97.19 109 LEU B N 1
ATOM 2580 C CA . LEU B 1 109 ? -5.102 -28.078 -3.455 1 97.19 109 LEU B CA 1
ATOM 2581 C C . LEU B 1 109 ? -3.773 -27.609 -4.047 1 97.19 109 LEU B C 1
ATOM 2583 O O . LEU B 1 109 ? -3.75 -26.906 -5.051 1 97.19 109 LEU B O 1
ATOM 2587 N N . PHE B 1 110 ? -2.68 -27.984 -3.391 1 97.88 110 PHE B N 1
ATOM 2588 C CA . PHE B 1 110 ? -1.354 -27.719 -3.938 1 97.88 110 PHE B CA 1
ATOM 2589 C C . PHE B 1 110 ? -0.833 -28.922 -4.707 1 97.88 110 PHE B C 1
ATOM 2591 O O . PHE B 1 110 ? -0.804 -30.047 -4.176 1 97.88 110 PHE B O 1
ATOM 2598 N N . VAL B 1 111 ? -0.369 -28.672 -5.977 1 97.38 111 VAL B N 1
ATOM 2599 C CA . VAL B 1 111 ? 0.006 -29.828 -6.785 1 97.38 111 VAL B CA 1
ATOM 2600 C C . VAL B 1 111 ? 1.426 -29.641 -7.32 1 97.38 111 VAL B C 1
ATOM 2602 O O . VAL B 1 111 ? 1.825 -28.531 -7.672 1 97.38 111 VAL B O 1
ATOM 2605 N N . CYS B 1 112 ? 2.186 -30.641 -7.309 1 97.19 112 CYS B N 1
ATOM 2606 C CA . CYS B 1 112 ? 3.457 -30.734 -8.016 1 97.19 112 CYS B CA 1
ATOM 2607 C C . CYS B 1 112 ? 3.59 -32.094 -8.695 1 97.19 112 CYS B C 1
ATOM 2609 O O . CYS B 1 112 ? 2.592 -32.781 -8.93 1 97.19 112 CYS B O 1
ATOM 2611 N N . THR B 1 113 ? 4.77 -32.375 -9.141 1 94.75 113 THR B N 1
ATOM 2612 C CA . THR B 1 113 ? 4.91 -33.594 -9.93 1 94.75 113 THR B CA 1
ATOM 2613 C C . THR B 1 113 ? 4.801 -34.844 -9.039 1 94.75 113 THR B C 1
ATOM 2615 O O . THR B 1 113 ? 3.928 -35.688 -9.25 1 94.75 113 THR B O 1
ATOM 2618 N N . ALA B 1 114 ? 5.559 -34.938 -7.953 1 96.31 114 ALA B N 1
ATOM 2619 C CA . ALA B 1 114 ? 5.695 -36.188 -7.211 1 96.31 114 ALA B CA 1
ATOM 2620 C C . ALA B 1 114 ? 5.004 -36.094 -5.855 1 96.31 114 ALA B C 1
ATOM 2622 O O . ALA B 1 114 ? 4.938 -37.062 -5.117 1 96.31 114 ALA B O 1
ATOM 2623 N N . ASN B 1 115 ? 4.488 -34.844 -5.5 1 97.38 115 ASN B N 1
ATOM 2624 C CA . ASN B 1 115 ? 3.951 -34.656 -4.156 1 97.38 115 ASN B CA 1
ATOM 2625 C C . ASN B 1 115 ? 4.957 -35.062 -3.086 1 97.38 115 ASN B C 1
ATOM 2627 O O . ASN B 1 115 ? 4.594 -35.719 -2.119 1 97.38 115 ASN B O 1
ATOM 2631 N N . ALA B 1 116 ? 6.184 -34.625 -3.258 1 96.44 116 ALA B N 1
ATOM 2632 C CA . ALA B 1 116 ? 7.262 -35.094 -2.395 1 96.44 116 ALA B CA 1
ATOM 2633 C C . ALA B 1 116 ? 7.941 -33.938 -1.673 1 96.44 116 ALA B C 1
ATOM 2635 O O . ALA B 1 116 ? 8.508 -34.094 -0.595 1 96.44 116 ALA B O 1
ATOM 2636 N N . ALA B 1 117 ? 7.926 -32.719 -2.285 1 96.44 117 ALA B N 1
ATOM 2637 C CA . ALA B 1 117 ? 8.641 -31.609 -1.654 1 96.44 117 ALA B CA 1
ATOM 2638 C C . ALA B 1 117 ? 7.809 -30.328 -1.695 1 96.44 117 ALA B C 1
ATOM 2640 O O . ALA B 1 117 ? 7.148 -29.984 -0.715 1 96.44 117 ALA B O 1
ATOM 2641 N N . ARG B 1 118 ? 7.688 -29.688 -2.869 1 97.31 118 ARG B N 1
ATOM 2642 C CA . ARG B 1 118 ? 7.109 -28.359 -2.988 1 97.31 118 ARG B CA 1
ATOM 2643 C C . ARG B 1 118 ? 5.645 -28.359 -2.562 1 97.31 118 ARG B C 1
ATOM 2645 O O . ARG B 1 118 ? 5.219 -27.484 -1.795 1 97.31 118 ARG B O 1
ATOM 2652 N N . SER B 1 119 ? 4.867 -29.312 -3.084 1 97.94 119 SER B N 1
ATOM 2653 C CA . SER B 1 119 ? 3.443 -29.328 -2.758 1 97.94 119 SER B CA 1
ATOM 2654 C C . SER B 1 119 ? 3.215 -29.688 -1.295 1 97.94 119 SER B C 1
ATOM 2656 O O . SER B 1 119 ? 2.297 -29.172 -0.656 1 97.94 119 SER B O 1
ATOM 2658 N N . GLN B 1 120 ? 4.02 -30.578 -0.744 1 97.38 120 GLN B N 1
ATOM 2659 C CA . GLN B 1 120 ? 3.963 -30.906 0.679 1 97.38 120 GLN B CA 1
ATOM 2660 C C . GLN B 1 120 ? 4.27 -29.672 1.53 1 97.38 120 GLN B C 1
ATOM 2662 O O . GLN B 1 120 ? 3.545 -29.375 2.48 1 97.38 120 GLN B O 1
ATOM 2667 N N . MET B 1 121 ? 5.367 -28.969 1.163 1 97.75 121 MET B N 1
ATOM 2668 C CA . MET B 1 121 ? 5.746 -27.75 1.863 1 97.75 121 MET B CA 1
ATOM 2669 C C . MET B 1 121 ? 4.629 -26.719 1.8 1 97.75 121 MET B C 1
ATOM 2671 O O . MET B 1 121 ? 4.281 -26.109 2.814 1 97.75 121 MET B O 1
ATOM 2675 N N . ALA B 1 122 ? 4.066 -26.547 0.63 1 98.44 122 ALA B N 1
ATOM 2676 C CA . ALA B 1 122 ? 3.035 -25.531 0.41 1 98.44 122 ALA B CA 1
ATOM 2677 C C . ALA B 1 122 ? 1.811 -25.797 1.28 1 98.44 122 ALA B C 1
ATOM 2679 O O . ALA B 1 122 ? 1.299 -24.891 1.936 1 98.44 122 ALA B O 1
ATOM 2680 N N . ALA B 1 123 ? 1.348 -27.031 1.289 1 97.31 123 ALA B N 1
ATOM 2681 C CA . ALA B 1 123 ? 0.179 -27.391 2.094 1 97.31 123 ALA B CA 1
ATOM 2682 C C . ALA B 1 123 ? 0.439 -27.125 3.576 1 97.31 123 ALA B C 1
ATOM 2684 O O . ALA B 1 123 ? -0.42 -26.594 4.281 1 97.31 123 ALA B O 1
ATOM 2685 N N . ALA B 1 124 ? 1.598 -27.484 4.059 1 97.56 124 ALA B N 1
ATOM 2686 C CA . ALA B 1 124 ? 1.951 -27.312 5.465 1 97.56 124 ALA B CA 1
ATOM 2687 C C . ALA B 1 124 ? 2.006 -25.828 5.832 1 97.56 124 ALA B C 1
ATOM 2689 O O . ALA B 1 124 ? 1.466 -25.422 6.863 1 97.56 124 ALA B O 1
ATOM 2690 N N . ILE B 1 125 ? 2.697 -25.031 4.977 1 98.31 125 ILE B N 1
ATOM 2691 C CA . ILE B 1 125 ? 2.793 -23.594 5.219 1 98.31 125 ILE B CA 1
ATOM 2692 C C . ILE B 1 125 ? 1.396 -22.984 5.234 1 98.31 125 ILE B C 1
ATOM 2694 O O . ILE B 1 125 ? 1.064 -22.203 6.133 1 98.31 125 ILE B O 1
ATOM 2698 N N . TRP B 1 126 ? 0.586 -23.344 4.297 1 98.12 126 TRP B N 1
ATOM 2699 C CA . TRP B 1 126 ? -0.764 -22.797 4.18 1 98.12 126 TRP B CA 1
ATOM 2700 C C . TRP B 1 126 ? -1.569 -23.062 5.445 1 98.12 126 TRP B C 1
ATOM 2702 O O . TRP B 1 126 ? -2.223 -22.156 5.977 1 98.12 126 TRP B O 1
ATOM 2712 N N . GLN B 1 127 ? -1.535 -24.234 5.91 1 95.88 127 GLN B N 1
ATOM 2713 C CA . GLN B 1 127 ? -2.318 -24.625 7.074 1 95.88 127 GLN B CA 1
ATOM 2714 C C . GLN B 1 127 ? -1.918 -23.828 8.305 1 95.88 127 GLN B C 1
ATOM 2716 O O . GLN B 1 127 ? -2.717 -23.656 9.234 1 95.88 127 GLN B O 1
ATOM 2721 N N . SER B 1 128 ? -0.728 -23.328 8.344 1 97.12 128 SER B N 1
ATOM 2722 C CA . SER B 1 128 ? -0.242 -22.578 9.5 1 97.12 128 SER B CA 1
ATOM 2723 C C . SER B 1 128 ? -0.74 -21.141 9.469 1 97.12 128 SER B C 1
ATOM 2725 O O . SER B 1 128 ? -0.67 -20.422 10.469 1 97.12 128 SER B O 1
ATOM 2727 N N . VAL B 1 129 ? -1.292 -20.688 8.359 1 97.62 129 VAL B N 1
ATOM 2728 C CA . VAL B 1 129 ? -1.568 -19.25 8.281 1 97.62 129 VAL B CA 1
ATOM 2729 C C . VAL B 1 129 ? -3.018 -19.031 7.859 1 97.62 129 VAL B C 1
ATOM 2731 O O . VAL B 1 129 ? -3.508 -17.906 7.879 1 97.62 129 VAL B O 1
ATOM 2734 N N . SER B 1 130 ? -3.684 -20.062 7.441 1 97.81 130 SER B N 1
ATOM 2735 C CA . SER B 1 130 ? -5.039 -19.891 6.93 1 97.81 130 SER B CA 1
ATOM 2736 C C . SER B 1 130 ? -5.988 -20.906 7.547 1 97.81 130 SER B C 1
ATOM 2738 O O . SER B 1 130 ? -5.625 -22.078 7.73 1 97.81 130 SER B O 1
ATOM 2740 N N . PRO B 1 131 ? -7.227 -20.531 7.797 1 96.81 131 PRO B N 1
ATOM 2741 C CA . PRO B 1 131 ? -8.219 -21.484 8.273 1 96.81 131 PRO B CA 1
ATOM 2742 C C . PRO B 1 131 ? -8.82 -22.328 7.141 1 96.81 131 PRO B C 1
ATOM 2744 O O . PRO B 1 131 ? -9.5 -23.328 7.398 1 96.81 131 PRO B O 1
ATOM 2747 N N . VAL B 1 132 ? -8.711 -21.922 5.863 1 96.81 132 VAL B N 1
ATOM 2748 C CA . VAL B 1 132 ? -9.18 -22.703 4.719 1 96.81 132 VAL B CA 1
ATOM 2749 C C . VAL B 1 132 ? -8.344 -23.969 4.578 1 96.81 132 VAL B C 1
ATOM 2751 O O . VAL B 1 132 ? -7.121 -23.906 4.457 1 96.81 132 VAL B O 1
ATOM 2754 N N . PRO B 1 133 ? -8.953 -25.094 4.602 1 95.25 133 PRO B N 1
ATOM 2755 C CA . PRO B 1 133 ? -8.18 -26.328 4.539 1 95.25 133 PRO B CA 1
ATOM 2756 C C . PRO B 1 133 ? -7.391 -26.469 3.24 1 95.25 133 PRO B C 1
ATOM 2758 O O . PRO B 1 133 ? -7.805 -25.953 2.201 1 95.25 133 PRO B O 1
ATOM 2761 N N . ALA B 1 134 ? -6.266 -27.172 3.342 1 95.69 134 ALA B N 1
ATOM 2762 C CA . ALA B 1 134 ? -5.434 -27.422 2.17 1 95.69 134 ALA B CA 1
ATOM 2763 C C . ALA B 1 134 ? -4.957 -28.875 2.139 1 95.69 134 ALA B C 1
ATOM 2765 O O . ALA B 1 134 ? -4.77 -29.484 3.188 1 95.69 134 ALA B O 1
ATOM 2766 N N . THR B 1 135 ? -4.828 -29.391 0.999 1 94.94 135 THR B N 1
ATOM 2767 C CA . THR B 1 135 ? -4.227 -30.703 0.738 1 94.94 135 THR B CA 1
ATOM 2768 C C . THR B 1 135 ? -3.225 -30.609 -0.409 1 94.94 135 THR B C 1
ATOM 2770 O O . THR B 1 135 ? -3.055 -29.562 -1.014 1 94.94 135 THR B O 1
ATOM 2773 N N . SER B 1 136 ? -2.477 -31.672 -0.606 1 96.38 136 SER B N 1
ATOM 2774 C CA . SER B 1 136 ? -1.524 -31.719 -1.711 1 96.38 136 SER B CA 1
ATOM 2775 C C . SER B 1 136 ? -1.599 -33.031 -2.465 1 96.38 136 SER B C 1
ATOM 2777 O O . SER B 1 136 ? -2.09 -34.031 -1.933 1 96.38 136 SER B O 1
ATOM 2779 N N . ALA B 1 137 ? -1.203 -32.938 -3.717 1 96.38 137 ALA B N 1
ATOM 2780 C CA . ALA B 1 137 ? -1.183 -34.125 -4.578 1 96.38 137 ALA B CA 1
ATOM 2781 C C . ALA B 1 137 ? -0.128 -33.969 -5.676 1 96.38 137 ALA B C 1
ATOM 2783 O O . ALA B 1 137 ? 0.405 -32.906 -5.898 1 96.38 137 ALA B O 1
ATOM 2784 N N . GLY B 1 138 ? 0.15 -35.125 -6.277 1 96.12 138 GLY B N 1
ATOM 2785 C CA . GLY B 1 138 ? 1.098 -35.125 -7.379 1 96.12 138 GLY B CA 1
ATOM 2786 C C . GLY B 1 138 ? 0.545 -35.75 -8.641 1 96.12 138 GLY B C 1
ATOM 2787 O O . GLY B 1 138 ? -0.337 -36.625 -8.578 1 96.12 138 GLY B O 1
ATOM 2788 N N . HIS B 1 139 ? 1.139 -35.281 -9.727 1 93.25 139 HIS B N 1
ATOM 2789 C CA . HIS B 1 139 ? 0.808 -35.844 -11.023 1 93.25 139 HIS B CA 1
ATOM 2790 C C . HIS B 1 139 ? 1.315 -37.281 -11.125 1 93.25 139 HIS B C 1
ATOM 2792 O O . HIS B 1 139 ? 0.61 -38.156 -11.633 1 93.25 139 HIS B O 1
ATOM 2798 N N . MET B 1 140 ? 2.514 -37.5 -10.688 1 94.38 140 MET B N 1
ATOM 2799 C CA . MET B 1 140 ? 3.186 -38.812 -10.57 1 94.38 140 MET B CA 1
ATOM 2800 C C . MET B 1 140 ? 3.793 -38.969 -9.188 1 94.38 140 MET B C 1
ATOM 2802 O O . MET B 1 140 ? 5.012 -38.875 -9.023 1 94.38 140 MET B O 1
ATOM 2806 N N . PRO B 1 141 ? 2.992 -39.406 -8.219 1 96.25 141 PRO B N 1
ATOM 2807 C CA . PRO B 1 141 ? 3.428 -39.406 -6.824 1 96.25 141 PRO B CA 1
ATOM 2808 C C . PRO B 1 141 ? 4.633 -40.281 -6.578 1 96.25 141 PRO B C 1
ATOM 2810 O O . PRO B 1 141 ? 4.734 -41.375 -7.172 1 96.25 141 PRO B O 1
ATOM 2813 N N . ALA B 1 142 ? 5.504 -39.812 -5.758 1 96.5 142 ALA B N 1
ATOM 2814 C CA . ALA B 1 142 ? 6.645 -40.594 -5.305 1 96.5 142 ALA B CA 1
ATOM 2815 C C . ALA B 1 142 ? 6.207 -41.656 -4.301 1 96.5 142 ALA B C 1
ATOM 2817 O O . ALA B 1 142 ? 5.043 -41.688 -3.887 1 96.5 142 ALA B O 1
ATOM 2818 N N . ASP B 1 143 ? 7.152 -42.5 -4.043 1 95.25 143 ASP B N 1
ATOM 2819 C CA . ASP B 1 143 ? 6.855 -43.562 -3.109 1 95.25 143 ASP B CA 1
ATOM 2820 C C . ASP B 1 143 ? 6.789 -43.062 -1.673 1 95.25 143 ASP B C 1
ATOM 2822 O O . ASP B 1 143 ? 6.031 -43.594 -0.854 1 95.25 143 ASP B O 1
ATOM 2826 N N . ALA B 1 144 ? 7.637 -42.094 -1.388 1 95.62 144 ALA B N 1
ATOM 2827 C CA . ALA B 1 144 ? 7.707 -41.5 -0.045 1 95.62 144 ALA B CA 1
ATOM 2828 C C . ALA B 1 144 ? 8.156 -40.062 -0.092 1 95.62 144 ALA B C 1
ATOM 2830 O O . ALA B 1 144 ? 8.734 -39.594 -1.085 1 95.62 144 ALA B O 1
ATOM 2831 N N . VAL B 1 145 ? 7.859 -39.344 0.997 1 96.62 145 VAL B N 1
ATOM 2832 C CA . VAL B 1 145 ? 8.398 -38 1.162 1 96.62 145 VAL B CA 1
ATOM 2833 C C . VAL B 1 145 ? 9.859 -38.094 1.595 1 96.62 145 VAL B C 1
ATOM 2835 O O . VAL B 1 145 ? 10.188 -38.75 2.586 1 96.62 145 VAL B O 1
ATOM 2838 N N . PRO B 1 146 ? 10.703 -37.406 0.875 1 95.38 146 PRO B N 1
ATOM 2839 C CA . PRO B 1 146 ? 12.133 -37.469 1.205 1 95.38 146 PRO B CA 1
ATOM 2840 C C . PRO B 1 146 ? 12.438 -36.906 2.596 1 95.38 146 PRO B C 1
ATOM 2842 O O . PRO B 1 146 ? 11.781 -35.969 3.053 1 95.38 146 PRO B O 1
ATOM 2845 N N . ASP B 1 147 ? 13.508 -37.375 3.18 1 94.88 147 ASP B N 1
ATOM 2846 C CA . ASP B 1 147 ? 13.953 -36.969 4.5 1 94.88 147 ASP B CA 1
ATOM 2847 C C . ASP B 1 147 ? 14.258 -35.469 4.516 1 94.88 147 ASP B C 1
ATOM 2849 O O . ASP B 1 147 ? 14.023 -34.781 5.52 1 94.88 147 ASP B O 1
ATOM 2853 N N . ALA B 1 148 ? 14.812 -35.031 3.434 1 95.44 148 ALA B N 1
ATOM 2854 C CA . ALA B 1 148 ? 15.164 -33.625 3.35 1 95.44 148 ALA B CA 1
ATOM 2855 C C . ALA B 1 148 ? 13.93 -32.719 3.514 1 95.44 148 ALA B C 1
ATOM 2857 O O . ALA B 1 148 ? 13.992 -31.672 4.16 1 95.44 148 ALA B O 1
ATOM 2858 N N . THR B 1 149 ? 12.82 -33.156 2.961 1 96.69 149 THR B N 1
ATOM 2859 C CA . THR B 1 149 ? 11.57 -32.438 3.084 1 96.69 149 THR B CA 1
ATOM 2860 C C . THR B 1 149 ? 11.055 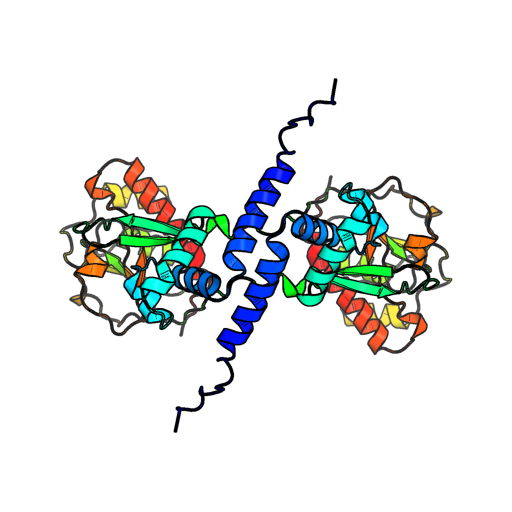-32.469 4.52 1 96.69 149 THR B C 1
ATOM 2862 O O . THR B 1 149 ? 10.672 -31.438 5.082 1 96.69 149 THR B O 1
ATOM 2865 N N . VAL B 1 150 ? 11.078 -33.625 5.098 1 96.5 150 VAL B N 1
ATOM 2866 C CA . VAL B 1 150 ? 10.625 -33.812 6.469 1 96.5 150 VAL B CA 1
ATOM 2867 C C . VAL B 1 150 ? 11.461 -32.938 7.418 1 96.5 150 VAL B C 1
ATOM 2869 O O . VAL B 1 150 ? 10.922 -32.25 8.273 1 96.5 150 VAL B O 1
ATOM 2872 N N . ALA B 1 151 ? 12.773 -32.938 7.23 1 95.81 151 ALA B N 1
ATOM 2873 C CA . ALA B 1 151 ? 13.703 -32.188 8.07 1 95.81 151 ALA B CA 1
ATOM 2874 C C . ALA B 1 151 ? 13.438 -30.688 7.949 1 95.81 151 ALA B C 1
ATOM 2876 O O . ALA B 1 151 ? 13.5 -29.969 8.945 1 95.81 151 ALA B O 1
ATOM 2877 N N . LEU B 1 152 ? 13.203 -30.266 6.742 1 96.94 152 LEU B N 1
ATOM 2878 C CA . LEU B 1 152 ? 12.922 -28.859 6.508 1 96.94 152 LEU B CA 1
ATOM 2879 C C . LEU B 1 152 ? 11.656 -28.422 7.238 1 96.94 152 LEU B C 1
ATOM 2881 O O . LEU B 1 152 ? 11.641 -27.391 7.902 1 96.94 152 LEU B O 1
ATOM 2885 N N . LEU B 1 153 ? 10.594 -29.203 7.152 1 97.06 153 LEU B N 1
ATOM 2886 C CA . LEU B 1 153 ? 9.336 -28.891 7.82 1 97.06 153 LEU B CA 1
ATOM 2887 C C . LEU B 1 153 ? 9.516 -28.875 9.336 1 97.06 153 LEU B C 1
ATOM 2889 O O . LEU B 1 153 ? 9.039 -27.953 10.008 1 97.06 153 LEU B O 1
ATOM 2893 N N . ARG B 1 154 ? 10.242 -29.781 9.82 1 96.19 154 ARG B N 1
ATOM 2894 C CA . ARG B 1 154 ? 10.516 -29.859 11.25 1 96.19 154 ARG B CA 1
ATOM 2895 C C . ARG B 1 154 ? 11.281 -28.625 11.727 1 96.19 154 ARG B C 1
ATOM 2897 O O . ARG B 1 154 ? 10.945 -28.047 12.766 1 96.19 154 ARG B O 1
ATOM 2904 N N . ARG B 1 155 ? 12.258 -28.203 10.992 1 96.38 155 ARG B N 1
ATOM 2905 C CA . ARG B 1 155 ? 13.086 -27.047 11.328 1 96.38 155 ARG B CA 1
ATOM 2906 C C . ARG B 1 155 ? 12.242 -25.781 11.43 1 96.38 155 ARG B C 1
ATOM 2908 O O . ARG B 1 155 ? 12.555 -24.875 12.203 1 96.38 155 ARG B O 1
ATOM 2915 N N . HIS B 1 156 ? 11.203 -25.766 10.664 1 97.25 156 HIS B N 1
ATOM 2916 C CA . HIS B 1 156 ? 10.367 -24.578 10.641 1 97.25 156 HIS B CA 1
ATOM 2917 C C . HIS B 1 156 ? 9.141 -24.734 11.539 1 97.25 156 HIS B C 1
ATOM 2919 O O . HIS B 1 156 ? 8.227 -23.922 11.508 1 97.25 156 HIS B O 1
ATOM 2925 N N . GLY B 1 157 ? 9.094 -25.891 12.273 1 97.44 157 GLY B N 1
ATOM 2926 C CA . GLY B 1 157 ? 8.016 -26.125 13.227 1 97.44 157 GLY B CA 1
ATOM 2927 C C . GLY B 1 157 ? 6.691 -26.453 12.562 1 97.44 157 GLY B C 1
ATOM 2928 O O . GLY B 1 157 ? 5.629 -26.172 13.117 1 97.44 157 GLY B O 1
ATOM 2929 N N . LEU B 1 158 ? 6.711 -26.953 11.414 1 97.56 158 LEU B N 1
ATOM 2930 C CA . LEU B 1 158 ? 5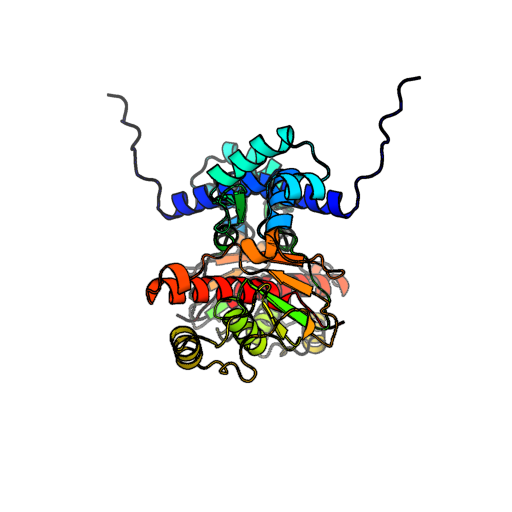.5 -27.312 10.68 1 97.56 158 LEU B CA 1
ATOM 2931 C C . LEU B 1 158 ? 5.211 -28.797 10.789 1 97.56 158 LEU B C 1
ATOM 2933 O O . LEU B 1 158 ? 6.121 -29.594 11.016 1 97.56 158 LEU B O 1
ATOM 2937 N N . PRO B 1 159 ? 3.957 -29.156 10.617 1 92.88 159 PRO B N 1
ATOM 2938 C CA . PRO B 1 159 ? 3.617 -30.578 10.703 1 92.88 159 PRO B CA 1
ATOM 2939 C C . PRO B 1 159 ? 4.266 -31.406 9.609 1 92.88 159 PRO B C 1
ATOM 2941 O O . PRO B 1 159 ? 4.367 -30.969 8.461 1 92.88 159 PRO B O 1
ATOM 2944 N N . GLU B 1 160 ? 4.656 -32.5 9.992 1 90.75 160 GLU B N 1
ATOM 2945 C CA . GLU B 1 160 ? 5.184 -33.469 9.023 1 90.75 160 GLU B CA 1
ATOM 2946 C C . GLU B 1 160 ? 4.059 -34.094 8.211 1 90.75 160 GLU B C 1
ATOM 2948 O O . GLU B 1 160 ? 2.93 -34.219 8.695 1 90.75 160 GLU B O 1
ATOM 2953 N N . PRO B 1 161 ? 4.438 -34.469 6.953 1 87.5 161 PRO B N 1
ATOM 2954 C CA . PRO B 1 161 ? 3.412 -35.125 6.156 1 87.5 161 PRO B CA 1
ATOM 2955 C C . PRO B 1 161 ? 2.959 -36.438 6.781 1 87.5 161 PRO B C 1
ATOM 2957 O O . PRO B 1 161 ? 3.789 -37.281 7.125 1 87.5 161 PRO B O 1
ATOM 2960 N N . ALA B 1 162 ? 1.634 -36.625 6.988 1 78.12 162 ALA B N 1
ATOM 2961 C CA . ALA B 1 162 ? 1.099 -37.781 7.66 1 78.12 162 ALA B CA 1
ATOM 2962 C C . ALA B 1 162 ? 0.82 -38.906 6.66 1 78.12 162 ALA B C 1
ATOM 2964 O O . ALA B 1 162 ? 1.038 -40.094 6.957 1 78.12 162 ALA B O 1
ATOM 2965 N N . ASP B 1 163 ? 0.234 -38.688 5.469 1 79.81 163 ASP B N 1
ATOM 2966 C CA . ASP B 1 163 ? -0.294 -39.719 4.562 1 79.81 163 ASP B CA 1
ATOM 2967 C C . ASP B 1 163 ? 0.651 -39.938 3.389 1 79.81 163 ASP B C 1
ATOM 2969 O O . ASP B 1 163 ? 0.408 -40.812 2.553 1 79.81 163 ASP B O 1
ATOM 2973 N N . GLY B 1 164 ? 1.921 -39.438 3.426 1 88.75 164 GLY B N 1
ATOM 2974 C CA . GLY B 1 164 ? 2.836 -39.562 2.307 1 88.75 164 GLY B CA 1
ATOM 2975 C C . GLY B 1 164 ? 2.32 -38.938 1.027 1 88.75 164 GLY B C 1
ATOM 2976 O O . GLY B 1 164 ? 1.257 -38.312 1.022 1 88.75 164 GLY B O 1
ATOM 2977 N N . PRO B 1 165 ? 3.023 -39.312 -0.157 1 97 165 PRO B N 1
ATOM 2978 C CA . PRO B 1 165 ? 2.613 -38.781 -1.452 1 97 165 PRO B CA 1
ATOM 2979 C C . PRO B 1 165 ? 1.332 -39.406 -1.983 1 97 165 PRO B C 1
ATOM 2981 O O . PRO B 1 165 ? 1.121 -40.625 -1.815 1 97 165 PRO B O 1
ATOM 2984 N N . ARG B 1 166 ? 0.485 -38.656 -2.572 1 95.06 166 ARG B N 1
ATOM 2985 C CA . ARG B 1 166 ? -0.786 -39.125 -3.115 1 95.06 166 ARG B CA 1
ATOM 2986 C C . ARG B 1 166 ? -1.05 -38.5 -4.492 1 95.06 166 ARG B C 1
ATOM 2988 O O . ARG B 1 166 ? -0.469 -37.469 -4.848 1 95.06 166 ARG B O 1
ATOM 2995 N N . GLY B 1 167 ? -1.91 -39.188 -5.242 1 95.06 167 GLY B N 1
ATOM 2996 C CA . GLY B 1 167 ? -2.285 -38.719 -6.562 1 95.06 167 GLY B CA 1
ATOM 2997 C C . GLY B 1 167 ? -3.604 -37.969 -6.574 1 95.06 167 GLY B C 1
ATOM 2998 O O . GLY B 1 167 ? -4.246 -37.812 -5.531 1 95.06 167 GLY B O 1
ATOM 2999 N N . TYR B 1 168 ? -3.947 -37.438 -7.746 1 91.5 168 TYR B N 1
ATOM 3000 C CA . TYR B 1 168 ? -5.168 -36.656 -7.918 1 91.5 168 TYR B CA 1
ATOM 3001 C C . TYR B 1 168 ? -6.398 -37.5 -7.598 1 91.5 168 TYR B C 1
ATOM 3003 O O . TYR B 1 168 ? -7.387 -37 -7.062 1 91.5 168 TYR B O 1
ATOM 3011 N N . ALA B 1 169 ? -6.293 -38.75 -7.895 1 89.62 169 ALA B N 1
ATOM 3012 C CA . ALA B 1 169 ? -7.41 -39.688 -7.695 1 89.62 169 ALA B CA 1
ATOM 3013 C C . ALA B 1 169 ? -7.719 -39.844 -6.215 1 89.62 169 ALA B C 1
ATOM 3015 O O . ALA B 1 169 ? -8.82 -40.281 -5.852 1 89.62 169 ALA B O 1
ATOM 3016 N N . ASP B 1 170 ? -6.766 -39.562 -5.383 1 90.31 170 ASP B N 1
ATOM 3017 C CA . ASP B 1 170 ? -6.914 -39.75 -3.941 1 90.31 170 ASP B CA 1
ATOM 3018 C C . ASP B 1 170 ? -7.613 -38.562 -3.299 1 90.31 170 ASP B C 1
ATOM 3020 O O . ASP B 1 170 ? -7.945 -38.594 -2.113 1 90.31 170 ASP B O 1
ATOM 3024 N N . ILE B 1 171 ? -7.805 -37.5 -4.09 1 87.12 171 ILE B N 1
ATOM 3025 C CA . ILE B 1 171 ? -8.469 -36.312 -3.566 1 87.12 171 ILE B CA 1
ATOM 3026 C C . ILE B 1 171 ? -9.984 -36.531 -3.562 1 87.12 171 ILE B C 1
ATOM 3028 O O . ILE B 1 171 ? -10.609 -36.594 -4.621 1 87.12 171 ILE B O 1
ATOM 3032 N N . THR B 1 172 ? -10.625 -36.625 -2.445 1 84.25 172 THR B N 1
ATOM 3033 C CA . THR B 1 172 ? -12.023 -37.031 -2.301 1 84.25 172 THR B CA 1
ATOM 3034 C C . THR B 1 172 ? -12.922 -35.781 -2.328 1 84.25 172 THR B C 1
ATOM 3036 O O . THR B 1 172 ? -14.102 -35.906 -2.672 1 84.25 172 THR B O 1
ATOM 3039 N N . THR B 1 173 ? -12.477 -34.719 -1.898 1 85.31 173 THR B N 1
ATOM 3040 C CA . THR B 1 173 ? -13.234 -33.469 -1.932 1 85.31 173 THR B CA 1
ATOM 3041 C C . THR B 1 173 ? -12.719 -32.562 -3.043 1 85.31 173 THR B C 1
ATOM 3043 O O . THR B 1 173 ? -11.539 -32.188 -3.068 1 85.31 173 THR B O 1
ATOM 3046 N N . PRO B 1 174 ? -13.648 -32.25 -3.951 1 86.81 174 PRO B N 1
ATOM 3047 C CA . PRO B 1 174 ? -13.188 -31.391 -5.039 1 86.81 174 PRO B CA 1
ATOM 3048 C C . PRO B 1 174 ? -12.641 -30.062 -4.535 1 86.81 174 PRO B C 1
ATOM 3050 O O . PRO B 1 174 ? -13.312 -29.344 -3.781 1 86.81 174 PRO B O 1
ATOM 3053 N N . PRO B 1 175 ? -11.391 -29.812 -4.906 1 87.56 175 PRO B N 1
ATOM 3054 C CA . PRO B 1 175 ? -10.844 -28.516 -4.488 1 87.56 175 PRO B CA 1
ATOM 3055 C C . PRO B 1 175 ? -11.547 -27.344 -5.156 1 87.56 175 PRO B C 1
ATOM 3057 O O . PRO B 1 175 ? -12.062 -27.469 -6.266 1 87.56 175 PRO B O 1
ATOM 3060 N N . GLN B 1 176 ? -11.562 -26.203 -4.434 1 93.25 176 GLN B N 1
ATOM 3061 C CA . GLN B 1 176 ? -12.195 -25.016 -4.996 1 93.25 176 GLN B CA 1
ATOM 3062 C C . GLN B 1 176 ? -11.148 -24.016 -5.484 1 93.25 176 GLN B C 1
ATOM 3064 O O . GLN B 1 176 ? -11.484 -23.031 -6.145 1 93.25 176 GLN B O 1
ATOM 3069 N N . LEU B 1 177 ? -9.898 -24.25 -5.195 1 97.38 177 LEU B N 1
ATOM 3070 C CA . LEU B 1 177 ? -8.75 -23.516 -5.715 1 97.38 177 LEU B CA 1
ATOM 3071 C C . LEU B 1 177 ? -7.535 -24.438 -5.828 1 97.38 177 LEU B C 1
ATOM 3073 O O . LEU B 1 177 ? -7.207 -25.156 -4.887 1 97.38 177 LEU B O 1
ATOM 3077 N N . VAL B 1 178 ? -6.984 -24.469 -7 1 97.75 178 VAL B N 1
ATOM 3078 C CA . VAL B 1 178 ? -5.816 -25.297 -7.238 1 97.75 178 VAL B CA 1
ATOM 3079 C C . VAL B 1 178 ? -4.59 -24.422 -7.48 1 97.75 178 VAL B C 1
ATOM 3081 O O . VAL B 1 178 ? -4.66 -23.438 -8.211 1 97.75 178 VAL B O 1
ATOM 3084 N N . VAL B 1 179 ? -3.467 -24.734 -6.836 1 98.5 179 VAL B N 1
ATOM 3085 C CA . VAL B 1 179 ? -2.199 -24.047 -7.062 1 98.5 179 VAL B CA 1
ATOM 3086 C C . VAL B 1 179 ? -1.139 -25.047 -7.508 1 98.5 179 VAL B C 1
ATOM 3088 O O . VAL B 1 179 ? -0.692 -25.875 -6.719 1 98.5 179 VAL B O 1
ATOM 3091 N N . SER B 1 180 ? -0.751 -24.969 -8.766 1 97.94 180 SER B N 1
ATOM 3092 C CA . SER B 1 180 ? 0.405 -25.75 -9.203 1 97.94 180 SER B CA 1
ATOM 3093 C C . SER B 1 180 ? 1.71 -25.078 -8.781 1 97.94 180 SER B C 1
ATOM 3095 O O . SER B 1 180 ? 1.916 -23.891 -9.039 1 97.94 180 SER B O 1
ATOM 3097 N N . VAL B 1 181 ? 2.664 -25.844 -8.18 1 98.25 181 VAL B N 1
ATOM 3098 C CA . VAL B 1 181 ? 3.871 -25.25 -7.625 1 98.25 181 VAL B CA 1
ATOM 3099 C C . VAL B 1 181 ? 5.094 -25.719 -8.398 1 98.25 181 VAL B C 1
ATOM 3101 O O . VAL B 1 181 ? 6.227 -25.609 -7.918 1 98.25 181 VAL B O 1
ATOM 3104 N N . CYS B 1 182 ? 4.887 -26.297 -9.547 1 95.62 182 CYS B N 1
ATOM 3105 C CA . CYS B 1 182 ? 5.953 -26.594 -10.492 1 95.62 182 CYS B CA 1
ATOM 3106 C C . CYS B 1 182 ? 5.426 -26.609 -11.922 1 95.62 182 CYS B C 1
ATOM 3108 O O . CYS B 1 182 ? 4.238 -26.828 -12.148 1 95.62 182 CYS B O 1
ATOM 3110 N N . ASP B 1 183 ? 6.348 -26.453 -12.836 1 95.75 183 ASP B N 1
ATOM 3111 C CA . ASP B 1 183 ? 5.977 -26.266 -14.234 1 95.75 183 ASP B CA 1
ATOM 3112 C C . ASP B 1 183 ? 5.438 -27.547 -14.844 1 95.75 183 ASP B C 1
ATOM 3114 O O . ASP B 1 183 ? 4.477 -27.531 -15.617 1 95.75 183 ASP B O 1
ATOM 3118 N N . LEU B 1 184 ? 5.984 -28.641 -14.492 1 93.62 184 LEU B N 1
ATOM 3119 C CA . LEU B 1 184 ? 5.559 -29.922 -15.055 1 93.62 184 LEU B CA 1
ATOM 3120 C C . LEU B 1 184 ? 4.113 -30.219 -14.672 1 93.62 184 LEU B C 1
ATOM 3122 O O . LEU B 1 184 ? 3.326 -30.672 -15.516 1 93.62 184 LEU B O 1
ATOM 3126 N N . ALA B 1 185 ? 3.779 -30.031 -13.422 1 93.81 185 ALA B N 1
ATOM 3127 C CA . ALA B 1 185 ? 2.402 -30.25 -12.992 1 93.81 185 ALA B CA 1
ATOM 3128 C C . ALA B 1 185 ? 1.438 -29.328 -13.734 1 93.81 185 ALA B C 1
ATOM 3130 O O . ALA B 1 185 ? 0.323 -29.734 -14.07 1 93.81 185 ALA B O 1
ATOM 3131 N N . ARG B 1 186 ? 1.858 -28.125 -13.961 1 93.88 186 ARG B N 1
ATOM 3132 C CA . ARG B 1 186 ? 1.05 -27.156 -14.695 1 93.88 186 ARG B CA 1
ATOM 3133 C C . ARG B 1 186 ? 0.868 -27.578 -16.141 1 93.88 186 ARG B C 1
ATOM 3135 O O . ARG B 1 186 ? -0.241 -27.516 -16.688 1 93.88 186 ARG B O 1
ATOM 3142 N N . GLU B 1 187 ? 1.924 -28.078 -16.797 1 93.94 187 GLU B N 1
ATOM 3143 C CA . GLU B 1 187 ? 1.963 -28.312 -18.234 1 93.94 187 GLU B CA 1
ATOM 3144 C C . GLU B 1 187 ? 1.421 -29.703 -18.594 1 93.94 187 GLU B C 1
ATOM 3146 O O . GLU B 1 187 ? 0.831 -29.891 -19.656 1 93.94 187 GLU B O 1
ATOM 3151 N N . ALA B 1 188 ? 1.597 -30.641 -17.672 1 90.62 188 ALA B N 1
ATOM 3152 C CA . ALA B 1 188 ? 1.273 -32.031 -18 1 90.62 188 ALA B CA 1
ATOM 3153 C C . ALA B 1 188 ? 0.122 -32.531 -17.141 1 90.62 188 ALA B C 1
ATOM 3155 O O . ALA B 1 188 ? -0.396 -33.625 -17.375 1 90.62 188 ALA B O 1
ATOM 3156 N N . GLY B 1 189 ? -0.207 -31.781 -16.109 1 87.19 189 GLY B N 1
ATOM 3157 C CA . GLY B 1 189 ? -1.277 -32.219 -15.234 1 87.19 189 GLY B CA 1
ATOM 3158 C C . GLY B 1 189 ? -2.646 -32.156 -15.883 1 87.19 189 GLY B C 1
ATOM 3159 O O . GLY B 1 189 ? -2.816 -31.531 -16.922 1 87.19 189 GLY B O 1
ATOM 3160 N N . PRO B 1 190 ? -3.582 -32.781 -15.281 1 87.69 190 PRO B N 1
ATOM 3161 C CA . PRO B 1 190 ? -4.949 -32.75 -15.812 1 87.69 190 PRO B CA 1
ATOM 3162 C C . PRO B 1 190 ? -5.625 -31.406 -15.641 1 87.69 190 PRO B C 1
ATOM 3164 O O . PRO B 1 190 ? -5.168 -30.578 -14.844 1 87.69 190 PRO B O 1
ATOM 3167 N N . PRO B 1 191 ? -6.668 -31.188 -16.438 1 87.94 191 PRO B N 1
ATOM 3168 C CA . PRO B 1 191 ? -7.469 -29.984 -16.188 1 87.94 191 PRO B CA 1
ATOM 3169 C C . PRO B 1 191 ? -8.289 -30.078 -14.906 1 87.94 191 PRO B C 1
ATOM 3171 O O . PRO B 1 191 ? -8.664 -31.188 -14.492 1 87.94 191 PRO B O 1
ATOM 3174 N N . PHE B 1 192 ? -8.438 -28.938 -14.258 1 89.62 192 PHE B N 1
ATOM 3175 C CA . PHE B 1 192 ? -9.305 -28.828 -13.094 1 89.62 192 PHE B CA 1
ATOM 3176 C C . PHE B 1 192 ? -10.508 -27.938 -13.398 1 89.62 192 PHE B C 1
ATOM 3178 O O . PHE B 1 192 ? -10.406 -27 -14.195 1 89.62 192 PHE B O 1
ATOM 3185 N N . GLU B 1 193 ? -11.664 -28.297 -12.797 1 89.5 193 GLU B N 1
ATOM 3186 C CA . GLU B 1 193 ? -12.82 -27.406 -12.906 1 89.5 193 GLU B CA 1
ATOM 3187 C C . GLU B 1 193 ? -12.625 -26.141 -12.078 1 89.5 193 GLU B C 1
ATOM 3189 O O . GLU B 1 193 ? -13.094 -25.062 -12.453 1 89.5 193 GLU B O 1
ATOM 3194 N N . ALA B 1 194 ? -11.883 -26.312 -11.008 1 93.44 194 ALA B N 1
ATOM 3195 C CA . ALA B 1 194 ? -11.586 -25.188 -10.109 1 93.44 194 ALA B CA 1
ATOM 3196 C C . ALA B 1 194 ? -10.594 -24.219 -10.75 1 93.44 194 ALA B C 1
ATOM 3198 O O . ALA B 1 194 ? -9.805 -24.609 -11.617 1 93.44 194 ALA B O 1
ATOM 3199 N N . PRO B 1 195 ? -10.672 -22.922 -10.336 1 95 195 PRO B N 1
ATOM 3200 C CA . PRO B 1 195 ? -9.594 -22.016 -10.75 1 95 195 PRO B CA 1
ATOM 3201 C C . PRO B 1 195 ? -8.211 -22.531 -10.383 1 95 195 PRO B C 1
ATOM 3203 O O . PRO B 1 195 ? -8.031 -23.141 -9.32 1 95 195 PRO B O 1
ATOM 3206 N N . ARG B 1 196 ? -7.328 -22.234 -11.32 1 96 196 ARG B N 1
ATOM 3207 C CA . ARG B 1 196 ? -5.973 -22.734 -11.117 1 96 196 ARG B CA 1
ATOM 3208 C C . ARG B 1 196 ? -4.957 -21.594 -11.172 1 96 196 ARG B C 1
ATOM 3210 O O . ARG B 1 196 ? -4.945 -20.812 -12.117 1 96 196 ARG B O 1
ATOM 3217 N N . LEU B 1 197 ? -4.184 -21.484 -10.117 1 97.75 197 LEU B N 1
ATOM 3218 C CA . LEU B 1 197 ? -3.004 -20.625 -10.07 1 97.75 197 LEU B CA 1
ATOM 3219 C C . LEU B 1 197 ? -1.731 -21.438 -10.297 1 97.75 197 LEU B C 1
ATOM 3221 O O . LEU B 1 197 ? -1.744 -22.672 -10.18 1 97.75 197 LEU B O 1
ATOM 3225 N N . HIS B 1 198 ? -0.644 -20.719 -10.648 1 97.94 198 HIS B N 1
ATOM 3226 C CA . HIS B 1 198 ? 0.606 -21.438 -10.914 1 97.94 198 HIS B CA 1
ATOM 3227 C C . HIS B 1 198 ? 1.803 -20.641 -10.383 1 97.94 198 HIS B C 1
ATOM 3229 O O . HIS B 1 198 ? 1.899 -19.438 -10.594 1 97.94 198 HIS B O 1
ATOM 3235 N N . TRP B 1 199 ? 2.631 -21.344 -9.711 1 98.31 199 TRP B N 1
ATOM 3236 C CA . TRP B 1 199 ? 3.91 -20.812 -9.25 1 98.31 199 TRP B CA 1
ATOM 3237 C C . TRP B 1 199 ? 5.07 -21.641 -9.812 1 98.31 199 TRP B C 1
ATOM 3239 O O . TRP B 1 199 ? 5.219 -22.812 -9.484 1 98.31 199 TRP B O 1
ATOM 3249 N N . SER B 1 200 ? 5.895 -21.016 -10.664 1 96.94 200 SER B N 1
ATOM 3250 C CA . SER B 1 200 ? 7.043 -21.672 -11.281 1 96.94 200 SER B CA 1
ATOM 3251 C C . SER B 1 200 ? 8.227 -21.719 -10.328 1 96.94 200 SER B C 1
ATOM 3253 O O . SER B 1 200 ? 9.086 -20.844 -10.344 1 96.94 200 SER B O 1
ATOM 3255 N N . ILE B 1 201 ? 8.258 -22.75 -9.531 1 96.75 201 ILE B N 1
ATOM 3256 C CA . ILE B 1 201 ? 9.312 -22.938 -8.531 1 96.75 201 ILE B CA 1
ATOM 3257 C C . ILE B 1 201 ? 10.172 -24.141 -8.898 1 96.75 201 ILE B C 1
ATOM 3259 O O . ILE B 1 201 ? 9.648 -25.234 -9.133 1 96.75 201 ILE B O 1
ATOM 3263 N N . PRO B 1 202 ? 11.469 -23.938 -8.922 1 93.94 202 PRO B N 1
ATOM 3264 C CA . PRO B 1 202 ? 12.367 -25.047 -9.273 1 93.94 202 PRO B CA 1
ATOM 3265 C C . PRO B 1 202 ? 12.281 -26.203 -8.289 1 93.94 202 PRO B C 1
ATOM 3267 O O . PRO B 1 202 ? 12.008 -25.984 -7.102 1 93.94 202 PRO B O 1
ATOM 3270 N N . ASP B 1 203 ? 12.531 -27.375 -8.805 1 93.44 203 ASP B N 1
ATOM 3271 C CA . ASP B 1 203 ? 12.531 -28.594 -7.984 1 93.44 203 ASP B CA 1
ATOM 3272 C C . ASP B 1 203 ? 13.773 -28.641 -7.094 1 93.44 203 ASP B C 1
ATOM 3274 O O . ASP B 1 203 ? 14.891 -28.797 -7.59 1 93.44 203 ASP B O 1
ATOM 3278 N N . PRO B 1 204 ? 13.523 -28.547 -5.824 1 95.19 204 PRO B N 1
ATOM 3279 C CA . PRO B 1 204 ? 14.711 -28.609 -4.965 1 95.19 204 PRO B CA 1
ATOM 3280 C C . PRO B 1 204 ? 15.344 -30 -4.938 1 95.19 204 PRO B C 1
ATOM 3282 O O . PRO B 1 204 ? 16.531 -30.141 -4.617 1 95.19 204 PRO B O 1
ATOM 3285 N N . LEU B 1 205 ? 14.594 -31 -5.207 1 92.94 205 LEU B N 1
ATOM 3286 C CA . LEU B 1 205 ? 15.102 -32.375 -5.191 1 92.94 205 LEU B CA 1
ATOM 3287 C C . LEU B 1 205 ? 16.062 -32.594 -6.348 1 92.94 205 LEU B C 1
ATOM 3289 O O . LEU B 1 205 ? 16.938 -33.469 -6.27 1 92.94 205 LEU B O 1
ATOM 3293 N N . ALA B 1 206 ? 15.883 -31.875 -7.484 1 88.5 206 ALA B N 1
ATOM 3294 C CA . ALA B 1 206 ? 16.781 -31.984 -8.625 1 88.5 206 ALA B CA 1
ATOM 3295 C C . ALA B 1 206 ? 18.188 -31.5 -8.266 1 88.5 206 ALA B C 1
ATOM 3297 O O . ALA B 1 206 ? 19.188 -32.062 -8.695 1 88.5 206 ALA B O 1
ATOM 3298 N N . ASP B 1 207 ? 18.25 -30.453 -7.504 1 84.19 207 ASP B N 1
ATOM 3299 C CA . ASP B 1 207 ? 19.516 -29.906 -7.035 1 84.19 207 ASP B CA 1
ATOM 3300 C C . ASP B 1 207 ? 20.047 -30.688 -5.832 1 84.19 207 ASP B C 1
ATOM 3302 O O . ASP B 1 207 ? 21.234 -30.984 -5.766 1 84.19 207 ASP B O 1
ATOM 3306 N N . GLY B 1 208 ? 19.203 -30.984 -4.891 1 86.19 208 GLY B N 1
ATOM 3307 C CA . GLY B 1 208 ? 19.516 -31.828 -3.748 1 86.19 208 GLY B CA 1
ATOM 3308 C C . GLY B 1 208 ? 20.219 -31.094 -2.625 1 86.19 208 GLY B C 1
ATOM 3309 O O . GLY B 1 208 ? 20.453 -31.641 -1.553 1 86.19 208 GLY B O 1
ATOM 3310 N N . ARG B 1 209 ? 20.734 -29.812 -2.85 1 89.75 209 ARG B N 1
ATOM 3311 C CA . ARG B 1 209 ? 21.391 -29.031 -1.818 1 89.75 209 ARG B CA 1
ATOM 3312 C C . ARG B 1 209 ? 20.375 -28.344 -0.913 1 89.75 209 ARG B C 1
ATOM 3314 O O . ARG B 1 209 ? 19.281 -28.016 -1.348 1 89.75 209 ARG B O 1
ATOM 3321 N N . GLN B 1 210 ? 20.812 -28.172 0.253 1 93.19 210 GLN B N 1
ATOM 3322 C CA . GLN B 1 210 ? 19.969 -27.516 1.262 1 93.19 210 GLN B CA 1
ATOM 3323 C C . GLN B 1 210 ? 19.516 -26.141 0.8 1 93.19 210 GLN B C 1
ATOM 3325 O O . GLN B 1 210 ? 18.391 -25.719 1.085 1 93.19 210 GLN B O 1
ATOM 3330 N N . GLU B 1 211 ? 20.406 -25.516 0.181 1 95.5 211 GLU B N 1
ATOM 3331 C CA . GLU B 1 211 ? 20.094 -24.172 -0.289 1 95.5 211 GLU B CA 1
ATOM 3332 C C . GLU B 1 211 ? 18.906 -24.172 -1.236 1 95.5 211 GLU B C 1
ATOM 3334 O O . GLU B 1 211 ? 18.094 -23.25 -1.23 1 95.5 211 GLU B O 1
ATOM 3339 N N . ALA B 1 212 ? 18.781 -25.188 -2.035 1 95.88 212 ALA B N 1
ATOM 3340 C CA . ALA B 1 212 ? 17.672 -25.297 -2.969 1 95.88 212 ALA B CA 1
ATOM 3341 C C . ALA B 1 212 ? 16.344 -25.5 -2.225 1 95.88 212 ALA B C 1
ATOM 3343 O O . ALA B 1 212 ? 15.32 -24.938 -2.609 1 95.88 212 ALA B O 1
ATOM 3344 N N . PHE B 1 213 ? 16.406 -26.297 -1.194 1 96.62 213 PHE B N 1
ATOM 3345 C CA . PHE B 1 213 ? 15.227 -26.516 -0.365 1 96.62 213 PHE B CA 1
ATOM 3346 C C . PHE B 1 213 ? 14.82 -25.219 0.348 1 96.62 213 PHE B C 1
ATOM 3348 O O . PHE B 1 213 ? 13.641 -24.875 0.386 1 96.62 213 PHE B O 1
ATOM 3355 N N . ASP B 1 214 ? 15.852 -24.547 0.831 1 97.19 214 ASP B N 1
ATOM 3356 C CA . ASP B 1 214 ? 15.586 -23.281 1.514 1 97.19 214 ASP B CA 1
ATOM 3357 C C . ASP B 1 214 ? 14.969 -22.25 0.561 1 97.19 214 ASP B C 1
ATOM 3359 O O . ASP B 1 214 ? 14.031 -21.547 0.928 1 97.19 214 ASP B O 1
ATOM 3363 N N . HIS B 1 215 ? 15.492 -22.219 -0.594 1 96.69 215 HIS B N 1
ATOM 3364 C CA . HIS B 1 215 ? 14.969 -21.297 -1.59 1 96.69 215 HIS B CA 1
ATOM 3365 C C . HIS B 1 215 ? 13.523 -21.609 -1.937 1 96.69 215 HIS B C 1
ATOM 3367 O O . HIS B 1 215 ? 12.68 -20.703 -1.992 1 96.69 215 HIS B O 1
ATOM 3373 N N . ALA B 1 216 ? 13.211 -22.844 -2.186 1 97.5 216 ALA B N 1
ATOM 3374 C CA . ALA B 1 216 ? 11.844 -23.266 -2.486 1 97.5 216 ALA B CA 1
ATOM 3375 C C . ALA B 1 216 ? 10.906 -22.922 -1.332 1 97.5 216 ALA B C 1
ATOM 3377 O O . ALA B 1 216 ? 9.812 -22.406 -1.549 1 97.5 216 ALA B O 1
ATOM 3378 N N . PHE B 1 217 ? 11.406 -23.156 -0.141 1 98.25 217 PHE B N 1
ATOM 3379 C CA . PHE B 1 217 ? 10.617 -22.875 1.051 1 98.25 217 PHE B CA 1
ATOM 3380 C C . PHE B 1 217 ? 10.32 -21.375 1.164 1 98.25 217 PHE B C 1
ATOM 3382 O O . PHE B 1 217 ? 9.172 -20.984 1.373 1 98.25 217 PHE B O 1
ATOM 3389 N N . ASP B 1 218 ? 11.328 -20.594 0.971 1 97.88 218 ASP B N 1
ATOM 3390 C CA . ASP B 1 218 ? 11.188 -19.141 1.084 1 97.88 218 ASP B CA 1
ATOM 3391 C C . ASP B 1 218 ? 10.219 -18.594 0.037 1 97.88 218 ASP B C 1
ATOM 3393 O O . ASP B 1 218 ? 9.391 -17.734 0.338 1 97.88 218 ASP B O 1
ATOM 3397 N N . GLU B 1 219 ? 10.359 -19.109 -1.139 1 97.5 219 GLU B N 1
ATOM 3398 C CA . GLU B 1 219 ? 9.492 -18.672 -2.225 1 97.5 219 GLU B CA 1
ATOM 3399 C C . GLU B 1 219 ? 8.039 -19.062 -1.967 1 97.5 219 GLU B C 1
ATOM 3401 O O . GLU B 1 219 ? 7.133 -18.25 -2.131 1 97.5 219 GLU B O 1
ATOM 3406 N N . LEU B 1 220 ? 7.824 -20.25 -1.541 1 98.44 220 LEU B N 1
ATOM 3407 C CA . LEU B 1 220 ? 6.48 -20.719 -1.208 1 98.44 220 LEU B CA 1
ATOM 3408 C C . LEU B 1 220 ? 5.887 -19.891 -0.073 1 98.44 220 LEU B C 1
ATOM 3410 O O . LEU B 1 220 ? 4.727 -19.469 -0.143 1 98.44 220 LEU B O 1
ATOM 3414 N N . GLN B 1 221 ? 6.691 -19.656 0.913 1 98.25 221 GLN B N 1
ATOM 3415 C CA . GLN B 1 221 ? 6.227 -18.906 2.07 1 98.25 221 GLN B CA 1
ATOM 3416 C C . GLN B 1 221 ? 5.793 -17.5 1.671 1 98.25 221 GLN B C 1
ATOM 3418 O O . GLN B 1 221 ? 4.723 -17.031 2.07 1 98.25 221 GLN B O 1
ATOM 3423 N N . ARG B 1 222 ? 6.633 -16.875 0.94 1 97.31 222 ARG B N 1
ATOM 3424 C CA . ARG B 1 222 ? 6.328 -15.508 0.497 1 97.31 222 ARG B CA 1
ATOM 3425 C C . ARG B 1 222 ? 5.023 -15.477 -0.292 1 97.31 222 ARG B C 1
ATOM 3427 O O . ARG B 1 222 ? 4.164 -14.625 -0.04 1 97.31 222 ARG B O 1
ATOM 3434 N N . ARG B 1 223 ? 4.848 -16.375 -1.168 1 98.19 223 ARG B N 1
ATOM 3435 C CA . ARG B 1 223 ? 3.682 -16.391 -2.045 1 98.19 223 ARG B CA 1
ATOM 3436 C C . ARG B 1 223 ? 2.422 -16.766 -1.277 1 98.19 223 ARG B C 1
ATOM 3438 O O . ARG B 1 223 ? 1.353 -16.203 -1.5 1 98.19 223 ARG B O 1
ATOM 3445 N N . ILE B 1 224 ? 2.525 -17.641 -0.391 1 98.5 224 ILE B N 1
ATOM 3446 C CA . ILE B 1 224 ? 1.381 -18.078 0.4 1 98.5 224 ILE B CA 1
ATOM 3447 C C . ILE B 1 224 ? 0.945 -16.953 1.34 1 98.5 224 ILE B C 1
ATOM 3449 O O . ILE B 1 224 ? -0.25 -16.688 1.484 1 98.5 224 ILE B O 1
ATOM 3453 N N . HIS B 1 225 ? 1.913 -16.297 1.942 1 97.62 225 HIS B N 1
ATOM 3454 C CA . HIS B 1 225 ? 1.579 -15.195 2.832 1 97.62 225 HIS B CA 1
ATOM 3455 C C . HIS B 1 225 ? 0.866 -14.078 2.078 1 97.62 225 HIS B C 1
ATOM 3457 O O . HIS B 1 225 ? 0.014 -13.383 2.643 1 97.62 225 HIS B O 1
ATOM 3463 N N . ALA B 1 226 ? 1.193 -13.93 0.849 1 96.81 226 ALA B N 1
ATOM 3464 C CA . ALA B 1 226 ? 0.553 -12.898 0.033 1 96.81 226 ALA B CA 1
ATOM 3465 C C . ALA B 1 226 ? -0.852 -13.328 -0.384 1 96.81 226 ALA B C 1
ATOM 3467 O O . ALA B 1 226 ? -1.76 -12.492 -0.471 1 96.81 226 ALA B O 1
ATOM 3468 N N . LEU B 1 227 ? -1.096 -14.586 -0.641 1 97.81 227 LEU B N 1
ATOM 3469 C CA . LEU B 1 227 ? -2.344 -15.094 -1.2 1 97.81 227 LEU B CA 1
ATOM 3470 C C . LEU B 1 227 ? -3.35 -15.398 -0.096 1 97.81 227 LEU B C 1
ATOM 3472 O O . LEU B 1 227 ? -4.535 -15.086 -0.227 1 97.81 227 LEU B O 1
ATOM 3476 N N . ALA B 1 228 ? -2.963 -15.938 1.039 1 98.06 228 ALA B N 1
ATOM 3477 C CA . ALA B 1 228 ? -3.816 -16.547 2.053 1 98.06 228 ALA B CA 1
ATOM 3478 C C . ALA B 1 228 ? -4.828 -15.547 2.598 1 98.06 228 ALA B C 1
ATOM 3480 O O . ALA B 1 228 ? -6.02 -15.859 2.709 1 98.06 228 ALA B O 1
ATOM 3481 N N . PRO B 1 229 ? -4.387 -14.258 2.898 1 96.88 229 PRO B N 1
ATOM 3482 C CA . PRO B 1 229 ? -5.348 -13.305 3.459 1 96.88 229 PRO B CA 1
ATOM 3483 C C . PRO B 1 229 ? -6.48 -12.969 2.488 1 96.88 229 PRO B C 1
ATOM 3485 O O . PRO B 1 229 ? -7.504 -12.422 2.896 1 96.88 229 PRO B O 1
ATOM 3488 N N . ARG B 1 230 ? -6.344 -13.25 1.243 1 97 230 ARG B N 1
ATOM 3489 C CA . ARG B 1 230 ? -7.328 -12.875 0.232 1 97 230 ARG B CA 1
ATOM 3490 C C . ARG B 1 230 ? -8.164 -14.078 -0.189 1 97 230 ARG B C 1
ATOM 3492 O O . ARG B 1 230 ? -8.93 -14 -1.158 1 97 230 ARG B O 1
ATOM 3499 N N . VAL B 1 231 ? -7.965 -15.242 0.44 1 97.31 231 VAL B N 1
ATOM 3500 C CA . VAL B 1 231 ? -8.773 -16.422 0.199 1 97.31 231 VAL B CA 1
ATOM 3501 C C . VAL B 1 231 ? -9.711 -16.656 1.383 1 97.31 231 VAL B C 1
ATOM 3503 O O . VAL B 1 231 ? -9.258 -16.922 2.5 1 97.31 231 VAL B O 1
ATOM 3506 N N . THR B 1 232 ? -10.961 -16.531 1.186 1 94.62 232 THR B N 1
ATOM 3507 C CA . THR B 1 232 ? -11.953 -16.719 2.236 1 94.62 232 THR B CA 1
ATOM 3508 C C . THR B 1 232 ? -12.828 -17.938 1.944 1 94.62 232 THR B C 1
ATOM 3510 O O . THR B 1 232 ? -13.055 -18.281 0.782 1 94.62 232 THR B O 1
ATOM 3513 N N . ALA B 1 233 ? -13.289 -18.562 3.006 1 88.94 233 ALA B N 1
ATOM 3514 C CA . ALA B 1 233 ? -14.094 -19.766 2.867 1 88.94 233 ALA B CA 1
ATOM 3515 C C . ALA B 1 233 ? -15.445 -19.453 2.24 1 88.94 233 ALA B C 1
ATOM 3517 O O . ALA B 1 233 ? -16.062 -18.422 2.539 1 88.94 233 ALA B O 1
ATOM 3518 N N . ALA B 1 234 ? -15.742 -20.344 1.26 1 73.31 234 ALA B N 1
ATOM 3519 C CA . ALA B 1 234 ? -17.078 -20.266 0.662 1 73.31 234 ALA B CA 1
ATOM 3520 C C . ALA B 1 234 ? -18.156 -20.547 1.696 1 73.31 234 ALA B C 1
ATOM 3522 O O . ALA B 1 234 ? -17.953 -21.344 2.627 1 73.31 234 ALA B O 1
#

Nearest PDB structures (foldseek):
  8p5n-assembly2_B  TM=8.673E-01  e=6.884E-11  Deinococcus indicus
  1y1l-assembly1_A  TM=8.818E-01  e=6.338E-10  Archaeoglobus fulgidus DSM 4304
  3gfj-assembly1_A-2  TM=7.397E-01  e=2.047E-04  Sulfurisphaera tokodaii
  3gfl-assembly1_A-2  TM=7.373E-01  e=6.832E-04  Sulfurisphaera tokodaii
  3gfm-assembly1_A-2  TM=7.404E-01  e=8.804E-04  Sulfurisphaera tokodaii

Organism: NCBI:txid1608957

InterPro domains:
  IPR001845 HTH ArsR-type DNA-binding domain [PF01022] (29-74)
  IPR001845 HTH ArsR-type DNA-binding domain [PS50987] (12-109)
  IPR001845 HTH ArsR-type DNA-binding domain [SM00418] (22-99)
  IPR011991 ArsR-like helix-turn-helix domain [cd00090] (25-93)
  IPR023485 Phosphotyrosine protein phosphatase I [PF01451] (107-231)
  IPR023485 Phosphotyrosine protein phosphatase I [SM00226] (106-230)
  IPR036196 Phosphotyrosine protein phosphatase I superfamily [SSF52788] (107-228)
  IPR036388 Winged helix-like DNA-binding domain superfamily [G3DSA:1.10.10.10] (13-99)
  IPR036390 Winged helix DNA-binding domain superfamily [SSF46785] (17-98)

Solvent-accessible surface area (backbone atoms only — not comparable to full-atom values): 25091 Å² total; per-residue (Å²): 133,78,81,70,76,76,80,65,72,68,55,68,69,52,49,54,42,42,52,38,8,42,40,25,37,46,32,27,35,47,65,41,36,50,52,53,45,62,29,71,76,19,43,37,34,69,69,55,51,23,62,74,67,73,43,61,68,78,68,44,55,62,47,49,50,47,32,34,76,51,60,36,39,44,80,39,68,34,77,52,87,48,84,48,50,29,38,40,60,42,65,72,69,68,54,72,63,66,70,76,79,72,42,67,25,62,23,36,32,24,28,12,45,29,19,36,44,63,10,49,51,44,23,40,56,43,53,74,75,33,89,48,48,55,41,53,19,7,71,57,43,38,92,53,54,45,65,68,43,48,51,53,30,50,76,72,73,36,70,64,83,83,81,56,30,33,38,67,86,69,57,84,66,84,50,40,29,33,36,23,41,19,41,45,24,62,75,70,37,79,89,67,94,34,57,72,37,29,41,82,44,72,64,29,76,80,70,64,43,68,66,39,46,50,48,46,49,50,52,43,49,55,53,43,65,68,47,44,85,37,50,39,68,102,134,76,82,70,77,78,79,67,72,68,54,68,68,51,48,53,42,42,52,36,8,42,39,24,38,47,31,28,34,47,66,41,37,50,51,52,46,62,30,72,76,20,43,38,35,68,70,54,52,22,60,72,67,73,43,62,66,79,69,44,54,61,48,51,50,47,30,33,74,52,60,36,39,44,80,40,69,33,76,53,85,48,82,48,50,29,38,41,59,41,65,73,69,68,53,73,62,65,70,75,80,72,43,67,25,63,24,36,32,23,26,12,45,28,19,35,44,65,12,49,49,44,26,41,56,43,53,75,76,34,89,49,46,56,41,54,19,7,71,57,44,38,93,53,55,45,65,70,44,47,51,53,30,50,76,70,72,38,71,64,84,83,81,59,30,34,38,66,86,70,57,85,65,84,51,40,28,35,37,23,43,19,40,46,23,61,75,70,37,79,90,65,94,36,55,73,37,30,40,80,43,70,64,30,75,81,69,64,44,67,65,40,45,51,48,45,49,52,51,47,50,56,52,43,67,67,48,44,84,37,50,40,68,103